Protein AF-0000000082023060 (afdb_homodimer)

Solvent-accessible surface area (backbone atoms only — not comparable to full-atom values): 23135 Å² total; per-residue (Å²): 136,81,75,75,83,73,74,67,59,54,61,55,44,45,52,42,32,62,41,22,30,55,39,50,44,41,43,73,56,50,48,69,81,57,63,69,67,57,49,56,61,24,24,31,41,37,50,69,40,90,60,44,50,66,40,51,44,53,34,36,75,68,52,52,37,46,32,36,34,25,31,24,41,67,68,80,32,57,22,27,57,44,80,47,62,79,67,74,52,52,48,33,38,30,50,53,34,37,48,49,59,44,39,68,75,61,45,41,56,34,35,43,30,48,55,70,34,24,20,33,49,31,12,28,30,21,56,36,26,48,37,39,51,32,52,46,25,56,75,70,69,26,39,21,31,34,45,39,57,68,83,35,49,35,77,86,29,66,34,47,90,67,56,86,67,55,67,50,65,54,56,52,68,32,33,56,95,86,40,73,53,37,63,88,84,63,43,55,59,42,55,53,38,33,60,31,57,31,86,48,37,68,59,14,39,33,20,55,88,42,74,33,50,32,85,44,38,54,77,69,49,66,83,103,134,83,76,76,84,71,74,66,58,54,60,56,45,46,51,41,32,63,39,24,29,55,39,50,45,42,42,72,59,52,49,71,81,58,64,68,67,65,52,52,60,24,25,30,42,38,50,69,42,90,62,43,50,65,39,50,44,53,34,35,76,68,50,56,37,48,31,37,34,23,31,24,41,65,66,80,32,57,21,27,56,44,79,46,63,79,66,74,53,53,49,32,38,29,51,52,34,36,48,49,58,45,40,68,74,63,48,41,55,36,36,42,33,49,55,71,33,23,20,31,49,31,13,29,31,19,55,38,26,48,36,39,51,33,53,47,26,56,75,70,71,27,39,21,31,34,44,38,58,67,83,36,49,35,79,86,29,67,34,46,90,66,56,85,66,55,69,51,64,54,57,53,69,31,33,56,95,85,40,73,54,36,62,87,85,63,44,55,57,42,55,52,37,32,61,31,58,31,85,46,37,69,60,15,40,33,18,56,89,39,76,34,50,31,85,45,39,56,78,68,49,66,82,105

Nearest PDB structures (foldseek):
  4ldr-assembly1_A  TM=9.590E-01  e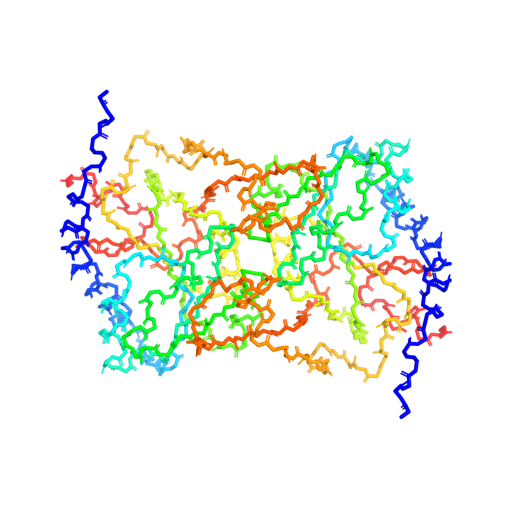=1.740E-24  Homo sapiens
  4ldq-assembly1_A  TM=9.121E-01  e=1.635E-24  Homo sapiens
  2yvk-assembly2_D  TM=8.754E-01  e=4.863E-21  Bacillus subtilis
  1t9k-assembly1_A  TM=8.743E-01  e=8.614E-20  Thermotoga maritima
  5yfs-assembly1_A  TM=8.517E-01  e=1.655E-16  Pyrococcus horikoshii OT3

Structure (mmCIF, N/CA/C/O backbone):
data_AF-0000000082023060-model_v1
#
loop_
_entity.id
_entity.type
_entity.pdbx_description
1 polymer 'S-methyl-5-thioribose-1-phosphate isomerase'
#
loop_
_atom_site.group_PDB
_atom_site.id
_atom_site.type_symbol
_atom_site.label_atom_id
_atom_site.label_alt_id
_atom_site.label_comp_id
_atom_site.label_asym_id
_atom_site.label_entity_id
_atom_site.label_seq_id
_atom_site.pdbx_PDB_ins_code
_atom_site.Cartn_x
_atom_site.Cartn_y
_atom_site.Cartn_z
_atom_site.occupancy
_atom_site.B_iso_or_equiv
_atom_site.auth_seq_id
_atom_site.auth_comp_id
_atom_site.auth_asym_id
_atom_site.auth_atom_id
_atom_site.pdbx_PDB_model_num
ATOM 1 N N . HIS A 1 1 ? 31.094 8.18 24.766 1 21.8 1 HIS A N 1
ATOM 2 C CA . HIS A 1 1 ? 30.438 9.461 24.969 1 21.8 1 HIS A CA 1
ATOM 3 C C . HIS A 1 1 ? 29.344 9.68 23.938 1 21.8 1 HIS A C 1
ATOM 5 O O . HIS A 1 1 ? 29.625 9.805 22.734 1 21.8 1 HIS A O 1
ATOM 11 N N . ILE A 1 2 ? 28.156 9.016 24.047 1 23.95 2 ILE A N 1
ATOM 12 C CA . ILE A 1 2 ? 26.984 8.734 23.219 1 23.95 2 ILE A CA 1
ATOM 13 C C . ILE A 1 2 ? 26.234 10.039 22.938 1 23.95 2 ILE A C 1
ATOM 15 O O . ILE A 1 2 ? 25.797 10.719 23.875 1 23.95 2 ILE A O 1
ATOM 19 N N . THR A 1 3 ? 26.656 10.828 21.969 1 25.66 3 THR A N 1
ATOM 20 C CA . THR A 1 3 ? 26.281 12.219 21.719 1 25.66 3 THR A CA 1
ATOM 21 C C . THR A 1 3 ? 24.766 12.375 21.75 1 25.66 3 THR A C 1
ATOM 23 O O . THR A 1 3 ? 24.047 11.57 21.156 1 25.66 3 THR A O 1
ATOM 26 N N . PRO A 1 4 ? 24.156 13.148 22.75 1 24.67 4 PRO A N 1
ATOM 27 C CA . PRO A 1 4 ? 22.75 13.445 23.031 1 24.67 4 PRO A CA 1
ATOM 28 C C . PRO A 1 4 ? 21.969 13.867 21.781 1 24.67 4 PRO A C 1
ATOM 30 O O . PRO A 1 4 ? 22.344 14.836 21.109 1 24.67 4 PRO A O 1
ATOM 33 N N . TYR A 1 5 ? 21.641 13.055 20.906 1 27.75 5 TYR A N 1
ATOM 34 C CA . TYR A 1 5 ? 20.719 13.367 19.828 1 27.75 5 TYR A CA 1
ATOM 35 C C . TYR A 1 5 ? 19.594 14.266 20.328 1 27.75 5 TYR A C 1
ATOM 37 O O . TYR A 1 5 ? 18.859 13.898 21.25 1 27.75 5 TYR A O 1
ATOM 45 N N . ILE A 1 6 ? 19.781 15.672 20.484 1 27.78 6 ILE A N 1
ATOM 46 C CA . ILE A 1 6 ? 19.203 16.922 21 1 27.78 6 ILE A CA 1
ATOM 47 C C . ILE A 1 6 ? 17.688 16.906 20.781 1 27.78 6 ILE A C 1
ATOM 49 O O . ILE A 1 6 ? 17.219 16.703 19.656 1 27.78 6 ILE A O 1
ATOM 53 N N . ALA A 1 7 ? 16.75 16.781 21.766 1 29.7 7 ALA A N 1
ATOM 54 C CA . ALA A 1 7 ? 15.43 17.125 22.297 1 29.7 7 ALA A CA 1
ATOM 55 C C . ALA A 1 7 ? 14.992 18.516 21.812 1 29.7 7 ALA A C 1
ATOM 57 O O . ALA A 1 7 ? 14.055 19.094 22.359 1 29.7 7 ALA A O 1
ATOM 58 N N . LEU A 1 8 ? 15.875 19.406 21.406 1 31.25 8 LEU A N 1
ATOM 59 C CA . LEU A 1 8 ? 15.469 20.719 20.906 1 31.25 8 LEU A CA 1
ATOM 60 C C . LEU A 1 8 ? 14.414 20.594 19.812 1 31.25 8 LEU A C 1
ATOM 62 O O . LEU A 1 8 ? 13.984 21.594 19.234 1 31.25 8 LEU A O 1
ATOM 66 N N . TYR A 1 9 ? 14.219 19.5 19.328 1 33.19 9 TYR A N 1
ATOM 67 C CA . TYR A 1 9 ? 13.32 19.141 18.234 1 33.19 9 TYR A CA 1
ATOM 68 C C . TYR A 1 9 ? 11.867 19.406 18.609 1 33.19 9 TYR A C 1
ATOM 70 O O . TYR A 1 9 ? 10.984 19.422 17.75 1 33.19 9 TYR A O 1
ATOM 78 N N . PRO A 1 10 ? 11.594 19.406 19.953 1 39.66 10 PRO A N 1
ATOM 79 C CA . PRO A 1 10 ? 10.188 19.547 20.328 1 39.66 10 PRO A CA 1
ATOM 80 C C . PRO A 1 10 ? 9.68 20.984 20.172 1 39.66 10 PRO A C 1
ATOM 82 O O . PRO A 1 10 ? 8.547 21.203 19.734 1 39.66 10 PRO A O 1
ATOM 85 N N . LEU A 1 11 ? 10.523 21.938 20.781 1 38.56 11 LEU A N 1
ATOM 86 C CA . LEU A 1 11 ? 10.047 23.312 20.766 1 38.56 11 LEU A CA 1
ATOM 87 C C . LEU A 1 11 ? 9.938 23.844 19.344 1 38.56 11 LEU A C 1
ATOM 89 O O . LEU A 1 11 ? 8.961 24.516 19 1 38.56 11 LEU A O 1
ATOM 93 N N . SER A 1 12 ? 11.023 23.672 18.562 1 42.5 12 SER A N 1
ATOM 94 C CA . SER A 1 12 ? 11.039 24.188 17.203 1 42.5 12 SER A CA 1
ATOM 95 C C . SER A 1 12 ? 10 23.484 16.328 1 42.5 12 SER A C 1
ATOM 97 O O . SER A 1 12 ? 9.344 24.109 15.5 1 42.5 12 SER A O 1
ATOM 99 N N . ILE A 1 13 ? 9.805 22.328 16.625 1 42.31 13 ILE A N 1
ATOM 100 C CA . ILE A 1 13 ? 8.805 21.562 15.891 1 42.31 13 ILE A CA 1
ATOM 101 C C . ILE A 1 13 ? 7.402 22 16.312 1 42.31 13 ILE A C 1
ATOM 103 O O . ILE A 1 13 ? 6.512 22.156 15.477 1 42.31 13 ILE A O 1
ATOM 107 N N . THR A 1 14 ? 7.332 22.328 17.641 1 44.03 14 THR A N 1
ATOM 108 C CA . THR A 1 14 ? 6.066 22.859 18.125 1 44.03 14 THR A CA 1
ATOM 109 C C . THR A 1 14 ? 5.773 24.219 17.484 1 44.03 14 THR A C 1
ATOM 111 O O . THR A 1 14 ? 4.633 24.5 17.109 1 44.03 14 THR A O 1
ATOM 114 N N . LEU A 1 15 ? 6.832 25.047 17.562 1 44.66 15 LEU A N 1
ATOM 115 C CA . LEU A 1 15 ? 6.637 26.344 16.938 1 44.66 15 LEU A CA 1
ATOM 116 C C . LEU A 1 15 ? 6.367 26.203 15.445 1 44.66 15 LEU A C 1
ATOM 118 O O . LEU A 1 15 ? 5.508 26.891 14.891 1 44.66 15 LEU A O 1
ATOM 122 N N . LEU A 1 16 ? 7.094 25.406 14.867 1 46.53 16 LEU A N 1
ATOM 123 C CA . LEU A 1 16 ? 6.902 25.172 13.438 1 46.53 16 LEU A CA 1
ATOM 124 C C . LEU A 1 16 ? 5.504 24.625 13.156 1 46.53 16 LEU A C 1
ATOM 126 O O . LEU A 1 16 ? 4.848 25.062 12.211 1 46.53 16 LEU A O 1
ATOM 130 N N . TYR A 1 17 ? 5.051 23.844 13.977 1 46.91 17 TYR A N 1
ATOM 131 C CA . TYR A 1 17 ? 3.721 23.25 13.852 1 46.91 17 TYR A CA 1
ATOM 132 C C . TYR A 1 17 ? 2.639 24.297 14.102 1 46.91 17 TYR A C 1
ATOM 134 O O . TYR A 1 17 ? 1.622 24.328 13.406 1 46.91 17 TYR A O 1
ATOM 142 N N . ARG A 1 18 ? 2.984 25.125 15.133 1 47.38 18 ARG A N 1
ATOM 143 C CA . ARG A 1 18 ? 2.041 26.203 15.391 1 47.38 18 ARG A CA 1
ATOM 144 C C . ARG A 1 18 ? 1.863 27.078 14.156 1 47.38 18 ARG A C 1
ATOM 146 O O . ARG A 1 18 ? 0.787 27.641 13.938 1 47.38 18 ARG A O 1
ATOM 153 N N . LEU A 1 19 ? 2.869 27.094 13.422 1 50.94 19 LEU A N 1
ATOM 154 C CA . LEU A 1 19 ? 2.783 27.969 12.25 1 50.94 19 LEU A CA 1
ATOM 155 C C . LEU A 1 19 ? 2.301 27.188 11.031 1 50.94 19 LEU A C 1
ATOM 157 O O . LEU A 1 19 ? 1.566 27.719 10.195 1 50.94 19 LEU A O 1
ATOM 161 N N . LEU A 1 20 ? 2.682 25.953 10.93 1 52.19 20 LEU A N 1
ATOM 162 C CA . LEU A 1 20 ? 2.34 25.203 9.727 1 52.19 20 LEU A CA 1
ATOM 163 C C . LEU A 1 20 ? 0.862 24.812 9.727 1 52.19 20 LEU A C 1
ATOM 165 O O . LEU A 1 20 ? 0.214 24.828 8.68 1 52.19 20 LEU A O 1
ATOM 169 N N . ILE A 1 21 ? 0.394 24.625 10.891 1 48.44 21 ILE A N 1
ATOM 170 C CA . ILE A 1 21 ? -0.986 24.188 11.078 1 48.44 21 ILE A CA 1
ATOM 171 C C . ILE A 1 21 ? -1.938 25.25 10.523 1 48.44 21 ILE A C 1
ATOM 173 O O . ILE A 1 21 ? -2.82 24.938 9.719 1 48.44 21 ILE A O 1
ATOM 177 N N . PRO A 1 22 ? -1.734 26.438 11.062 1 47.62 22 PRO A N 1
ATOM 178 C CA . PRO A 1 22 ? -2.672 27.438 10.539 1 47.62 22 PRO A CA 1
ATOM 179 C C . PRO A 1 22 ? -2.607 27.562 9.016 1 47.62 22 PRO A C 1
ATOM 181 O O . PRO A 1 22 ? -3.637 27.766 8.367 1 47.62 22 PRO A O 1
ATOM 184 N N . LEU A 1 23 ? -1.516 27.266 8.562 1 50.75 23 LEU A N 1
ATOM 185 C CA . LEU A 1 23 ? -1.39 27.438 7.117 1 50.75 23 LEU A CA 1
ATOM 186 C C . LEU A 1 23 ? -2.051 26.281 6.371 1 50.75 23 LEU A C 1
ATOM 188 O O . LEU A 1 23 ? -2.715 26.5 5.355 1 50.75 23 LEU A O 1
ATOM 192 N N . ILE A 1 24 ? -1.756 25.125 6.812 1 52.88 24 ILE A N 1
ATOM 193 C CA . ILE A 1 24 ? -2.42 24 6.164 1 52.88 24 ILE A CA 1
ATOM 194 C C . ILE A 1 24 ? -3.936 24.156 6.277 1 52.88 24 ILE A C 1
ATOM 196 O O . ILE A 1 24 ? -4.664 23.938 5.305 1 52.88 24 ILE A O 1
ATOM 200 N N . LEU A 1 25 ? -4.25 24.578 7.477 1 48.91 25 LEU A N 1
ATOM 201 C CA . LEU A 1 25 ? -5.668 24.828 7.719 1 48.91 25 LEU A CA 1
ATOM 202 C C . LEU A 1 25 ? -6.191 25.922 6.789 1 48.91 25 LEU A C 1
ATOM 204 O O . LEU A 1 25 ? -7.281 25.797 6.23 1 48.91 25 LEU A O 1
ATOM 208 N N . LEU A 1 26 ? -5.438 26.969 6.906 1 48.31 26 LEU A N 1
ATOM 209 C CA . LEU A 1 26 ? -5.84 28.047 6.023 1 48.31 26 LEU A CA 1
ATOM 210 C C . LEU A 1 26 ? -5.934 27.578 4.578 1 48.31 26 LEU A C 1
ATOM 212 O O . LEU A 1 26 ? -6.863 27.953 3.855 1 48.31 26 LEU A O 1
ATOM 216 N N . TYR A 1 27 ? -4.961 26.875 4.316 1 48.91 27 TYR A N 1
ATOM 217 C CA . TYR A 1 27 ? -4.969 26.359 2.955 1 48.91 27 TYR A CA 1
ATOM 218 C C . TYR A 1 27 ? -6.18 25.469 2.721 1 48.91 27 TYR A C 1
ATOM 220 O O . TYR A 1 27 ? -6.879 25.609 1.716 1 48.91 27 TYR A O 1
ATOM 228 N N . PHE A 1 28 ? -6.238 24.438 3.516 1 49.34 28 PHE A N 1
ATOM 229 C CA . PHE A 1 28 ? -7.402 23.562 3.352 1 49.34 28 PHE A CA 1
ATOM 230 C C . PHE A 1 28 ? -8.695 24.344 3.57 1 49.34 28 PHE A C 1
ATOM 232 O O . PHE A 1 28 ? -9.727 24.016 2.992 1 49.34 28 PHE A O 1
ATOM 239 N N . LEU A 1 29 ? -8.609 25.266 4.379 1 45.34 29 LEU A N 1
ATOM 240 C CA . LEU A 1 29 ? -9.766 26.125 4.609 1 45.34 29 LEU A CA 1
ATOM 241 C C . LEU A 1 29 ? -9.93 27.141 3.475 1 45.34 29 LEU A C 1
ATOM 243 O O . LEU A 1 29 ? -11.055 27.516 3.137 1 45.34 29 LEU A O 1
ATOM 247 N N . TYR A 1 30 ? -8.82 27.766 3.062 1 42.34 30 TYR A N 1
ATOM 248 C CA . TYR A 1 30 ? -8.938 28.844 2.086 1 42.34 30 TYR A CA 1
ATOM 249 C C . TYR A 1 30 ? -8.727 28.312 0.67 1 42.34 30 TYR A C 1
ATOM 251 O O . TYR A 1 30 ? -8.188 29.031 -0.185 1 42.34 30 TYR A O 1
ATOM 259 N N . ILE A 1 31 ? -8.523 27.109 0.302 1 40 31 ILE A N 1
ATOM 260 C CA . ILE A 1 31 ? -8.695 26.891 -1.13 1 40 31 ILE A CA 1
ATOM 261 C C . ILE A 1 31 ? -9.766 27.844 -1.671 1 40 31 ILE A C 1
ATOM 263 O O . ILE A 1 31 ? -10.938 27.75 -1.276 1 40 31 ILE A O 1
ATOM 267 N N . PRO A 1 32 ? -9.43 29.031 -2.086 1 36 32 PRO A N 1
ATOM 268 C CA . PRO A 1 32 ? -10.367 30.016 -2.652 1 36 32 PRO A CA 1
ATOM 269 C C . PRO A 1 32 ? -11.484 29.344 -3.461 1 36 32 PRO A C 1
ATOM 271 O O . PRO A 1 32 ? -12.641 29.766 -3.363 1 36 32 PRO A O 1
ATOM 274 N N . TYR A 1 33 ? -11.078 29.047 -4.836 1 34.62 33 TYR A N 1
ATOM 275 C CA . TYR A 1 33 ? -12.164 28.844 -5.789 1 34.62 33 TYR A CA 1
ATOM 276 C C . TYR A 1 33 ? -13.141 27.781 -5.297 1 34.62 33 TYR A C 1
ATOM 278 O O . TYR A 1 33 ? -14.219 27.609 -5.863 1 34.62 33 TYR A O 1
ATOM 286 N N . TYR A 1 34 ? -12.547 26.547 -5.102 1 32.22 34 TYR A N 1
ATOM 287 C CA . TYR A 1 34 ? -13.68 25.641 -4.871 1 32.22 34 TYR A CA 1
ATOM 288 C C . TYR A 1 34 ? -14.422 26.031 -3.594 1 32.22 34 TYR A C 1
ATOM 290 O O . TYR A 1 34 ? -13.805 26.484 -2.623 1 32.22 34 TYR A O 1
ATOM 298 N N . PRO A 1 35 ? -15.656 26.625 -3.719 1 30.12 35 PRO A N 1
ATOM 299 C CA . PRO A 1 35 ? -16.438 26.672 -2.479 1 30.12 35 PRO A CA 1
ATOM 300 C C . PRO A 1 35 ? -15.906 25.719 -1.407 1 30.12 35 PRO A C 1
ATOM 302 O O . PRO A 1 35 ? -15.312 24.688 -1.731 1 30.12 35 PRO A O 1
ATOM 305 N N . PRO A 1 36 ? -15.445 26.328 -0.217 1 31.8 36 PRO A N 1
ATOM 306 C CA . PRO A 1 36 ? -15.164 25.359 0.854 1 31.8 36 PRO A CA 1
ATOM 307 C C . PRO A 1 36 ? -15.93 24.047 0.689 1 31.8 36 PRO A C 1
ATOM 309 O O . PRO A 1 36 ? -17.156 24.031 0.827 1 31.8 36 PRO A O 1
ATOM 312 N N . ILE A 1 37 ? -16.016 23.594 -0.414 1 29.48 37 ILE A N 1
ATOM 313 C CA . ILE A 1 37 ? -16.719 22.312 -0.351 1 29.48 37 ILE A CA 1
ATOM 314 C C . ILE A 1 37 ? -16.219 21.5 0.836 1 29.48 37 ILE A C 1
ATOM 316 O O . ILE A 1 37 ? -15.156 20.875 0.756 1 29.48 37 ILE A O 1
ATOM 320 N N . PHE A 1 38 ? -15.852 22.203 1.921 1 31.28 38 PHE A N 1
ATOM 321 C CA . PHE A 1 38 ? -15.797 21.438 3.162 1 31.28 38 PHE A CA 1
ATOM 322 C C . PHE A 1 38 ? -16.766 20.266 3.119 1 31.28 38 PHE A C 1
ATOM 324 O O . PHE A 1 38 ? -17.984 20.469 3.068 1 31.28 38 PHE A O 1
ATOM 331 N N . LEU A 1 39 ? -16.625 19.547 2.199 1 33.16 39 LEU A N 1
ATOM 332 C CA . LEU A 1 39 ? -17.469 18.391 2.465 1 33.16 39 LEU A CA 1
ATOM 333 C C . LEU A 1 39 ? -17.344 17.938 3.918 1 33.16 39 LEU A C 1
ATOM 335 O O . LEU A 1 39 ? -16.25 17.906 4.465 1 33.16 39 LEU A O 1
ATOM 339 N N . PRO A 1 40 ? -18.234 18.359 4.734 1 36.88 40 PRO A N 1
ATOM 340 C CA . PRO A 1 40 ? -18.359 17.906 6.125 1 36.88 40 PRO A CA 1
ATOM 341 C C . PRO A 1 40 ? -17.516 16.672 6.414 1 36.88 40 PRO A C 1
ATOM 343 O O . PRO A 1 40 ? -17.016 16.5 7.531 1 36.88 40 PRO A O 1
ATOM 346 N N . TYR A 1 41 ? -17.469 15.75 5.633 1 37.94 41 TYR A N 1
ATOM 347 C CA . TYR A 1 41 ? -16.922 14.445 6.004 1 37.94 41 TYR A CA 1
ATOM 348 C C . TYR A 1 41 ? -15.617 14.18 5.273 1 37.94 41 TYR A C 1
ATOM 350 O O . TYR A 1 41 ? -15.617 13.742 4.121 1 37.94 41 TYR A O 1
ATOM 358 N N . THR A 1 42 ? -14.703 15.258 5.605 1 43.38 42 THR A N 1
ATOM 359 C CA . THR A 1 42 ? -13.43 14.984 4.945 1 43.38 42 THR A CA 1
ATOM 360 C C . THR A 1 42 ? -12.609 13.969 5.734 1 43.38 42 THR A C 1
ATOM 362 O O . THR A 1 42 ? -12.492 14.078 6.957 1 43.38 42 THR A O 1
ATOM 365 N N . SER A 1 43 ? -12.414 12.891 5.215 1 47.59 43 SER A N 1
ATOM 366 C CA . SER A 1 43 ? -11.484 11.914 5.777 1 47.59 43 SER A CA 1
ATOM 367 C C . SER A 1 43 ? -10.07 12.117 5.234 1 47.59 43 SER A C 1
ATOM 369 O O . SER A 1 43 ? -9.898 12.5 4.074 1 47.59 43 SER A O 1
ATOM 371 N N . LEU A 1 44 ? -9.102 12.367 6.117 1 52.44 44 LEU A N 1
ATOM 372 C CA . LEU A 1 44 ? -7.695 12.477 5.75 1 52.44 44 LEU A CA 1
ATOM 373 C C . LEU A 1 44 ? -6.934 11.211 6.121 1 52.44 44 LEU A C 1
ATOM 375 O O . LEU A 1 44 ? -7.215 10.586 7.148 1 52.44 44 LEU A O 1
ATOM 379 N N . ILE A 1 45 ? -6.156 10.758 5.234 1 50.44 45 ILE A N 1
ATOM 380 C CA . ILE A 1 45 ? -5.184 9.727 5.562 1 50.44 45 ILE A CA 1
ATOM 381 C C . ILE A 1 45 ? -3.855 10.367 5.953 1 50.44 45 ILE A C 1
ATOM 383 O O . ILE A 1 45 ? -3.277 11.133 5.176 1 50.44 45 ILE A O 1
ATOM 387 N N . LEU A 1 46 ? -3.514 10.359 7.23 1 53.84 46 LEU A N 1
ATOM 388 C CA . LEU A 1 46 ? -2.258 10.953 7.676 1 53.84 46 LEU A CA 1
ATOM 389 C C . LEU A 1 46 ? -1.299 9.883 8.18 1 53.84 46 LEU A C 1
ATOM 391 O O . LEU A 1 46 ? -1.657 9.086 9.055 1 53.84 46 LEU A O 1
ATOM 395 N N . PRO A 1 47 ? -0.156 9.68 7.371 1 48.22 47 PRO A N 1
ATOM 396 C CA . PRO A 1 47 ? 0.887 9 8.148 1 48.22 47 PRO A CA 1
ATOM 397 C C . PRO A 1 47 ? 1.359 9.82 9.344 1 48.22 47 PRO A C 1
ATOM 399 O O . PRO A 1 47 ? 1.102 11.023 9.414 1 48.22 47 PRO A O 1
ATOM 402 N N . TYR A 1 48 ? 1.971 9.172 10.422 1 45.09 48 TYR A N 1
ATOM 403 C CA . TYR A 1 48 ? 2.381 9.781 11.68 1 45.09 48 TYR A CA 1
ATOM 404 C C . TYR A 1 48 ? 3.211 11.039 11.438 1 45.09 48 TYR A C 1
ATOM 406 O O . TYR A 1 48 ? 4.285 10.969 10.836 1 45.09 48 TYR A O 1
ATOM 414 N N . ILE A 1 49 ? 2.506 12.141 11.406 1 48.53 49 ILE A N 1
ATOM 415 C CA . ILE A 1 49 ? 3.193 13.422 11.492 1 48.53 49 ILE A CA 1
ATOM 416 C C . ILE A 1 49 ? 3.166 13.922 12.938 1 48.53 49 ILE A C 1
ATOM 418 O O . ILE A 1 49 ? 2.092 14.086 13.523 1 48.53 49 ILE A O 1
ATOM 422 N N . PRO A 1 50 ? 4.246 13.758 13.656 1 45.56 50 PRO A N 1
ATOM 423 C CA . PRO A 1 50 ? 4.293 14.141 15.07 1 45.56 50 PRO A CA 1
ATOM 424 C C . PRO A 1 50 ? 3.396 15.328 15.398 1 45.56 50 PRO A C 1
ATOM 426 O O . PRO A 1 50 ? 2.826 15.398 16.484 1 45.56 50 PRO A O 1
ATOM 429 N N . TYR A 1 51 ? 3.357 16.312 14.719 1 44.66 51 TYR A N 1
ATOM 430 C CA . TYR A 1 51 ? 2.727 17.547 15.172 1 44.66 51 TYR A CA 1
ATOM 431 C C . TYR A 1 51 ? 1.344 17.719 14.555 1 44.66 51 TYR A C 1
ATOM 433 O O . TYR A 1 51 ? 0.742 18.797 14.648 1 44.66 51 TYR A O 1
ATOM 441 N N . THR A 1 52 ? 0.828 16.703 14.102 1 58.53 52 THR A N 1
ATOM 442 C CA . THR A 1 52 ? -0.439 16.594 13.383 1 58.53 52 THR A CA 1
ATOM 443 C C . THR A 1 52 ? -1.616 16.734 14.344 1 58.53 52 THR A C 1
ATOM 445 O O . THR A 1 52 ? -2.641 17.328 14.008 1 58.53 52 THR A O 1
ATOM 448 N N . PRO A 1 53 ? -1.339 16.562 15.594 1 59.41 53 PRO A N 1
ATOM 449 C CA . PRO A 1 53 ? -2.535 16.547 16.438 1 59.41 53 PRO A CA 1
ATOM 450 C C . PRO A 1 53 ? -3.16 17.922 16.609 1 59.41 53 PRO A C 1
ATOM 452 O O . PRO A 1 53 ? -4.387 18.047 16.609 1 59.41 53 PRO A O 1
ATOM 455 N N . LEU A 1 54 ? -2.279 18.938 16.75 1 58.62 54 LEU A N 1
ATOM 456 C CA . LEU A 1 54 ? -2.826 20.281 16.969 1 58.62 54 LEU A CA 1
ATOM 457 C C . LEU A 1 54 ? -3.615 20.75 15.75 1 58.62 54 LEU A C 1
ATOM 459 O O . LEU A 1 54 ? -4.688 21.344 15.898 1 58.62 54 LEU A O 1
ATOM 463 N N . LEU A 1 55 ? -3.096 20.391 14.648 1 59.97 55 LEU A N 1
ATOM 464 C CA . LEU A 1 55 ? -3.76 20.75 13.398 1 59.97 55 LEU A CA 1
ATOM 465 C C . LEU A 1 55 ? -5.094 20.016 13.266 1 59.97 55 LEU A C 1
ATOM 467 O O . LEU A 1 55 ? -6.102 20.625 12.891 1 59.97 55 LEU A O 1
ATOM 471 N N . LEU A 1 56 ? -5.074 18.953 13.633 1 66.88 56 LEU A N 1
ATOM 472 C CA . LEU A 1 56 ? -6.262 18.125 13.469 1 66.88 56 LEU A CA 1
ATOM 473 C C . LEU A 1 56 ? -7.355 18.547 14.445 1 66.88 56 LEU A C 1
ATOM 475 O O . LEU A 1 56 ? -8.539 18.531 14.094 1 66.88 56 LEU A O 1
ATOM 479 N N . ARG A 1 57 ? -6.891 19.078 15.578 1 69.31 57 ARG A N 1
ATOM 480 C CA . ARG A 1 57 ? -7.852 19.547 16.562 1 69.31 57 ARG A CA 1
ATOM 481 C C . ARG A 1 57 ? -8.562 20.812 16.094 1 69.31 57 ARG A C 1
ATOM 483 O O . ARG A 1 57 ? -9.773 20.953 16.25 1 69.31 57 ARG A O 1
ATOM 490 N N . ASP A 1 58 ? -7.785 21.594 15.586 1 66.31 58 ASP A N 1
ATOM 491 C CA . ASP A 1 58 ? -8.344 22.844 15.094 1 66.31 58 ASP A CA 1
ATOM 492 C C . ASP A 1 58 ? -9.32 22.594 13.945 1 66.31 58 ASP A C 1
ATOM 494 O O . ASP A 1 58 ? -10.422 23.141 13.938 1 66.31 58 ASP A O 1
ATOM 498 N N . LEU A 1 59 ? -9 21.75 13.023 1 68.38 59 LEU A N 1
ATOM 499 C CA . LEU A 1 59 ? -9.859 21.422 11.891 1 68.38 59 LEU A CA 1
ATOM 500 C C . LEU A 1 59 ? -11.141 20.75 12.359 1 68.38 59 LEU A C 1
ATOM 502 O O . LEU A 1 59 ? -12.227 21.016 11.836 1 68.38 59 LEU A O 1
ATOM 506 N N . PHE A 1 60 ? -10.914 20 13.297 1 74.56 60 PHE A N 1
ATOM 507 C CA . PHE A 1 60 ? -12.07 19.266 13.82 1 74.56 60 PHE A CA 1
ATOM 508 C C . PHE A 1 60 ? -13.016 20.219 14.547 1 74.56 60 PHE A C 1
ATOM 510 O O . PHE A 1 60 ? -14.234 20.156 14.359 1 74.56 60 PHE A O 1
ATOM 517 N N . SER A 1 61 ? -12.414 21.047 15.328 1 72.69 61 SER A N 1
ATOM 518 C CA . SER A 1 61 ? -13.227 21.984 16.109 1 72.69 61 SER A CA 1
ATOM 519 C C . SER A 1 61 ? -13.977 22.953 15.188 1 72.69 61 SER A C 1
ATOM 521 O O . SER A 1 61 ? -15.07 23.422 15.531 1 72.69 61 SER A O 1
ATOM 523 N N . ARG A 1 62 ? -13.469 23.094 14.07 1 69.62 62 ARG A N 1
ATOM 524 C CA . ARG A 1 62 ? -14.086 24.016 13.117 1 69.62 62 ARG A CA 1
ATOM 525 C C . ARG A 1 62 ? -15.055 23.266 12.195 1 69.62 62 ARG A C 1
ATOM 527 O O . ARG A 1 62 ? -15.648 23.875 11.305 1 69.62 62 ARG A O 1
ATOM 534 N N . GLY A 1 63 ? -15.102 21.984 12.391 1 71.56 63 GLY A N 1
ATOM 535 C CA . GLY A 1 63 ? -16.031 21.203 11.594 1 71.56 63 GLY A CA 1
ATOM 536 C C . GLY A 1 63 ? -15.508 20.906 10.195 1 71.56 63 GLY A C 1
ATOM 537 O O . GLY A 1 63 ? -16.281 20.562 9.297 1 71.56 63 GLY A O 1
ATOM 538 N N . ARG A 1 64 ? -14.258 21.016 10.07 1 68.12 64 ARG A N 1
ATOM 539 C CA . ARG A 1 64 ? -13.664 20.859 8.742 1 68.12 64 ARG A CA 1
ATOM 540 C C . ARG A 1 64 ? -13.008 19.484 8.602 1 68.12 64 ARG A C 1
ATOM 542 O O . ARG A 1 64 ? -12.484 19.156 7.535 1 68.12 64 ARG A O 1
ATOM 549 N N . LEU A 1 65 ? -13.016 18.812 9.633 1 74.19 65 LEU A N 1
ATOM 550 C CA . LEU A 1 65 ? -12.469 17.469 9.648 1 74.19 65 LEU A CA 1
ATOM 551 C C . LEU A 1 65 ? -13.453 16.484 10.281 1 74.19 65 LEU A C 1
ATOM 553 O O . LEU A 1 65 ? -13.891 16.688 11.422 1 74.19 65 LEU A O 1
ATOM 557 N N . SER A 1 66 ? -13.789 15.594 9.508 1 77.81 66 SER A N 1
ATOM 558 C CA . SER A 1 66 ? -14.758 14.633 10.023 1 77.81 66 SER A CA 1
ATOM 559 C C . SER A 1 66 ? -14.062 13.406 10.617 1 77.81 66 SER A C 1
ATOM 561 O O . SER A 1 66 ? -14.492 12.875 11.641 1 77.81 66 SER A O 1
ATOM 563 N N . ARG A 1 67 ? -12.977 13.055 9.938 1 83.31 67 ARG A N 1
ATOM 564 C CA . ARG A 1 67 ? -12.305 11.836 10.375 1 83.31 67 ARG A CA 1
ATOM 565 C C . ARG A 1 67 ? -10.875 11.789 9.859 1 83.31 67 ARG A C 1
ATOM 567 O O . ARG A 1 67 ? -10.57 12.336 8.797 1 83.31 67 ARG A O 1
ATOM 574 N N . VAL A 1 68 ? -10.086 11.18 10.656 1 83.88 68 VAL A N 1
ATOM 575 C CA . VAL A 1 68 ? -8.711 10.914 10.234 1 83.88 68 VAL A CA 1
ATOM 576 C C . VAL A 1 68 ? -8.492 9.414 10.078 1 83.88 68 VAL A C 1
ATOM 578 O O . VAL A 1 68 ? -8.781 8.641 11 1 83.88 68 VAL A O 1
ATOM 581 N N . LEU A 1 69 ? -8.07 9.047 8.922 1 89.12 69 LEU A N 1
ATOM 582 C CA . LEU A 1 69 ? -7.684 7.668 8.664 1 89.12 69 LEU A CA 1
ATOM 583 C C . LEU A 1 69 ? -6.176 7.496 8.797 1 89.12 69 LEU A C 1
ATOM 585 O O . LEU A 1 69 ? -5.406 8.219 8.156 1 89.12 69 LEU A O 1
ATOM 589 N N . VAL A 1 70 ? -5.789 6.562 9.633 1 87.44 70 VAL A N 1
ATOM 590 C CA . VAL A 1 70 ? -4.375 6.449 9.977 1 87.44 70 VAL A CA 1
ATOM 591 C C . VAL A 1 70 ? -3.863 5.055 9.609 1 87.44 70 VAL A C 1
ATOM 593 O O . VAL A 1 70 ? -4.238 4.066 10.242 1 87.44 70 VAL A O 1
ATOM 596 N N . PRO A 1 71 ? -3.023 4.996 8.602 1 92.06 71 PRO A N 1
ATOM 597 C CA . PRO A 1 71 ? -2.355 3.709 8.383 1 92.06 71 PRO A CA 1
ATOM 598 C C . PRO A 1 71 ? -1.435 3.324 9.539 1 92.06 71 PRO A C 1
ATOM 600 O O . PRO A 1 71 ? -0.831 4.199 10.172 1 92.06 71 PRO A O 1
ATOM 603 N N . GLU A 1 72 ? -1.328 2.105 9.805 1 91.44 72 GLU A N 1
ATOM 604 C CA . GLU A 1 72 ? -0.554 1.628 10.945 1 91.44 72 GLU A CA 1
ATOM 605 C C . GLU A 1 72 ? 0.934 1.914 10.766 1 91.44 72 GLU A C 1
ATOM 607 O O . GLU A 1 72 ? 1.663 2.09 11.742 1 91.44 72 GLU A O 1
ATOM 612 N N . THR A 1 73 ? 1.431 1.937 9.523 1 90.75 73 THR A N 1
ATOM 613 C CA . THR A 1 73 ? 2.797 2.295 9.148 1 90.75 73 THR A CA 1
ATOM 614 C C . THR A 1 73 ? 3.779 1.223 9.609 1 90.75 73 THR A C 1
ATOM 616 O O . THR A 1 73 ? 4.703 1.506 10.375 1 90.75 73 THR A O 1
ATOM 619 N N . ARG A 1 74 ? 3.547 0.067 9.039 1 92.06 74 ARG A N 1
ATOM 620 C CA . ARG A 1 74 ? 4.551 -0.979 9.219 1 92.06 74 ARG A CA 1
ATOM 621 C C . ARG A 1 74 ? 5.875 -0.579 8.578 1 92.06 74 ARG A C 1
ATOM 623 O O . ARG A 1 74 ? 5.898 0.176 7.602 1 92.06 74 ARG A O 1
ATOM 630 N N . PRO A 1 75 ? 7.09 -1.009 9.234 1 91.25 75 PRO A N 1
ATOM 631 C CA . PRO A 1 75 ? 7.141 -1.971 10.336 1 91.25 75 PRO A CA 1
ATOM 632 C C . PRO A 1 75 ? 7.188 -1.295 11.703 1 91.25 75 PRO A C 1
ATOM 634 O O . PRO A 1 75 ? 6.996 -1.955 12.727 1 91.25 75 PRO A O 1
ATOM 637 N N . PHE A 1 76 ? 7.375 0.05 11.781 1 85.75 76 PHE A N 1
ATOM 638 C CA . PHE A 1 76 ? 7.641 0.728 13.047 1 85.75 76 PHE A CA 1
ATOM 639 C C . PHE A 1 76 ? 6.34 1.007 13.789 1 85.75 76 PHE A C 1
ATOM 641 O O . PHE A 1 76 ? 6.359 1.294 14.992 1 85.75 76 PHE A O 1
ATOM 648 N N . LEU A 1 77 ? 5.258 0.994 13.078 1 89.56 77 LEU A N 1
ATOM 649 C CA . LEU A 1 77 ? 3.93 1.11 13.672 1 89.56 77 LEU A CA 1
ATOM 650 C C . LEU A 1 77 ? 3.723 2.496 14.273 1 89.56 77 LEU A C 1
ATOM 652 O O . LEU A 1 77 ? 3.121 2.629 15.344 1 89.56 77 LEU A O 1
ATOM 656 N N . GLN A 1 78 ? 4.234 3.461 13.625 1 81.19 78 GLN A N 1
ATOM 657 C CA . GLN A 1 78 ? 4.078 4.828 14.117 1 81.19 78 GLN A CA 1
ATOM 658 C C . GLN A 1 78 ? 2.605 5.234 14.148 1 81.19 78 GLN A C 1
ATOM 660 O O . GLN A 1 78 ? 2.162 5.906 15.086 1 81.19 78 GLN A O 1
ATOM 665 N N . GLY A 1 79 ? 1.881 4.824 13.109 1 83.19 79 GLY A N 1
ATOM 666 C CA . GLY A 1 79 ? 0.465 5.152 13.07 1 83.19 79 GLY A CA 1
ATOM 667 C C . GLY A 1 79 ? -0.337 4.473 14.164 1 83.19 79 GLY A C 1
ATOM 668 O O . GLY A 1 79 ? -1.289 5.051 14.688 1 83.19 79 GLY A O 1
ATOM 669 N N . SER A 1 80 ? 0.02 3.322 14.469 1 84.94 80 SER A N 1
ATOM 670 C CA . SER A 1 80 ? -0.702 2.553 15.477 1 84.94 80 SER A CA 1
ATOM 671 C C . SER A 1 80 ? -0.521 3.154 16.859 1 84.94 80 SER A C 1
ATOM 673 O O . SER A 1 80 ? -1.348 2.936 17.75 1 84.94 80 SER A O 1
ATOM 675 N N . ARG A 1 81 ? 0.477 3.842 16.969 1 73.5 81 ARG A N 1
ATOM 676 C CA . ARG A 1 81 ? 0.726 4.434 18.281 1 73.5 81 ARG A CA 1
ATOM 677 C C . ARG A 1 81 ? -0.243 5.578 18.562 1 73.5 81 ARG A C 1
ATOM 679 O O . ARG A 1 81 ? -0.447 5.957 19.719 1 73.5 81 ARG A O 1
ATOM 686 N N . LEU A 1 82 ? -1.129 5.91 17.484 1 61.78 82 LEU A N 1
ATOM 687 C CA . LEU A 1 82 ? -2.273 6.812 17.438 1 61.78 82 LEU A CA 1
ATOM 688 C C . LEU A 1 82 ? -2.186 7.855 18.547 1 61.78 82 LEU A C 1
ATOM 690 O O . LEU A 1 82 ? -3.072 7.938 19.406 1 61.78 82 LEU A O 1
ATOM 694 N N . THR A 1 83 ? -1.179 8.656 18.547 1 55.97 83 THR A N 1
ATOM 695 C CA . THR A 1 83 ? -1.065 9.641 19.625 1 55.97 83 THR A CA 1
ATOM 696 C C . THR A 1 83 ? -2.205 10.656 19.547 1 55.97 83 THR A C 1
ATOM 698 O O . THR A 1 83 ? -2.426 11.414 20.5 1 55.97 83 THR A O 1
ATOM 701 N N . LEU A 1 84 ? -3.037 10.484 18.406 1 56.41 84 LEU A N 1
ATOM 702 C CA . LEU A 1 84 ? -4.07 11.492 18.188 1 56.41 84 LEU A CA 1
ATOM 703 C C . LEU A 1 84 ? -5.32 11.172 19 1 56.41 84 LEU A C 1
ATOM 705 O O . LEU A 1 84 ? -6.211 12.016 19.141 1 56.41 84 LEU A O 1
ATOM 709 N N . LEU A 1 85 ? -5.477 9.898 19.469 1 56.75 85 LEU A N 1
ATOM 710 C CA . LEU A 1 85 ? -6.68 9.484 20.188 1 56.75 85 LEU A CA 1
ATOM 711 C C . LEU A 1 85 ? -7.008 10.461 21.312 1 56.75 85 LEU A C 1
ATOM 713 O O . LEU A 1 85 ? -8.18 10.703 21.609 1 56.75 85 LEU A O 1
ATOM 717 N N . HIS A 1 86 ? -6.059 11.18 21.719 1 56.56 86 HIS A N 1
ATOM 718 C CA . HIS A 1 86 ? -6.297 11.914 22.953 1 56.56 86 HIS A CA 1
ATOM 719 C C . HIS A 1 86 ? -7.031 13.227 22.688 1 56.56 86 HIS A C 1
ATOM 721 O O . HIS A 1 86 ? -7.562 13.844 23.609 1 56.56 86 HIS A O 1
ATOM 727 N N . ASP A 1 87 ? -7.23 13.508 21.469 1 61.31 87 ASP A N 1
ATOM 728 C CA . ASP A 1 87 ? -7.758 14.852 21.219 1 61.31 87 ASP A CA 1
ATOM 729 C C . ASP A 1 87 ? -9.227 14.797 20.812 1 61.31 87 ASP A C 1
ATOM 731 O O . ASP A 1 87 ? -9.805 15.812 20.438 1 61.31 87 ASP A O 1
ATOM 735 N N . GLY A 1 88 ? -9.836 13.633 20.891 1 70.06 88 GLY A N 1
ATOM 736 C CA . GLY A 1 88 ? -11.25 13.531 20.594 1 70.06 88 GLY A CA 1
ATOM 737 C C . GLY A 1 88 ? -11.539 13.539 19.094 1 70.06 88 GLY A C 1
ATOM 738 O O . GLY A 1 88 ? -12.695 13.641 18.688 1 70.06 88 GLY A O 1
ATOM 739 N N . ILE A 1 89 ? -10.57 13.633 18.297 1 73.5 89 ILE A N 1
ATOM 740 C CA . ILE A 1 89 ? -10.75 13.586 16.859 1 73.5 89 ILE A CA 1
ATOM 741 C C . ILE A 1 89 ? -11.008 12.141 16.422 1 73.5 89 ILE A C 1
ATOM 743 O O . ILE A 1 89 ? -10.266 11.234 16.797 1 73.5 89 ILE A O 1
ATOM 747 N N . PRO A 1 90 ? -12.164 11.984 15.75 1 81.06 90 PRO A N 1
ATOM 748 C CA . PRO A 1 90 ? -12.414 10.625 15.258 1 81.06 90 PRO A CA 1
ATOM 749 C C . PRO A 1 90 ? -11.289 10.102 14.375 1 81.06 90 PRO A C 1
ATOM 751 O O . PRO A 1 90 ? -10.914 10.742 13.391 1 81.06 90 PRO A O 1
ATOM 754 N N . CYS A 1 91 ? -10.703 9.031 14.836 1 84.06 91 CYS A N 1
ATOM 755 C CA . CYS A 1 91 ? -9.609 8.398 14.109 1 84.06 91 CYS A CA 1
ATOM 756 C C . CYS A 1 91 ? -9.922 6.934 13.836 1 84.06 91 CYS A C 1
ATOM 758 O O . CYS A 1 91 ? -10.484 6.242 14.688 1 84.06 91 CYS A O 1
ATOM 760 N N . THR A 1 92 ? -9.633 6.562 12.633 1 90 92 THR A N 1
ATOM 761 C CA . THR A 1 92 ? -9.773 5.16 12.258 1 90 92 THR A CA 1
ATOM 762 C C . THR A 1 92 ? -8.43 4.586 11.812 1 90 92 THR A C 1
ATOM 764 O O . THR A 1 92 ? -7.762 5.156 10.938 1 90 92 THR A O 1
ATOM 767 N N . LEU A 1 93 ? -8.047 3.527 12.492 1 91.81 93 LEU A N 1
ATOM 768 C CA . LEU A 1 93 ? -6.816 2.822 12.148 1 91.81 93 LEU A CA 1
ATOM 769 C C . LEU A 1 93 ? -7.062 1.82 11.023 1 91.81 93 LEU A C 1
ATOM 771 O O . LEU A 1 93 ? -8.062 1.102 11.039 1 91.81 93 LEU A O 1
ATOM 775 N N . ILE A 1 94 ? -6.133 1.782 10.062 1 93.88 94 ILE A N 1
ATOM 776 C CA . ILE A 1 94 ? -6.203 0.843 8.945 1 93.88 94 ILE A CA 1
ATOM 777 C C . ILE A 1 94 ? -4.836 0.21 8.711 1 93.88 94 ILE A C 1
ATOM 779 O O . ILE A 1 94 ? -3.818 0.725 9.188 1 93.88 94 ILE A O 1
ATOM 783 N N . THR A 1 95 ? -4.824 -0.936 8.07 1 94.38 95 THR A N 1
ATOM 784 C CA . THR A 1 95 ? -3.553 -1.45 7.582 1 94.38 95 THR A CA 1
ATOM 785 C C . THR A 1 95 ? -3.023 -0.585 6.441 1 94.38 95 THR A C 1
ATOM 787 O O . THR A 1 95 ? -3.797 0.082 5.75 1 94.38 95 THR A O 1
ATOM 790 N N . ASP A 1 96 ? -1.735 -0.587 6.262 1 93.62 96 ASP A N 1
ATOM 791 C CA . ASP A 1 96 ? -1.148 0.161 5.156 1 93.62 96 ASP A CA 1
ATOM 792 C C . ASP A 1 96 ? -1.726 -0.297 3.818 1 93.62 96 ASP A C 1
ATOM 794 O O . ASP A 1 96 ? -1.969 0.521 2.928 1 93.62 96 ASP A O 1
ATOM 798 N N . SER A 1 97 ? -2.037 -1.553 3.711 1 93.75 97 SER A N 1
ATOM 799 C CA . SER A 1 97 ? -2.484 -2.154 2.459 1 93.75 97 SER A CA 1
ATOM 800 C C . SER A 1 97 ? -3.93 -1.779 2.15 1 93.75 97 SER A C 1
ATOM 802 O O . SER A 1 97 ? -4.387 -1.928 1.015 1 93.75 97 SER A O 1
ATOM 804 N N . ALA A 1 98 ? -4.633 -1.253 3.092 1 95.25 98 ALA A N 1
ATOM 805 C CA . ALA A 1 98 ? -6.047 -0.943 2.902 1 95.25 98 ALA A CA 1
ATOM 806 C C . ALA A 1 98 ? -6.23 0.472 2.359 1 95.25 98 ALA A C 1
ATOM 808 O O . ALA A 1 98 ? -7.359 0.938 2.193 1 95.25 98 ALA A O 1
ATOM 809 N N . ALA A 1 99 ? -5.164 1.124 2.029 1 94.88 99 ALA A N 1
ATOM 810 C CA . ALA A 1 99 ? -5.215 2.545 1.694 1 94.88 99 ALA A CA 1
ATOM 811 C C . ALA A 1 99 ? -6.133 2.797 0.503 1 94.88 99 ALA A C 1
ATOM 813 O O . ALA A 1 99 ? -6.996 3.676 0.551 1 94.88 99 ALA A O 1
ATOM 814 N N . ALA A 1 100 ? -5.992 2.025 -0.542 1 95.69 100 ALA A N 1
ATOM 815 C CA . ALA A 1 100 ? -6.82 2.242 -1.725 1 95.69 100 ALA A CA 1
ATOM 816 C C . ALA A 1 100 ? -8.297 2.006 -1.409 1 95.69 100 ALA A C 1
ATOM 818 O O . ALA A 1 100 ? -9.148 2.828 -1.75 1 95.69 100 ALA A O 1
ATOM 819 N N . ALA A 1 101 ? -8.562 0.918 -0.766 1 95.44 101 ALA A N 1
ATOM 820 C CA . ALA A 1 101 ? -9.938 0.613 -0.386 1 95.44 101 ALA A CA 1
ATOM 821 C C . ALA A 1 101 ? -10.508 1.695 0.526 1 95.44 101 ALA A C 1
ATOM 823 O O . ALA A 1 101 ? -11.68 2.061 0.409 1 95.44 101 ALA A O 1
ATOM 824 N N . THR A 1 102 ? -9.672 2.17 1.375 1 94.12 102 THR A N 1
ATOM 825 C CA . THR A 1 102 ? -10.07 3.205 2.322 1 94.12 102 THR A CA 1
ATOM 826 C C . THR A 1 102 ? -10.461 4.484 1.592 1 94.12 102 THR A C 1
A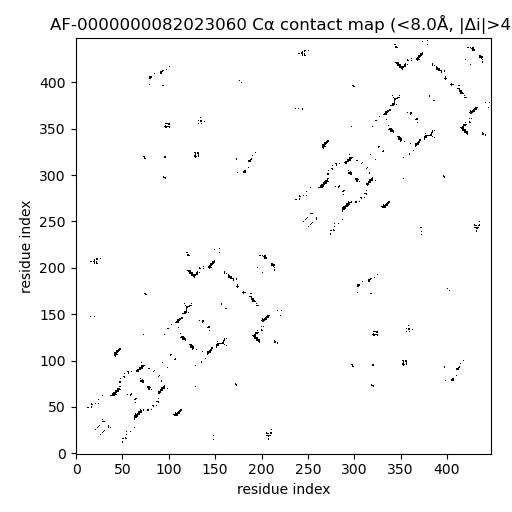TOM 828 O O . THR A 1 102 ? -11.461 5.125 1.938 1 94.12 102 THR A O 1
ATOM 831 N N . MET A 1 103 ? -9.703 4.871 0.625 1 91.69 103 MET A N 1
ATOM 832 C CA . MET A 1 103 ? -9.992 6.086 -0.13 1 91.69 103 MET A CA 1
ATOM 833 C C . MET A 1 103 ? -11.367 6.012 -0.789 1 91.69 103 MET A C 1
ATOM 835 O O . MET A 1 103 ? -12.117 6.988 -0.791 1 91.69 103 MET A O 1
ATOM 839 N N . GLY A 1 104 ? -11.68 4.879 -1.302 1 89.88 104 GLY A N 1
ATOM 840 C CA . GLY A 1 104 ? -12.984 4.691 -1.912 1 89.88 104 GLY A CA 1
ATOM 841 C C . GLY A 1 104 ? -14.109 4.613 -0.898 1 89.88 104 GLY A C 1
ATOM 842 O O . GLY A 1 104 ? -15.156 5.246 -1.07 1 89.88 104 GLY A O 1
ATOM 843 N N . HIS A 1 105 ? -13.883 3.883 0.155 1 91.25 105 HIS A N 1
ATOM 844 C CA . HIS A 1 105 ? -14.906 3.582 1.147 1 91.25 105 HIS A CA 1
ATOM 845 C C . HIS A 1 105 ? -15.305 4.836 1.92 1 91.25 105 HIS A C 1
ATOM 847 O O . HIS A 1 105 ? -16.5 5.078 2.139 1 91.25 105 HIS A O 1
ATOM 853 N N . TYR A 1 106 ? -14.297 5.652 2.305 1 88.81 106 TYR A N 1
ATOM 854 C CA . TYR A 1 106 ? -14.555 6.797 3.168 1 88.81 106 TYR A CA 1
ATOM 855 C C . TYR A 1 106 ? -14.656 8.086 2.355 1 88.81 106 TYR A C 1
ATOM 857 O O . TYR A 1 106 ? -15.078 9.117 2.871 1 88.81 106 TYR A O 1
ATOM 865 N N . GLY A 1 107 ? -14.312 8.008 1.123 1 87.56 107 GLY A N 1
ATOM 866 C CA . GLY A 1 107 ? -14.281 9.242 0.352 1 87.56 107 GLY A CA 1
ATOM 867 C C . GLY A 1 107 ? -13.234 10.227 0.841 1 87.56 107 GLY A C 1
ATOM 868 O O . GLY A 1 107 ? -13.562 11.367 1.179 1 87.56 107 GLY A O 1
ATOM 869 N N . VAL A 1 108 ? -12 9.844 0.805 1 86.75 108 VAL A N 1
ATOM 870 C CA . VAL A 1 108 ? -10.883 10.633 1.316 1 86.75 108 VAL A CA 1
ATOM 871 C C . VAL A 1 108 ? -10.703 11.891 0.464 1 86.75 108 VAL A C 1
ATOM 873 O O . VAL A 1 108 ? -10.695 11.812 -0.767 1 86.75 108 VAL A O 1
ATOM 876 N N . HIS A 1 109 ? -10.484 12.984 1.115 1 84.06 109 HIS A N 1
ATOM 877 C CA . HIS A 1 109 ? -10.414 14.258 0.406 1 84.06 109 HIS A CA 1
ATOM 878 C C . HIS A 1 109 ? -8.969 14.711 0.232 1 84.06 109 HIS A C 1
ATOM 880 O O . HIS A 1 109 ? -8.68 15.539 -0.633 1 84.06 109 HIS A O 1
ATOM 886 N N . ALA A 1 110 ? -8.18 14.219 1.103 1 85.62 110 ALA A N 1
ATOM 887 C CA . ALA A 1 110 ? -6.773 14.602 1.022 1 85.62 110 ALA A CA 1
ATOM 888 C C . ALA A 1 110 ? -5.887 13.57 1.714 1 85.62 110 ALA A C 1
ATOM 890 O O . ALA A 1 110 ? -6.32 12.898 2.65 1 85.62 110 ALA A O 1
ATOM 891 N N . VAL A 1 111 ? -4.73 13.484 1.187 1 89.06 111 VAL A N 1
ATOM 892 C CA . VAL A 1 111 ? -3.668 12.742 1.85 1 89.06 111 VAL A CA 1
ATOM 893 C C . VAL A 1 111 ? -2.562 13.695 2.289 1 89.06 111 VAL A C 1
ATOM 895 O O . VAL A 1 111 ? -2.088 14.516 1.498 1 89.06 111 VAL A O 1
ATOM 898 N N . VAL A 1 112 ? -2.203 13.602 3.564 1 85 112 VAL A N 1
ATOM 899 C CA . VAL A 1 112 ? -1.139 14.445 4.098 1 85 112 VAL A CA 1
ATOM 900 C C . VAL A 1 112 ? -0.055 13.578 4.73 1 85 112 VAL A C 1
ATOM 902 O O . VAL A 1 112 ? -0.349 12.719 5.562 1 85 112 VAL A O 1
ATOM 905 N N . VAL A 1 113 ? 1.161 13.805 4.285 1 87.69 113 VAL A N 1
ATOM 906 C CA . VAL A 1 113 ? 2.285 13.047 4.824 1 87.69 113 VAL A CA 1
ATOM 907 C C . VAL A 1 113 ? 3.396 14 5.254 1 87.69 113 VAL A C 1
ATOM 909 O O . VAL A 1 113 ? 3.355 15.195 4.938 1 87.69 113 VAL A O 1
ATOM 912 N N . GLY A 1 114 ? 4.359 13.43 6.008 1 84.75 114 GLY A N 1
ATOM 913 C CA . GLY A 1 114 ? 5.551 14.18 6.363 1 84.75 114 GLY A CA 1
ATOM 914 C C . GLY A 1 114 ? 6.668 14.039 5.344 1 84.75 114 GLY A C 1
ATOM 915 O O . GLY A 1 114 ? 6.438 13.586 4.223 1 84.75 114 GLY A O 1
ATOM 916 N N . ALA A 1 115 ? 7.82 14.594 5.836 1 90.19 115 ALA A N 1
ATOM 917 C CA . ALA A 1 115 ? 9.023 14.477 5.016 1 90.19 115 ALA A CA 1
ATOM 918 C C . ALA A 1 115 ? 10.266 14.305 5.887 1 90.19 115 ALA A C 1
ATOM 920 O O . ALA A 1 115 ? 10.391 14.938 6.938 1 90.19 115 ALA A O 1
ATOM 921 N N . ASP A 1 116 ? 11.047 13.414 5.492 1 90.38 116 ASP A N 1
ATOM 922 C CA . ASP A 1 116 ? 12.383 13.336 6.07 1 90.38 116 ASP A CA 1
ATOM 923 C C . ASP A 1 116 ? 13.344 14.281 5.363 1 90.38 116 ASP A C 1
ATOM 925 O O . ASP A 1 116 ? 14.172 14.93 6.008 1 90.38 116 ASP A O 1
ATOM 929 N N . ARG A 1 117 ? 13.195 14.328 4.043 1 95.5 117 ARG A N 1
ATOM 930 C CA . ARG A 1 117 ? 13.992 15.219 3.213 1 95.5 117 ARG A CA 1
ATOM 931 C C . ARG A 1 117 ? 13.258 15.586 1.93 1 95.5 117 ARG A C 1
ATOM 933 O O . ARG A 1 117 ? 12.609 14.727 1.318 1 95.5 117 ARG A O 1
ATOM 940 N N . ILE A 1 118 ? 13.367 16.844 1.552 1 96.88 118 ILE A N 1
ATOM 941 C CA . ILE A 1 118 ? 12.797 17.328 0.303 1 96.88 118 ILE A CA 1
ATOM 942 C C . ILE A 1 118 ? 13.906 17.859 -0.602 1 96.88 118 ILE A C 1
ATOM 944 O O . ILE A 1 118 ? 14.648 18.766 -0.22 1 96.88 118 ILE A O 1
ATOM 948 N N . ALA A 1 119 ? 14.016 17.281 -1.794 1 98.44 119 ALA A N 1
ATOM 949 C CA . ALA A 1 119 ? 15.055 17.688 -2.74 1 98.44 119 ALA A CA 1
ATOM 950 C C . ALA A 1 119 ? 14.727 19.047 -3.352 1 98.44 119 ALA A C 1
ATOM 952 O O . ALA A 1 119 ? 13.617 19.562 -3.184 1 98.44 119 ALA A O 1
ATOM 953 N N . ALA A 1 120 ? 15.656 19.547 -4.125 1 97.56 120 ALA A N 1
ATOM 954 C CA . ALA A 1 120 ? 15.516 20.875 -4.73 1 97.56 120 ALA A CA 1
ATOM 955 C C . ALA A 1 120 ? 14.305 20.922 -5.652 1 97.56 120 ALA A C 1
ATOM 957 O O . ALA A 1 120 ? 13.586 21.922 -5.688 1 97.56 120 ALA A O 1
ATOM 958 N N . ASN A 1 121 ? 14.07 19.906 -6.324 1 97.62 121 ASN A N 1
ATOM 959 C CA . ASN A 1 121 ? 12.977 19.906 -7.293 1 97.62 121 ASN A CA 1
ATOM 960 C C . ASN A 1 121 ? 11.648 19.516 -6.641 1 97.62 121 ASN A C 1
ATOM 962 O O . ASN A 1 121 ? 10.625 19.422 -7.32 1 97.62 121 ASN A O 1
ATOM 966 N N . GLY A 1 122 ? 11.695 19.141 -5.367 1 98.12 122 GLY A N 1
ATOM 967 C CA . GLY A 1 122 ? 10.461 18.844 -4.668 1 98.12 122 GLY A CA 1
ATOM 968 C C . GLY A 1 122 ? 10.266 17.359 -4.406 1 98.12 122 GLY A C 1
ATOM 969 O O . GLY A 1 122 ? 9.367 16.969 -3.664 1 98.12 122 GLY A O 1
ATOM 970 N N . ASP A 1 123 ? 11.133 16.516 -5.074 1 98.62 123 ASP A N 1
ATOM 971 C CA . ASP A 1 123 ? 11.094 15.109 -4.691 1 98.62 123 ASP A CA 1
ATOM 972 C C . ASP A 1 123 ? 11.234 14.953 -3.178 1 98.62 123 ASP A C 1
ATOM 974 O O . ASP A 1 123 ? 12.062 15.609 -2.553 1 98.62 123 ASP A O 1
ATOM 978 N N . THR A 1 124 ? 10.398 14.055 -2.604 1 97.19 124 THR A N 1
ATOM 979 C CA . THR A 1 124 ? 10.336 14.016 -1.146 1 97.19 124 THR A CA 1
ATOM 980 C C . THR A 1 124 ? 10.594 12.602 -0.633 1 97.19 124 THR A C 1
ATOM 982 O O . THR A 1 124 ? 9.938 11.648 -1.058 1 97.19 124 THR A O 1
ATOM 985 N N . ALA A 1 125 ? 11.586 12.477 0.231 1 97 125 ALA A N 1
ATOM 986 C CA . ALA A 1 125 ? 11.789 11.242 0.975 1 97 125 ALA A CA 1
ATOM 987 C C . ALA A 1 125 ? 10.992 11.242 2.277 1 97 125 ALA A C 1
ATOM 989 O O . ALA A 1 125 ? 11.047 12.211 3.041 1 97 125 ALA A O 1
ATOM 990 N N . ASN A 1 126 ? 10.25 10.25 2.479 1 94.38 126 ASN A N 1
ATOM 991 C CA . ASN A 1 126 ? 9.492 10.016 3.703 1 94.38 126 ASN A CA 1
ATOM 992 C C . ASN A 1 126 ? 9.367 8.523 4 1 94.38 126 ASN A C 1
ATOM 994 O O . ASN A 1 126 ? 9.883 7.691 3.256 1 94.38 126 ASN A O 1
ATOM 998 N N . LYS A 1 127 ? 8.781 8.258 5.109 1 92.06 127 LYS A N 1
ATOM 999 C CA . LYS A 1 127 ? 8.633 6.871 5.539 1 92.06 127 LYS A CA 1
ATOM 1000 C C . LYS A 1 127 ? 8.203 5.977 4.379 1 92.06 127 LYS A C 1
ATOM 1002 O O . LYS A 1 127 ? 7.363 6.367 3.566 1 92.06 127 LYS A O 1
ATOM 1007 N N . VAL A 1 128 ? 8.828 4.754 4.324 1 94.62 128 VAL A N 1
ATOM 1008 C CA . VAL A 1 128 ? 8.484 3.791 3.285 1 94.62 128 VAL A CA 1
ATOM 1009 C C . VAL A 1 128 ? 6.965 3.605 3.24 1 94.62 128 VAL A C 1
ATOM 1011 O O . VAL A 1 128 ? 6.312 3.518 4.281 1 94.62 128 VAL A O 1
ATOM 1014 N N . GLY A 1 129 ? 6.414 3.625 2.039 1 95.06 129 GLY A N 1
ATOM 1015 C CA . GLY A 1 129 ? 4.977 3.545 1.845 1 95.06 129 GLY A CA 1
ATOM 1016 C C . GLY A 1 129 ? 4.367 4.844 1.348 1 95.06 129 GLY A C 1
ATOM 1017 O O . GLY A 1 129 ? 3.24 4.855 0.848 1 95.06 129 GLY A O 1
ATOM 1018 N N . THR A 1 130 ? 5.117 5.898 1.496 1 95.38 130 THR A N 1
ATOM 1019 C CA . THR A 1 130 ? 4.633 7.191 1.027 1 95.38 130 THR A CA 1
ATOM 1020 C C . THR A 1 130 ? 4.473 7.191 -0.49 1 95.38 130 THR A C 1
ATOM 1022 O O . THR A 1 130 ? 3.484 7.711 -1.017 1 95.38 130 THR A O 1
ATOM 1025 N N . LEU A 1 131 ? 5.414 6.594 -1.198 1 96.94 131 LEU A N 1
ATOM 1026 C CA . LEU A 1 131 ? 5.312 6.492 -2.65 1 96.94 131 LEU A CA 1
ATOM 1027 C C . LEU A 1 131 ? 4.043 5.754 -3.057 1 96.94 131 LEU A C 1
ATOM 1029 O O . LEU A 1 131 ? 3.322 6.195 -3.953 1 96.94 131 LEU A O 1
ATOM 1033 N N . SER A 1 132 ? 3.771 4.664 -2.379 1 96.25 132 SER A N 1
ATOM 1034 C CA . SER A 1 132 ? 2.551 3.914 -2.658 1 96.25 132 SER A CA 1
ATOM 1035 C C . SER A 1 132 ? 1.31 4.773 -2.434 1 96.25 132 SER A C 1
ATOM 1037 O O . SER A 1 132 ? 0.404 4.793 -3.268 1 96.25 132 SER A O 1
ATOM 1039 N N . LEU A 1 133 ? 1.299 5.508 -1.327 1 95.69 133 LEU A N 1
ATOM 1040 C CA . LEU A 1 133 ? 0.159 6.363 -1.017 1 95.69 133 LEU A CA 1
ATOM 1041 C C . LEU A 1 133 ? -0.017 7.441 -2.08 1 95.69 133 LEU A C 1
ATOM 1043 O O . LEU A 1 133 ? -1.142 7.742 -2.484 1 95.69 133 LEU A O 1
ATOM 1047 N N . ALA A 1 134 ? 1.064 7.969 -2.52 1 96.62 134 ALA A N 1
ATOM 1048 C CA . ALA A 1 134 ? 1.017 9.023 -3.529 1 96.62 134 ALA A CA 1
ATOM 1049 C C . ALA A 1 134 ? 0.459 8.492 -4.848 1 96.62 134 ALA A C 1
ATOM 1051 O O . ALA A 1 134 ? -0.353 9.156 -5.496 1 96.62 134 ALA A O 1
ATOM 1052 N N . LEU A 1 135 ? 0.883 7.355 -5.223 1 97.38 135 LEU A N 1
ATOM 1053 C CA . LEU A 1 135 ? 0.41 6.754 -6.465 1 97.38 135 LEU A CA 1
ATOM 1054 C C . LEU A 1 135 ? -1.079 6.438 -6.383 1 97.38 135 LEU A C 1
ATOM 1056 O O . LEU A 1 135 ? -1.82 6.664 -7.344 1 97.38 135 LEU A O 1
ATOM 1060 N N . LEU A 1 136 ? -1.485 5.953 -5.258 1 96.62 136 LEU A N 1
ATOM 1061 C CA . LEU A 1 136 ? -2.902 5.672 -5.062 1 96.62 136 LEU A CA 1
ATOM 1062 C C . LEU A 1 136 ? -3.727 6.953 -5.121 1 96.62 136 LEU A C 1
ATOM 1064 O O . LEU A 1 136 ? -4.758 7 -5.793 1 96.62 136 LEU A O 1
ATOM 1068 N N . ALA A 1 137 ? -3.244 7.918 -4.441 1 94.69 137 ALA A N 1
ATOM 1069 C CA . ALA A 1 137 ? -3.932 9.203 -4.43 1 94.69 137 ALA A CA 1
ATOM 1070 C C . ALA A 1 137 ? -4.047 9.773 -5.84 1 94.69 137 ALA A C 1
ATOM 1072 O O . ALA A 1 137 ? -5.098 10.297 -6.223 1 94.69 137 ALA A O 1
ATOM 1073 N N . LEU A 1 138 ? -2.984 9.68 -6.562 1 96.31 138 LEU A N 1
ATOM 1074 C CA . LEU A 1 138 ? -2.965 10.172 -7.934 1 96.31 138 LEU A CA 1
ATOM 1075 C C . LEU A 1 138 ? -4.027 9.477 -8.781 1 96.31 138 LEU A C 1
ATOM 1077 O O . LEU A 1 138 ? -4.797 10.133 -9.484 1 96.31 138 LEU A O 1
ATOM 1081 N N . HIS A 1 139 ? -4.082 8.211 -8.664 1 95.31 139 HIS A N 1
ATOM 1082 C CA . HIS A 1 139 ? -5.039 7.438 -9.445 1 95.31 139 HIS A CA 1
ATOM 1083 C C . HIS A 1 139 ? -6.473 7.77 -9.047 1 95.31 139 HIS A C 1
ATOM 1085 O O . HIS A 1 139 ? -7.363 7.816 -9.898 1 95.31 139 HIS A O 1
ATOM 1091 N N . MET A 1 140 ? -6.664 8.062 -7.781 1 93.5 140 MET A N 1
ATOM 1092 C CA . MET A 1 140 ? -8.016 8.25 -7.258 1 93.5 140 MET A CA 1
ATOM 1093 C C . MET A 1 140 ? -8.422 9.719 -7.312 1 93.5 140 MET A C 1
ATOM 1095 O O . MET A 1 140 ? -9.539 10.07 -6.934 1 93.5 140 MET A O 1
ATOM 1099 N N . GLY A 1 141 ? -7.512 10.523 -7.699 1 93.19 141 GLY A N 1
ATOM 1100 C CA . GLY A 1 141 ? -7.805 11.945 -7.805 1 93.19 141 GLY A CA 1
ATOM 1101 C C . GLY A 1 141 ? -7.848 12.648 -6.465 1 93.19 141 GLY A C 1
ATOM 1102 O O . GLY A 1 141 ? -8.602 13.609 -6.285 1 93.19 141 GLY A O 1
ATOM 1103 N N . VAL A 1 142 ? -7.176 12.133 -5.527 1 90.44 142 VAL A N 1
ATOM 1104 C CA . VAL A 1 142 ? -7.105 12.719 -4.195 1 90.44 142 VAL A CA 1
ATOM 1105 C C . VAL A 1 142 ? -5.871 13.609 -4.086 1 90.44 142 VAL A C 1
ATOM 1107 O O . VAL A 1 142 ? -4.754 13.172 -4.367 1 90.44 142 VAL A O 1
ATOM 1110 N N . PRO A 1 143 ? -6.016 14.859 -3.717 1 90.31 143 PRO A N 1
ATOM 1111 C CA . PRO A 1 143 ? -4.84 15.711 -3.541 1 90.31 143 PRO A CA 1
ATOM 1112 C C . PRO A 1 143 ? -3.863 15.164 -2.502 1 90.31 143 PRO A C 1
ATOM 1114 O O . PRO A 1 143 ? -4.285 14.672 -1.452 1 90.31 143 PRO A O 1
ATOM 1117 N N . PHE A 1 144 ? -2.605 15.258 -2.85 1 91.62 144 PHE A N 1
ATOM 1118 C CA . PHE A 1 144 ? -1.537 14.719 -2.018 1 91.62 144 PHE A CA 1
ATOM 1119 C C . PHE A 1 144 ? -0.616 15.828 -1.525 1 91.62 144 PHE A C 1
ATOM 1121 O O . PHE A 1 144 ? 0.041 16.5 -2.326 1 91.62 144 PHE A O 1
ATOM 1128 N N . TYR A 1 145 ? -0.536 15.922 -0.162 1 87.56 145 TYR A N 1
ATOM 1129 C CA . TYR A 1 145 ? 0.233 17 0.444 1 87.56 145 TYR A CA 1
ATOM 1130 C C . TYR A 1 145 ? 1.417 16.453 1.231 1 87.56 145 TYR A C 1
ATOM 1132 O O . TYR A 1 145 ? 1.309 15.414 1.884 1 87.56 145 TYR A O 1
ATOM 1140 N N . VAL A 1 146 ? 2.479 17.234 1.146 1 89.12 146 VAL A N 1
ATOM 1141 C CA . VAL A 1 146 ? 3.605 17.031 2.049 1 89.12 146 VAL A CA 1
ATOM 1142 C C . VAL A 1 146 ? 3.68 18.188 3.045 1 89.12 146 VAL A C 1
ATOM 1144 O O . VAL A 1 146 ? 3.66 19.359 2.652 1 89.12 146 VAL A O 1
ATOM 1147 N N . ALA A 1 147 ? 3.643 17.812 4.258 1 83.5 147 ALA A N 1
ATOM 1148 C CA . ALA A 1 147 ? 3.768 18.812 5.316 1 83.5 147 ALA A CA 1
ATOM 1149 C C . ALA A 1 147 ? 5.078 18.641 6.078 1 83.5 147 ALA A C 1
ATOM 1151 O O . ALA A 1 147 ? 5.312 17.594 6.699 1 83.5 147 ALA A O 1
ATOM 1152 N N . ALA A 1 148 ? 5.906 19.656 5.992 1 84.5 148 ALA A N 1
ATOM 1153 C CA . ALA A 1 148 ? 7.223 19.594 6.617 1 84.5 148 ALA A CA 1
ATOM 1154 C C . ALA A 1 148 ? 7.805 20.984 6.816 1 84.5 148 ALA A C 1
ATOM 1156 O O . ALA A 1 148 ? 7.434 21.938 6.109 1 84.5 148 ALA A O 1
ATOM 1157 N N . PRO A 1 149 ? 8.695 21.109 7.809 1 83.12 149 PRO A N 1
ATOM 1158 C CA . PRO A 1 149 ? 9.383 22.391 7.934 1 83.12 149 PRO A CA 1
ATOM 1159 C C . PRO A 1 149 ? 10.188 22.75 6.688 1 83.12 149 PRO A C 1
ATOM 1161 O O . PRO A 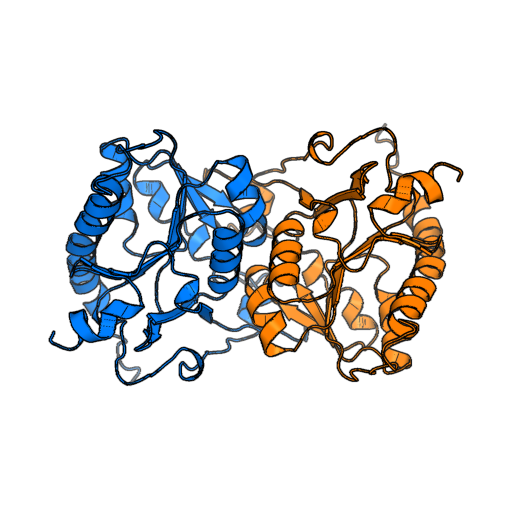1 149 ? 10.656 21.875 5.973 1 83.12 149 PRO A O 1
ATOM 1164 N N . SER A 1 150 ? 10.328 24.031 6.465 1 85.25 150 SER A N 1
ATOM 1165 C CA . SER A 1 150 ? 11.094 24.5 5.316 1 85.25 150 SER A CA 1
ATOM 1166 C C . SER A 1 150 ? 12.531 24 5.375 1 85.25 150 SER A C 1
ATOM 1168 O O . SER A 1 150 ? 13.18 23.844 4.34 1 85.25 150 SER A O 1
ATOM 1170 N N . SER A 1 151 ? 13.016 23.641 6.594 1 88.5 151 SER A N 1
ATOM 1171 C CA . SER A 1 151 ? 14.375 23.156 6.773 1 88.5 151 SER A CA 1
ATOM 1172 C C . SER A 1 151 ? 14.547 21.75 6.195 1 88.5 151 SER A C 1
ATOM 1174 O O . SER A 1 151 ? 15.672 21.281 6.02 1 88.5 151 SER A O 1
ATOM 1176 N N . SER A 1 152 ? 13.414 21.062 5.895 1 90.94 152 SER A N 1
ATOM 1177 C CA . SER A 1 152 ? 13.477 19.734 5.277 1 90.94 152 SER A CA 1
ATOM 1178 C C . SER A 1 152 ? 13.828 19.828 3.797 1 90.94 152 SER A C 1
ATOM 1180 O O . SER A 1 152 ? 14.164 18.828 3.168 1 90.94 152 SER A O 1
ATOM 1182 N N . TRP A 1 153 ? 13.758 20.984 3.244 1 95.31 153 TRP A N 1
ATOM 1183 C CA . TRP A 1 153 ? 14.109 21.234 1.851 1 95.31 153 TRP A CA 1
ATOM 1184 C C . TRP A 1 153 ? 15.617 21.406 1.698 1 95.31 153 TRP A C 1
ATOM 1186 O O . TRP A 1 153 ? 16.234 22.219 2.4 1 95.31 153 TRP A O 1
ATOM 1196 N N . ASP A 1 154 ? 16.188 20.625 0.917 1 96.31 154 ASP A N 1
ATOM 1197 C CA . ASP A 1 154 ? 17.625 20.641 0.707 1 96.31 154 ASP A CA 1
ATOM 1198 C C . ASP A 1 154 ? 17.969 21.094 -0.712 1 96.31 154 ASP A C 1
ATOM 1200 O O . ASP A 1 154 ? 17.906 20.297 -1.651 1 96.31 154 ASP A O 1
ATOM 1204 N N . PRO A 1 155 ? 18.422 22.344 -0.917 1 95.88 155 PRO A N 1
ATOM 1205 C CA . PRO A 1 155 ? 18.719 22.859 -2.254 1 95.88 155 PRO A CA 1
ATOM 1206 C C . PRO A 1 155 ? 19.938 22.188 -2.887 1 95.88 155 PRO A C 1
ATOM 1208 O O . PRO A 1 155 ? 20.172 22.344 -4.09 1 95.88 155 PRO A O 1
ATOM 1211 N N . ASN A 1 156 ? 20.703 21.375 -2.111 1 96.25 156 ASN A N 1
ATOM 1212 C CA . ASN A 1 156 ? 21.922 20.766 -2.615 1 96.25 156 ASN A CA 1
ATOM 1213 C C . ASN A 1 156 ? 21.656 19.375 -3.205 1 96.25 156 ASN A C 1
ATOM 1215 O O . ASN A 1 156 ? 22.547 18.766 -3.779 1 96.25 156 ASN A O 1
ATOM 1219 N N . VAL A 1 157 ? 20.531 18.906 -3.043 1 97.5 157 VAL A N 1
ATOM 1220 C CA . VAL A 1 157 ? 20.125 17.641 -3.631 1 97.5 157 VAL A CA 1
ATOM 1221 C C . VAL A 1 157 ? 19.141 17.891 -4.773 1 97.5 157 VAL A C 1
ATOM 1223 O O . VAL A 1 157 ? 17.969 18.203 -4.543 1 97.5 157 VAL A O 1
ATOM 1226 N N . PRO A 1 158 ? 19.594 17.734 -5.992 1 97.06 158 PRO A N 1
ATOM 1227 C CA . PRO A 1 158 ? 18.797 18.203 -7.129 1 97.06 158 PRO A CA 1
ATOM 1228 C C . PRO A 1 158 ? 17.469 17.453 -7.254 1 97.06 158 PRO A C 1
ATOM 1230 O O . PRO A 1 158 ? 16.469 18.047 -7.668 1 97.06 158 PRO A O 1
ATOM 1233 N N . ASN A 1 159 ? 17.531 16.203 -6.922 1 98.06 159 ASN A N 1
ATOM 1234 C CA . ASN A 1 159 ? 16.328 15.391 -7.043 1 98.06 159 ASN A CA 1
ATOM 1235 C C . ASN A 1 159 ? 16.359 14.18 -6.113 1 98.06 159 ASN A C 1
ATOM 1237 O O . ASN A 1 159 ? 17.328 13.992 -5.371 1 98.06 159 ASN A O 1
ATOM 1241 N N . GLY A 1 160 ? 15.336 13.375 -6.18 1 97.94 160 GLY A N 1
ATOM 1242 C CA . GLY A 1 160 ? 15.164 12.266 -5.254 1 97.94 160 GLY A CA 1
ATOM 1243 C C . GLY A 1 160 ? 16.219 11.195 -5.395 1 97.94 160 GLY A C 1
ATOM 1244 O O . GLY A 1 160 ? 16.484 10.445 -4.449 1 97.94 160 GLY A O 1
ATOM 1245 N N . ALA A 1 161 ? 16.797 11.086 -6.582 1 96.94 161 ALA A N 1
ATOM 1246 C CA . ALA A 1 161 ? 17.828 10.062 -6.82 1 96.94 161 ALA A CA 1
ATOM 1247 C C . ALA A 1 161 ? 19.047 10.297 -5.938 1 96.94 161 ALA A C 1
ATOM 1249 O O . ALA A 1 161 ? 19.812 9.367 -5.668 1 96.94 161 ALA A O 1
ATOM 1250 N N . GLY A 1 162 ? 19.141 11.516 -5.48 1 97.19 162 GLY A N 1
ATOM 1251 C CA . GLY A 1 162 ? 20.297 11.867 -4.664 1 97.19 162 GLY A CA 1
ATOM 1252 C C . GLY A 1 162 ? 20.047 11.688 -3.178 1 97.19 162 GLY A C 1
ATOM 1253 O O . GLY A 1 162 ? 20.938 11.922 -2.361 1 97.19 162 GLY A O 1
ATOM 1254 N N . ILE A 1 163 ? 18.891 11.305 -2.771 1 97.06 163 ILE A N 1
ATOM 1255 C CA . ILE A 1 163 ? 18.562 11.117 -1.36 1 97.06 163 ILE A CA 1
ATOM 1256 C C . ILE A 1 163 ? 18.922 9.703 -0.928 1 97.06 163 ILE A C 1
ATOM 1258 O O . ILE A 1 163 ? 18.359 8.727 -1.433 1 97.0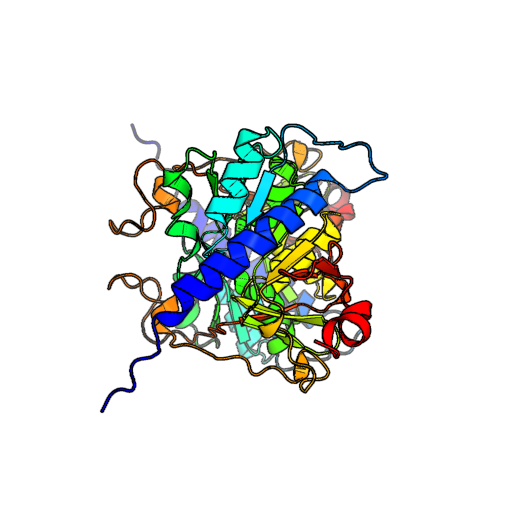6 163 ILE A O 1
ATOM 1262 N N . PRO A 1 164 ? 19.844 9.586 -0.035 1 95.31 164 PRO A N 1
ATOM 1263 C CA . PRO A 1 164 ? 20.172 8.242 0.446 1 95.31 164 PRO A CA 1
ATOM 1264 C C . PRO A 1 164 ? 19.031 7.605 1.237 1 95.31 164 PRO A C 1
ATOM 1266 O O . PRO A 1 164 ? 18.375 8.273 2.045 1 95.31 164 PRO A O 1
ATOM 1269 N N . ILE A 1 165 ? 18.797 6.344 0.931 1 96.06 165 ILE A N 1
ATOM 1270 C CA . ILE A 1 165 ? 17.75 5.609 1.628 1 96.06 165 ILE A CA 1
ATOM 1271 C C . ILE A 1 165 ? 18.375 4.605 2.592 1 96.06 165 ILE A C 1
ATOM 1273 O O . ILE A 1 165 ? 19.125 3.717 2.174 1 96.06 165 ILE A O 1
ATOM 1277 N N . GLU A 1 166 ? 18.062 4.75 3.85 1 95.75 166 GLU A N 1
ATOM 1278 C CA . GLU A 1 166 ? 18.547 3.84 4.887 1 95.75 166 GLU A CA 1
ATOM 1279 C C . GLU A 1 166 ? 17.797 2.514 4.852 1 95.75 166 GLU A C 1
ATOM 1281 O O . GLU A 1 166 ? 16.578 2.494 4.672 1 95.75 166 GLU A O 1
ATOM 1286 N N . GLU A 1 167 ? 18.516 1.432 4.887 1 96.75 167 GLU A N 1
ATOM 1287 C CA . GLU A 1 167 ? 17.922 0.114 5.078 1 96.75 167 GLU A CA 1
ATOM 1288 C C . GLU A 1 167 ? 18.094 -0.363 6.52 1 96.75 167 GLU A C 1
ATOM 1290 O O . GLU A 1 167 ? 19.203 -0.306 7.07 1 96.75 167 GLU A O 1
ATOM 1295 N N . ARG A 1 168 ? 17.031 -0.793 7.086 1 96.81 168 ARG A N 1
ATOM 1296 C CA . ARG A 1 168 ? 17.047 -1.15 8.5 1 96.81 168 ARG A CA 1
ATOM 1297 C C . ARG A 1 168 ? 17.125 -2.662 8.68 1 96.81 168 ARG A C 1
ATOM 1299 O O . ARG A 1 168 ? 17.047 -3.416 7.707 1 96.81 168 ARG A O 1
ATOM 1306 N N . ALA A 1 169 ? 17.281 -3.031 9.914 1 96.38 169 ALA A N 1
ATOM 1307 C CA . ALA A 1 169 ? 17.5 -4.438 10.25 1 96.38 169 ALA A CA 1
ATOM 1308 C C . ALA A 1 169 ? 16.25 -5.266 9.93 1 96.38 169 ALA A C 1
ATOM 1310 O O . ALA A 1 169 ? 15.125 -4.809 10.125 1 96.38 169 ALA A O 1
ATOM 1311 N N . ALA A 1 170 ? 16.469 -6.531 9.516 1 95.25 170 ALA A N 1
ATOM 1312 C CA . ALA A 1 170 ? 15.406 -7.477 9.188 1 95.25 170 ALA A CA 1
ATOM 1313 C C . ALA A 1 170 ? 14.469 -7.68 10.383 1 95.25 170 ALA A C 1
ATOM 1315 O O . ALA A 1 170 ? 13.266 -7.867 10.211 1 95.25 170 ALA A O 1
ATOM 1316 N N . THR A 1 171 ? 15.016 -7.582 11.586 1 95.31 171 THR A N 1
ATOM 1317 C CA . THR A 1 171 ? 14.281 -7.895 12.805 1 95.31 171 THR A CA 1
ATOM 1318 C C . THR A 1 171 ? 13.148 -6.891 13.023 1 95.31 171 THR A C 1
ATOM 1320 O O . THR A 1 171 ? 12.141 -7.215 13.656 1 95.31 171 THR A O 1
ATOM 1323 N N . GLU A 1 172 ? 13.258 -5.73 12.477 1 95.38 172 GLU A N 1
ATOM 1324 C CA . GLU A 1 172 ? 12.203 -4.727 12.586 1 95.38 172 GLU A CA 1
ATOM 1325 C C . GLU A 1 172 ? 10.922 -5.199 11.906 1 95.38 172 GLU A C 1
ATOM 1327 O O . GLU A 1 172 ? 9.82 -4.867 12.352 1 95.38 172 GLU A O 1
ATOM 1332 N N . LEU A 1 173 ? 11.125 -5.996 10.867 1 94.81 173 LEU A N 1
ATOM 1333 C CA . LEU A 1 173 ? 9.977 -6.52 10.133 1 94.81 173 LEU A CA 1
ATOM 1334 C C . LEU A 1 173 ? 9.586 -7.898 10.648 1 94.81 173 LEU A C 1
ATOM 1336 O O . LEU A 1 173 ? 8.398 -8.219 10.727 1 94.81 173 LEU A O 1
ATOM 1340 N N . THR A 1 174 ? 10.5 -8.664 11.117 1 94.5 174 THR A N 1
ATOM 1341 C CA . THR A 1 174 ? 10.242 -10.078 11.391 1 94.5 174 THR A CA 1
ATOM 1342 C C . THR A 1 174 ? 9.898 -10.289 12.867 1 94.5 174 THR A C 1
ATOM 1344 O O . THR A 1 174 ? 9.57 -11.398 13.273 1 94.5 174 THR A O 1
ATOM 1347 N N . GLN A 1 175 ? 10.07 -9.227 13.641 1 93.12 175 GLN A N 1
ATOM 1348 C CA . GLN A 1 175 ? 9.773 -9.359 15.062 1 93.12 175 GLN A CA 1
ATOM 1349 C C . GLN A 1 175 ? 9.055 -8.117 15.594 1 93.12 175 GLN A C 1
ATOM 1351 O O . GLN A 1 175 ? 9.32 -7 15.148 1 93.12 175 GLN A O 1
ATOM 1356 N N . ILE A 1 176 ? 8.102 -8.359 16.469 1 89.19 176 ILE A N 1
ATOM 1357 C CA . ILE A 1 176 ? 7.457 -7.285 17.219 1 89.19 176 ILE A CA 1
ATOM 1358 C C . ILE A 1 176 ? 7.449 -7.621 18.703 1 89.19 176 ILE A C 1
ATOM 1360 O O . ILE A 1 176 ? 6.836 -8.609 19.125 1 89.19 176 ILE A O 1
ATOM 1364 N N . ASN A 1 177 ? 8.094 -6.797 19.422 1 87 177 ASN A N 1
ATOM 1365 C CA . ASN A 1 177 ? 8.156 -6.977 20.875 1 87 177 ASN A CA 1
ATOM 1366 C C . ASN A 1 177 ? 8.516 -8.414 21.25 1 87 177 ASN A C 1
ATOM 1368 O O . ASN A 1 177 ? 7.848 -9.031 22.078 1 87 177 ASN A O 1
ATOM 1372 N N . GLY A 1 178 ? 9.438 -8.922 20.578 1 85.31 178 GLY A N 1
ATOM 1373 C CA . GLY A 1 178 ? 9.961 -10.242 20.906 1 85.31 178 GLY A CA 1
ATOM 1374 C C . GLY A 1 178 ? 9.203 -11.375 20.234 1 85.31 178 GLY A C 1
ATOM 1375 O O . GLY A 1 178 ? 9.617 -12.531 20.312 1 85.31 178 GLY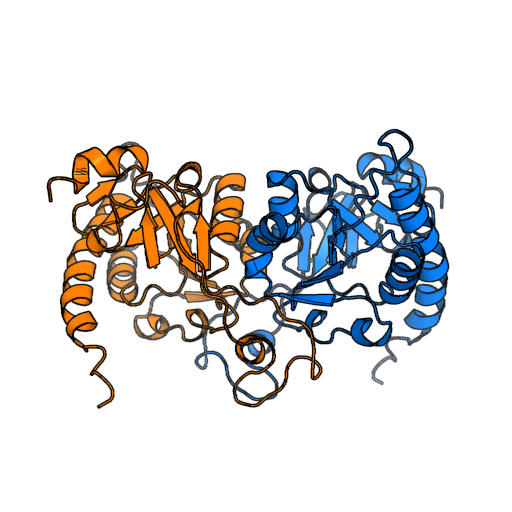 A O 1
ATOM 1376 N N . VAL A 1 179 ? 8.117 -11.047 19.672 1 89.69 179 VAL A N 1
ATOM 1377 C CA . VAL A 1 179 ? 7.332 -12.055 18.969 1 89.69 179 VAL A CA 1
ATOM 1378 C C . VAL A 1 179 ? 7.801 -12.156 17.516 1 89.69 179 VAL A C 1
ATOM 1380 O O . VAL A 1 179 ? 7.855 -11.148 16.812 1 89.69 179 VAL A O 1
ATOM 1383 N N . ARG A 1 180 ? 8.109 -13.336 17.156 1 91.38 180 ARG A N 1
ATOM 1384 C CA . ARG A 1 180 ? 8.586 -13.57 15.805 1 91.38 180 ARG A CA 1
ATOM 1385 C C . ARG A 1 180 ? 7.414 -13.688 14.828 1 91.38 180 ARG A C 1
ATOM 1387 O O . ARG A 1 180 ? 6.453 -14.414 15.094 1 91.38 180 ARG A O 1
ATOM 1394 N N . LEU A 1 181 ? 7.543 -13.031 13.688 1 91.44 181 LEU A N 1
ATOM 1395 C CA . LEU A 1 181 ? 6.449 -12.969 12.719 1 91.44 181 LEU A CA 1
ATOM 1396 C C . LEU A 1 181 ? 6.805 -13.742 11.453 1 91.44 181 LEU A C 1
ATOM 1398 O O . LEU A 1 181 ? 5.926 -14.039 10.641 1 91.44 181 LEU A O 1
ATOM 1402 N N . ALA A 1 182 ? 8.023 -14.031 11.266 1 90.31 182 ALA A N 1
ATOM 1403 C CA . ALA A 1 182 ? 8.531 -14.727 10.078 1 90.31 182 ALA A CA 1
ATOM 1404 C C . ALA A 1 182 ? 9.625 -15.711 10.445 1 90.31 182 ALA A C 1
ATOM 1406 O O . ALA A 1 182 ? 10.266 -15.586 11.5 1 90.31 182 ALA A O 1
ATOM 1407 N N . PRO A 1 183 ? 9.828 -16.703 9.633 1 87.5 183 PRO A N 1
ATOM 1408 C CA . PRO A 1 183 ? 10.859 -17.703 9.945 1 87.5 183 PRO A CA 1
ATOM 1409 C C . PRO A 1 183 ? 12.25 -17.078 10.078 1 87.5 183 PRO A C 1
ATOM 1411 O O . PRO A 1 183 ? 12.539 -16.047 9.461 1 87.5 183 PRO A O 1
ATOM 1414 N N . HIS A 1 184 ? 13.055 -17.812 10.891 1 87.81 184 HIS A N 1
ATOM 1415 C CA . HIS A 1 184 ? 14.438 -17.391 11.047 1 87.81 184 HIS A CA 1
ATOM 1416 C C . HIS A 1 184 ? 15.172 -17.391 9.711 1 87.81 184 HIS A C 1
ATOM 1418 O O . HIS A 1 184 ? 15 -18.312 8.898 1 87.81 184 HIS A O 1
ATOM 1424 N N . GLY A 1 185 ? 15.898 -16.359 9.5 1 85.31 185 GLY A N 1
ATOM 1425 C CA . GLY A 1 185 ? 16.797 -16.344 8.352 1 85.31 185 GLY A CA 1
ATOM 1426 C C . GLY A 1 185 ? 16.125 -15.859 7.078 1 85.31 185 GLY A C 1
ATOM 1427 O O . GLY A 1 185 ? 16.766 -15.797 6.023 1 85.31 185 GLY A O 1
ATOM 1428 N N . VAL A 1 186 ? 14.898 -15.5 7.184 1 88.5 186 VAL A N 1
ATOM 1429 C CA . VAL A 1 186 ? 14.227 -14.984 5.992 1 88.5 186 VAL A CA 1
ATOM 1430 C C . VAL A 1 186 ? 14.945 -13.734 5.496 1 88.5 186 VAL A C 1
ATOM 1432 O O . VAL A 1 186 ? 15.383 -12.898 6.297 1 88.5 186 VAL A O 1
ATOM 1435 N N . ASP A 1 187 ? 15.109 -13.703 4.156 1 91.12 187 ASP A N 1
ATOM 1436 C CA . ASP A 1 187 ? 15.648 -12.492 3.541 1 91.12 187 ASP A CA 1
ATOM 1437 C C . ASP A 1 187 ? 14.625 -11.359 3.564 1 91.12 187 ASP A C 1
ATOM 1439 O O . ASP A 1 187 ? 13.445 -11.57 3.262 1 91.12 187 ASP A O 1
ATOM 1443 N N . VAL A 1 188 ? 15.117 -10.188 4.055 1 94 188 VAL A N 1
ATOM 1444 C CA . VAL A 1 188 ? 14.219 -9.047 4.211 1 94 188 VAL A CA 1
ATOM 1445 C C . VAL A 1 188 ? 14.812 -7.816 3.531 1 94 188 VAL A C 1
ATOM 1447 O O . VAL A 1 188 ? 16.016 -7.562 3.639 1 94 188 VAL A O 1
ATOM 1450 N N . TRP A 1 189 ? 14.031 -7.16 2.738 1 95.12 189 TRP A N 1
ATOM 1451 C CA . TRP A 1 189 ? 14.352 -5.801 2.316 1 95.12 189 TRP A CA 1
ATOM 1452 C C . TRP A 1 189 ? 13.508 -4.781 3.076 1 95.12 189 TRP A C 1
ATOM 1454 O O . TRP A 1 189 ? 12.281 -4.746 2.928 1 95.12 189 TRP A O 1
ATOM 1464 N N . ASN A 1 190 ? 14.211 -3.99 3.881 1 97.38 190 ASN A N 1
ATOM 1465 C CA . ASN A 1 190 ? 13.523 -3.098 4.809 1 97.38 190 ASN A CA 1
ATOM 1466 C C . ASN A 1 190 ? 14.031 -1.663 4.684 1 97.38 190 ASN A C 1
ATOM 1468 O O . ASN A 1 190 ? 14.664 -1.141 5.605 1 97.38 190 ASN A O 1
ATOM 1472 N N . PRO A 1 191 ? 13.641 -0.99 3.541 1 97.44 191 PRO A N 1
ATOM 1473 C CA . PRO A 1 191 ? 14 0.427 3.434 1 97.44 191 PRO A CA 1
ATOM 1474 C C . PRO A 1 191 ? 13.211 1.309 4.398 1 97.44 191 PRO A C 1
ATOM 1476 O O . PRO A 1 191 ? 11.992 1.141 4.543 1 97.44 191 PRO A O 1
ATOM 1479 N N . ALA A 1 192 ? 13.883 2.227 5.027 1 94.44 192 ALA A N 1
ATOM 1480 C CA . ALA A 1 192 ? 13.227 3.105 5.988 1 94.44 192 ALA A CA 1
ATOM 1481 C C . ALA A 1 192 ? 12.367 4.152 5.281 1 94.44 192 ALA A C 1
ATOM 1483 O O . ALA A 1 192 ? 11.352 4.598 5.812 1 94.44 192 ALA A O 1
ATOM 1484 N N . PHE A 1 193 ? 12.828 4.531 4.105 1 94.56 193 PHE A N 1
ATOM 1485 C CA . PHE A 1 193 ? 12.18 5.605 3.363 1 94.56 193 PHE A CA 1
ATOM 1486 C C . PHE A 1 193 ? 12.016 5.23 1.896 1 94.56 193 PHE A C 1
ATOM 1488 O O . PHE A 1 193 ? 12.594 4.242 1.434 1 94.56 193 PHE A O 1
ATOM 1495 N N . ASP A 1 194 ? 11.164 5.93 1.273 1 96.81 194 ASP A N 1
ATOM 1496 C CA . ASP A 1 194 ? 11.102 5.953 -0.185 1 96.81 194 ASP A CA 1
ATOM 1497 C C . ASP A 1 194 ? 10.906 7.379 -0.701 1 96.81 194 ASP A C 1
ATOM 1499 O O . ASP A 1 194 ? 10.773 8.312 0.086 1 96.81 194 ASP A O 1
ATOM 1503 N N . VAL A 1 195 ? 11.094 7.5 -2.023 1 98.12 195 VAL A N 1
ATOM 1504 C CA . VAL A 1 195 ? 11.055 8.836 -2.615 1 98.12 195 VAL A CA 1
ATOM 1505 C C . VAL A 1 195 ? 9.789 8.992 -3.455 1 98.12 195 VAL A C 1
ATOM 1507 O O . VAL A 1 195 ? 9.508 8.164 -4.324 1 98.12 195 VAL A O 1
ATOM 1510 N N . THR A 1 196 ? 9.047 9.992 -3.137 1 98 196 THR A N 1
ATOM 1511 C CA . THR A 1 196 ? 7.887 10.391 -3.93 1 98 196 THR A CA 1
ATOM 1512 C C . THR A 1 196 ? 8.266 11.469 -4.938 1 98 196 THR A C 1
ATOM 1514 O O . THR A 1 196 ? 8.672 12.57 -4.555 1 98 196 THR A O 1
ATOM 1517 N N . PRO A 1 197 ? 8.133 11.195 -6.203 1 98.44 197 PRO A N 1
ATOM 1518 C CA . PRO A 1 197 ? 8.367 12.242 -7.199 1 98.44 197 PRO A CA 1
ATOM 1519 C C . PRO A 1 197 ? 7.461 13.453 -7.008 1 98.44 197 PRO A C 1
ATOM 1521 O O . PRO A 1 197 ? 6.293 13.305 -6.648 1 98.44 197 PRO A O 1
ATOM 1524 N N . HIS A 1 198 ? 8 14.617 -7.297 1 98.38 198 HIS A N 1
ATOM 1525 C CA . HIS A 1 198 ? 7.293 15.867 -7.016 1 98.38 198 HIS A CA 1
ATOM 1526 C C . HIS A 1 198 ? 6.004 15.961 -7.82 1 98.38 198 HIS A C 1
ATOM 1528 O O . HIS A 1 198 ? 5.047 16.625 -7.395 1 98.38 198 HIS A O 1
ATOM 1534 N N . GLU A 1 199 ? 5.902 15.297 -8.961 1 97.62 199 GLU A N 1
ATOM 1535 C CA . GLU A 1 199 ? 4.715 15.352 -9.805 1 97.62 199 GLU A CA 1
ATOM 1536 C C . GLU A 1 199 ? 3.506 14.742 -9.102 1 97.62 199 GLU A C 1
ATOM 1538 O O . GLU A 1 199 ? 2.361 15.055 -9.438 1 97.62 199 GLU A O 1
ATOM 1543 N N . MET A 1 200 ? 3.779 13.906 -8.141 1 97.38 200 MET A N 1
ATOM 1544 C CA . MET A 1 200 ? 2.697 13.211 -7.445 1 97.38 200 MET A CA 1
ATOM 1545 C C . MET A 1 200 ? 2.219 14.016 -6.242 1 97.38 200 MET A C 1
ATOM 1547 O O . MET A 1 200 ? 1.229 13.656 -5.602 1 97.38 200 MET A O 1
ATOM 1551 N N . ILE A 1 201 ? 2.943 15.039 -5.965 1 95.56 201 ILE A N 1
ATOM 1552 C CA . ILE A 1 201 ? 2.58 15.93 -4.867 1 95.56 201 ILE A CA 1
ATOM 1553 C C . ILE A 1 201 ? 1.666 17.031 -5.383 1 95.56 201 ILE A C 1
ATOM 1555 O O . ILE A 1 201 ? 2.078 18.203 -5.477 1 95.56 201 ILE A O 1
ATOM 1559 N N . THR A 1 202 ? 0.399 16.703 -5.551 1 94.75 202 THR A N 1
ATOM 1560 C CA . THR A 1 202 ? -0.545 17.516 -6.316 1 94.75 202 THR A CA 1
ATOM 1561 C C . THR A 1 202 ? -1.149 18.609 -5.445 1 94.75 202 THR A C 1
ATOM 1563 O O . THR A 1 202 ? -1.614 19.625 -5.957 1 94.75 202 THR A O 1
ATOM 1566 N N . GLY A 1 203 ? -1.22 18.344 -4.184 1 88.69 203 GLY A N 1
ATOM 1567 C CA . GLY A 1 203 ? -1.743 19.359 -3.279 1 88.69 203 GLY A CA 1
ATOM 1568 C C . GLY A 1 203 ? -0.725 20.422 -2.924 1 88.69 203 GLY A C 1
ATOM 1569 O O . GLY A 1 203 ? -1.093 21.547 -2.557 1 88.69 203 GLY A O 1
ATOM 1570 N N . GLY A 1 204 ? 0.561 19.969 -2.941 1 89.62 204 GLY A N 1
ATOM 1571 C CA . GLY A 1 204 ? 1.632 20.922 -2.654 1 89.62 204 GLY A CA 1
ATOM 1572 C C . GLY A 1 204 ? 2.414 20.562 -1.403 1 89.62 204 GLY A C 1
ATOM 1573 O O . GLY A 1 204 ? 2.09 19.594 -0.712 1 89.62 204 GLY A O 1
ATOM 1574 N N . ILE A 1 205 ? 3.457 21.344 -1.23 1 90 205 ILE A N 1
ATOM 1575 C CA . ILE A 1 205 ? 4.312 21.234 -0.055 1 90 205 ILE A CA 1
ATOM 1576 C C . ILE A 1 205 ? 3.973 22.328 0.942 1 90 205 ILE A C 1
ATOM 1578 O O . ILE A 1 205 ? 4.094 23.516 0.627 1 90 205 ILE A O 1
ATOM 1582 N N . VAL A 1 206 ? 3.566 21.844 2.111 1 82.56 206 VAL A N 1
ATOM 1583 C CA . VAL A 1 206 ? 3.125 22.75 3.16 1 82.56 206 VAL A CA 1
ATOM 1584 C C . VAL A 1 206 ? 4.258 22.969 4.16 1 82.56 206 VAL A C 1
ATOM 1586 O O . VAL A 1 206 ? 4.801 22.016 4.719 1 82.56 206 VAL A O 1
ATOM 1589 N N . THR A 1 207 ? 4.648 24.266 4.348 1 80.62 207 THR A N 1
ATOM 1590 C CA . THR A 1 207 ? 5.641 24.656 5.34 1 80.62 207 THR A CA 1
ATOM 1591 C C . THR A 1 207 ? 5.125 25.797 6.203 1 80.62 207 THR A C 1
ATOM 1593 O O . THR A 1 207 ? 3.992 26.266 6.031 1 80.62 207 THR A O 1
ATOM 1596 N N . GLU A 1 208 ? 5.969 26.156 7.148 1 74.56 208 GLU A N 1
ATOM 1597 C CA . GLU A 1 208 ? 5.609 27.297 7.992 1 74.56 208 GLU A CA 1
ATOM 1598 C C . GLU A 1 208 ? 5.613 28.594 7.191 1 74.56 208 GLU A C 1
ATOM 1600 O O . GLU A 1 208 ? 5.078 29.609 7.648 1 74.56 208 GLU A O 1
ATOM 1605 N N . LEU A 1 209 ? 6.125 28.531 6.008 1 75.69 209 LEU A N 1
ATOM 1606 C CA . LEU A 1 209 ? 6.223 29.719 5.176 1 75.69 209 LEU A CA 1
ATOM 1607 C C . LEU A 1 209 ? 5.07 29.781 4.176 1 75.69 209 LEU A C 1
ATOM 1609 O O . LEU A 1 209 ? 4.895 30.781 3.486 1 75.69 209 LEU A O 1
ATOM 1613 N N . GLY A 1 210 ? 4.289 28.719 4.07 1 77 210 GLY A N 1
ATOM 1614 C CA . GLY A 1 210 ? 3.182 28.656 3.131 1 77 210 GLY A CA 1
ATOM 1615 C C . GLY A 1 210 ? 3.072 27.312 2.422 1 77 210 GLY A C 1
ATOM 1616 O O . GLY A 1 210 ? 3.689 26.328 2.838 1 77 210 GLY A O 1
ATOM 1617 N N . VAL A 1 211 ? 2.172 27.25 1.455 1 83.38 211 VAL A N 1
ATOM 1618 C CA . VAL A 1 211 ? 1.973 26.078 0.608 1 83.38 211 VAL A CA 1
ATOM 1619 C C . VAL A 1 211 ? 2.529 26.359 -0.788 1 83.38 211 VAL A C 1
ATOM 1621 O O . VAL A 1 211 ? 2.199 27.359 -1.409 1 83.38 211 VAL A O 1
ATOM 1624 N N . PHE A 1 212 ? 3.367 25.406 -1.211 1 87.81 212 PHE A N 1
ATOM 1625 C CA . PHE A 1 212 ? 4.07 25.641 -2.467 1 87.81 212 PHE A CA 1
ATOM 1626 C C . PHE A 1 212 ? 3.898 24.453 -3.406 1 87.81 212 PHE A C 1
ATOM 1628 O O . PHE A 1 212 ? 3.893 23.297 -2.965 1 87.81 212 PHE A O 1
ATOM 1635 N N . ARG A 1 213 ? 3.828 24.844 -4.68 1 91.5 213 ARG A N 1
ATOM 1636 C CA . ARG A 1 213 ? 4.043 23.781 -5.66 1 91.5 213 ARG A CA 1
ATOM 1637 C C . ARG A 1 213 ? 5.508 23.359 -5.707 1 91.5 213 ARG A C 1
ATOM 1639 O O . ARG A 1 213 ? 6.398 24.188 -5.5 1 91.5 213 ARG A O 1
ATOM 1646 N N . PRO A 1 214 ? 5.676 22.047 -5.902 1 95.25 214 PRO A N 1
ATOM 1647 C CA . PRO A 1 214 ? 7.066 21.594 -5.918 1 95.25 214 PRO A CA 1
ATOM 1648 C C . PRO A 1 214 ? 7.953 22.438 -6.832 1 95.25 214 PRO A C 1
ATOM 1650 O O . PRO A 1 214 ? 9.086 22.766 -6.473 1 95.25 214 PRO A O 1
ATOM 1653 N N . GLU A 1 215 ? 7.465 22.922 -7.895 1 92.5 215 GLU A N 1
ATOM 1654 C CA . GLU A 1 215 ? 8.242 23.656 -8.891 1 92.5 215 GLU A CA 1
ATOM 1655 C C . GLU A 1 215 ? 8.609 25.047 -8.391 1 92.5 215 GLU A C 1
ATOM 1657 O O . GLU A 1 215 ? 9.508 25.688 -8.93 1 92.5 215 GLU A O 1
ATOM 1662 N N . GLU A 1 216 ? 7.977 25.5 -7.363 1 92.12 216 GLU A N 1
ATOM 1663 C CA . GLU A 1 216 ? 8.164 26.859 -6.887 1 92.12 216 GLU A CA 1
ATOM 1664 C C . GLU A 1 216 ? 9.141 26.906 -5.715 1 92.12 216 GLU A C 1
ATOM 1666 O O . GLU A 1 216 ? 9.516 28 -5.25 1 92.12 216 GLU A O 1
ATOM 1671 N N . LEU A 1 217 ? 9.562 25.812 -5.285 1 92.44 217 LEU A N 1
ATOM 1672 C CA . LEU A 1 217 ? 10.32 25.75 -4.039 1 92.44 217 LEU A CA 1
ATOM 1673 C C . LEU A 1 217 ? 11.617 26.547 -4.148 1 92.44 217 LEU A C 1
ATOM 1675 O O . LEU A 1 217 ? 11.93 27.344 -3.264 1 92.44 217 LEU A O 1
ATOM 1679 N N . SER A 1 218 ? 12.336 26.312 -5.176 1 91.19 218 SER A N 1
ATOM 1680 C CA . SER A 1 218 ? 13.633 26.969 -5.344 1 91.19 218 SER A CA 1
ATOM 1681 C C . SER A 1 218 ? 13.484 28.484 -5.352 1 91.19 218 SER A C 1
ATOM 1683 O O . SER A 1 218 ? 14.305 29.203 -4.766 1 91.19 218 SER A O 1
ATOM 1685 N N . GLN A 1 219 ? 12.492 28.953 -5.965 1 90.12 219 GLN A N 1
ATOM 1686 C CA . GLN A 1 219 ? 12.266 30.391 -6.066 1 90.12 219 GLN A CA 1
ATOM 1687 C C . GLN A 1 219 ? 11.797 30.969 -4.734 1 90.12 219 GLN A C 1
ATOM 1689 O O . GLN A 1 219 ? 12.195 32.062 -4.355 1 90.12 219 GLN A O 1
ATOM 1694 N N . ARG A 1 220 ? 11.055 30.172 -3.996 1 87.31 220 ARG A N 1
ATOM 1695 C CA . ARG A 1 220 ? 10.367 30.719 -2.828 1 87.31 220 ARG A CA 1
ATOM 1696 C C . ARG A 1 220 ? 11.172 30.469 -1.558 1 87.31 220 ARG A C 1
ATOM 1698 O O . ARG A 1 220 ? 11.094 31.25 -0.606 1 87.31 220 ARG A O 1
ATOM 1705 N N . LEU A 1 221 ? 11.984 29.391 -1.595 1 86.19 221 LEU A N 1
ATOM 1706 C CA . LEU A 1 221 ? 12.656 29.031 -0.353 1 86.19 221 LEU A CA 1
ATOM 1707 C C . LEU A 1 221 ? 14.148 29.359 -0.427 1 86.19 221 LEU A C 1
ATOM 1709 O O . LEU A 1 221 ? 14.82 29.422 0.602 1 86.19 221 LEU A O 1
ATOM 1713 N N . ALA A 1 222 ? 14.766 29.453 -1.575 1 79.69 222 ALA A N 1
ATOM 1714 C CA . ALA A 1 222 ? 16.188 29.734 -1.702 1 79.69 222 ALA A CA 1
ATOM 1715 C C . ALA A 1 222 ? 16.562 31 -0.944 1 79.69 222 ALA A C 1
ATOM 1717 O O . ALA A 1 222 ? 17.672 31.109 -0.418 1 79.69 222 ALA A O 1
ATOM 1718 N N . GLY A 1 223 ? 15.68 31.922 -0.882 1 66.12 223 GLY A N 1
ATOM 1719 C CA . GLY A 1 223 ? 16.047 33.188 -0.266 1 66.12 223 GLY A CA 1
ATOM 1720 C C . GLY A 1 223 ? 15.758 33.219 1.225 1 66.12 223 GLY A C 1
ATOM 1721 O O . GLY A 1 223 ? 15.969 34.25 1.874 1 66.12 223 GLY A O 1
ATOM 1722 N N . CYS A 1 224 ? 15.453 32.125 1.748 1 58.78 224 CYS A N 1
ATOM 1723 C CA . CYS A 1 224 ? 15.117 32.156 3.166 1 58.78 224 CYS A CA 1
ATOM 1724 C C . CYS A 1 224 ? 16.266 31.609 4.016 1 58.78 224 CYS A C 1
ATOM 1726 O O . CYS A 1 224 ? 16.984 30.703 3.58 1 58.78 224 CYS A O 1
ATOM 1728 N N . HIS B 1 1 ? -22.891 -29.328 16.859 1 22.16 1 HIS B N 1
ATOM 1729 C CA . HIS B 1 1 ? -22.359 -30.172 15.805 1 22.16 1 HIS B CA 1
ATOM 1730 C C . HIS B 1 1 ? -21.641 -29.359 14.742 1 22.16 1 HIS B C 1
ATOM 1732 O O . HIS B 1 1 ? -22.266 -28.547 14.047 1 22.16 1 HIS B O 1
ATOM 1738 N N . ILE B 1 2 ? -20.375 -28.891 14.969 1 24.59 2 ILE B N 1
ATOM 1739 C CA . ILE B 1 2 ? -19.438 -27.953 14.367 1 24.59 2 ILE B CA 1
ATOM 1740 C C . ILE B 1 2 ? -19.031 -28.453 12.977 1 24.59 2 ILE B C 1
ATOM 1742 O O . ILE B 1 2 ? -18.5 -29.547 12.844 1 24.59 2 ILE B O 1
ATOM 1746 N N . THR B 1 3 ? -19.859 -28.219 11.969 1 26.2 3 THR B N 1
ATOM 1747 C CA . THR B 1 3 ? -19.781 -28.812 10.641 1 26.2 3 THR B CA 1
ATOM 1748 C C . THR B 1 3 ? -18.344 -28.734 10.094 1 26.2 3 THR B C 1
ATOM 1750 O O . THR B 1 3 ? -17.719 -27.672 10.172 1 26.2 3 THR B O 1
ATOM 1753 N N . PRO B 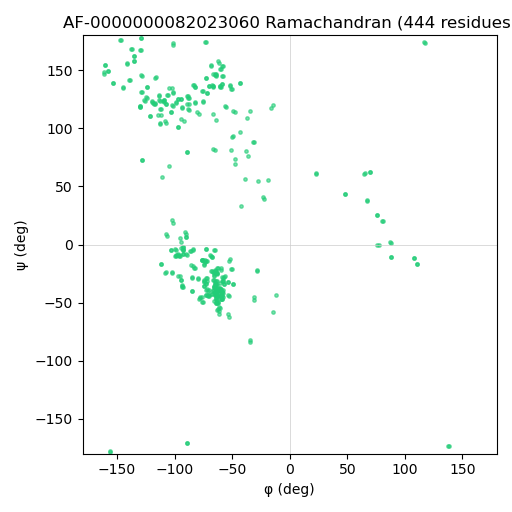1 4 ? -17.609 -29.891 9.891 1 25.28 4 PRO B N 1
ATOM 1754 C CA . PRO B 1 4 ? -16.234 -30.109 9.422 1 25.28 4 PRO B CA 1
ATOM 1755 C C . PRO B 1 4 ? -15.906 -29.297 8.164 1 25.28 4 PRO B C 1
ATOM 1757 O O . PRO B 1 4 ? -16.578 -29.453 7.137 1 25.28 4 PRO B O 1
ATOM 1760 N N . TYR B 1 5 ? -15.805 -28.062 8.211 1 27.92 5 TYR B N 1
ATOM 1761 C CA . TYR B 1 5 ? -15.273 -27.281 7.098 1 27.92 5 TYR B CA 1
ATOM 1762 C C . TYR B 1 5 ? -14.141 -28.016 6.398 1 27.92 5 TYR B C 1
ATOM 1764 O O . TYR B 1 5 ? -13.117 -28.312 7.016 1 27.92 5 TYR B O 1
ATOM 1772 N N . ILE B 1 6 ? -14.414 -29.109 5.5 1 27.86 6 ILE B N 1
ATOM 1773 C CA . ILE B 1 6 ? -13.844 -30.188 4.715 1 27.86 6 ILE B CA 1
ATOM 1774 C C . ILE B 1 6 ? -12.484 -29.781 4.156 1 27.86 6 ILE B C 1
ATOM 1776 O O . ILE B 1 6 ? -12.359 -28.719 3.541 1 27.86 6 ILE B O 1
ATOM 1780 N N . ALA B 1 7 ? -11.289 -30.359 4.496 1 30.03 7 ALA B N 1
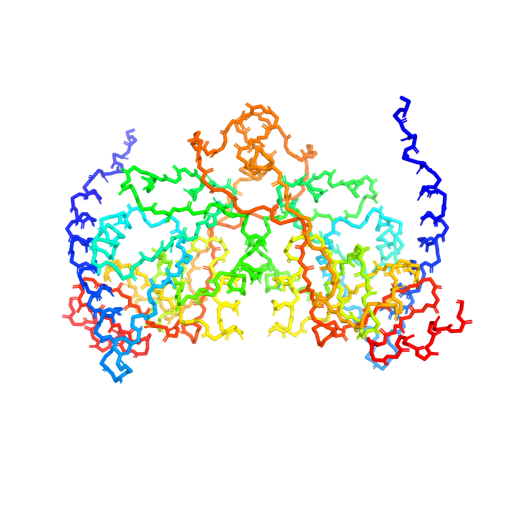ATOM 1781 C CA . ALA B 1 7 ? -9.938 -30.781 4.133 1 30.03 7 ALA B CA 1
ATOM 1782 C C . ALA B 1 7 ? -9.852 -31.125 2.648 1 30.03 7 ALA B C 1
ATOM 1784 O O . ALA B 1 7 ? -8.867 -31.703 2.199 1 30.03 7 ALA B O 1
ATOM 1785 N N . LEU B 1 8 ? -10.93 -31.469 1.938 1 31.55 8 LEU B N 1
ATOM 1786 C CA . LEU B 1 8 ? -10.883 -31.797 0.516 1 31.55 8 LEU B CA 1
ATOM 1787 C C . LEU B 1 8 ? -10.195 -30.688 -0.271 1 31.55 8 LEU B C 1
ATOM 1789 O O . LEU B 1 8 ? -10.078 -30.766 -1.496 1 31.55 8 LEU B O 1
ATOM 1793 N N . TYR B 1 9 ? -10.016 -29.609 0.276 1 33.72 9 TYR B N 1
ATOM 1794 C CA . TYR B 1 9 ? -9.445 -28.391 -0.305 1 33.72 9 TYR B CA 1
ATOM 1795 C C . TYR B 1 9 ? -7.996 -28.609 -0.714 1 33.72 9 TYR B C 1
ATOM 1797 O O . TYR B 1 9 ? -7.449 -27.859 -1.516 1 33.72 9 TYR B O 1
ATOM 1805 N N . PRO B 1 10 ? -7.328 -29.609 -0.041 1 39.69 10 PRO B N 1
ATOM 1806 C CA . PRO B 1 10 ? -5.906 -29.766 -0.365 1 39.69 10 PRO B CA 1
ATOM 1807 C C . PRO B 1 10 ? -5.68 -30.453 -1.71 1 39.69 10 PRO B C 1
ATOM 1809 O O . PRO B 1 10 ? -4.777 -30.078 -2.457 1 39.69 10 PRO B O 1
ATOM 1812 N N . LEU B 1 11 ? -6.43 -31.656 -1.855 1 39.16 11 LEU B N 1
ATOM 1813 C CA . LEU B 1 11 ? -6.184 -32.406 -3.07 1 39.16 11 LEU B CA 1
ATOM 1814 C C . LEU B 1 11 ? -6.57 -31.625 -4.309 1 39.16 11 LEU B C 1
ATOM 1816 O O . LEU B 1 11 ? -5.848 -31.625 -5.309 1 39.16 11 LEU B O 1
ATOM 1820 N N . SER B 1 12 ? -7.809 -31.078 -4.309 1 42.59 12 SER B N 1
ATOM 1821 C CA . SER B 1 12 ? -8.297 -30.328 -5.465 1 42.59 12 SER B CA 1
ATOM 1822 C C . SER B 1 12 ? -7.473 -29.078 -5.703 1 42.59 12 SER B C 1
ATOM 1824 O O . SER B 1 12 ? -7.188 -28.719 -6.852 1 42.59 12 SER B O 1
ATOM 1826 N N . ILE B 1 13 ? -7.043 -28.547 -4.715 1 42.41 13 ILE B N 1
ATOM 1827 C CA . ILE B 1 13 ? -6.215 -27.344 -4.832 1 42.41 13 ILE B CA 1
ATOM 1828 C C . ILE B 1 13 ? -4.824 -27.734 -5.336 1 42.41 13 ILE B C 1
ATOM 1830 O O . ILE B 1 13 ? -4.25 -27.047 -6.184 1 42.41 13 ILE B O 1
ATOM 1834 N N . THR B 1 14 ? -4.391 -28.938 -4.852 1 43.88 14 THR B N 1
ATOM 1835 C CA . THR B 1 14 ? -3.125 -29.453 -5.363 1 43.88 14 THR B CA 1
ATOM 1836 C C . THR B 1 14 ? -3.229 -29.75 -6.855 1 43.88 14 THR B C 1
ATOM 1838 O O . THR B 1 14 ? -2.311 -29.453 -7.621 1 43.88 14 THR B O 1
ATOM 1841 N N . LEU B 1 15 ? -4.316 -30.5 -7.125 1 44.94 15 LEU B N 1
ATOM 1842 C CA . LEU B 1 15 ? -4.504 -30.797 -8.539 1 44.94 15 LEU B CA 1
ATOM 1843 C C . LEU B 1 15 ? -4.676 -29.516 -9.352 1 44.94 15 LEU B C 1
ATOM 1845 O O . LEU B 1 15 ? -4.133 -29.391 -10.445 1 44.94 15 LEU B O 1
ATOM 1849 N N . LEU B 1 16 ? -5.426 -28.688 -8.836 1 46.47 16 LEU B N 1
ATOM 1850 C CA . LEU B 1 16 ? -5.648 -27.406 -9.516 1 46.47 16 LEU B CA 1
ATOM 1851 C C . LEU B 1 16 ? -4.336 -26.656 -9.688 1 46.47 16 LEU B C 1
ATOM 1853 O O . LEU B 1 16 ? -4.066 -26.109 -10.758 1 46.47 16 LEU B O 1
ATOM 1857 N N . TYR B 1 17 ? -3.559 -26.703 -8.75 1 47.03 17 TYR B N 1
ATOM 1858 C CA . TYR B 1 17 ? -2.266 -26.031 -8.781 1 47.03 17 TYR B CA 1
ATOM 1859 C C . TYR B 1 17 ? -1.315 -26.719 -9.75 1 47.03 17 TYR B C 1
ATOM 1861 O O . TYR B 1 17 ? -0.568 -26.062 -10.477 1 47.03 17 TYR B O 1
ATOM 1869 N N . ARG B 1 18 ? -1.45 -28.078 -9.695 1 47.72 18 ARG B N 1
ATOM 1870 C CA . ARG B 1 18 ? -0.646 -28.828 -10.664 1 47.72 18 ARG B CA 1
ATOM 1871 C C . ARG B 1 18 ? -0.976 -28.391 -12.094 1 47.72 18 ARG B C 1
ATOM 1873 O O . ARG B 1 18 ? -0.109 -28.422 -12.969 1 47.72 18 ARG B O 1
ATOM 1880 N N . LEU B 1 19 ? -2.152 -27.984 -12.227 1 51.16 19 LEU B N 1
ATOM 1881 C CA . LEU B 1 19 ? -2.555 -27.609 -13.578 1 51.16 19 LEU B CA 1
ATOM 1882 C C . LEU B 1 19 ? -2.354 -26.109 -13.805 1 51.16 19 LEU B C 1
ATOM 1884 O O . LEU B 1 19 ? -1.994 -25.688 -14.914 1 51.16 19 LEU B O 1
ATOM 1888 N N . LEU B 1 20 ? -2.574 -25.344 -12.812 1 52.56 20 LEU B N 1
ATOM 1889 C CA . LEU B 1 20 ? -2.49 -23.891 -13 1 52.56 20 LEU B CA 1
ATOM 1890 C C . LEU B 1 20 ? -1.042 -23.453 -13.172 1 52.56 20 LEU B C 1
ATOM 1892 O O . LEU B 1 20 ? -0.751 -22.547 -13.969 1 52.56 20 LEU B O 1
ATOM 1896 N N . ILE B 1 21 ? -0.231 -24.172 -12.531 1 48.5 21 ILE B N 1
ATOM 1897 C CA . ILE B 1 21 ? 1.193 -23.844 -12.508 1 48.5 21 ILE B CA 1
ATOM 1898 C C . ILE B 1 21 ? 1.761 -23.938 -13.93 1 48.5 21 ILE B C 1
ATOM 1900 O O . ILE B 1 21 ? 2.396 -23 -14.406 1 48.5 21 ILE B O 1
ATOM 1904 N N . PRO B 1 22 ? 1.562 -25.109 -14.477 1 48.06 22 PRO B N 1
ATOM 1905 C CA . PRO B 1 22 ? 2.127 -25.203 -15.828 1 48.06 22 PRO B CA 1
ATOM 1906 C C . PRO B 1 22 ? 1.584 -24.109 -16.766 1 48.06 22 PRO B C 1
ATOM 1908 O O . PRO B 1 22 ? 2.32 -23.594 -17.594 1 48.06 22 PRO B O 1
ATOM 1911 N N . LEU B 1 23 ? 0.465 -23.734 -16.438 1 51.56 23 LEU B N 1
ATOM 1912 C CA . LEU B 1 23 ? -0.117 -22.75 -17.344 1 51.56 23 LEU B CA 1
ATOM 1913 C C . LEU B 1 23 ? 0.471 -21.359 -17.094 1 51.56 23 LEU B C 1
ATOM 1915 O O . LEU B 1 23 ? 0.758 -20.625 -18.031 1 51.56 23 LEU B O 1
ATOM 1919 N N . ILE B 1 24 ? 0.522 -21.047 -15.844 1 53.53 24 ILE B N 1
ATOM 1920 C CA . ILE B 1 24 ? 1.135 -19.75 -15.562 1 53.53 24 ILE B CA 1
ATOM 1921 C C . ILE B 1 24 ? 2.57 -19.734 -16.078 1 53.53 24 ILE B C 1
ATOM 1923 O O . ILE B 1 24 ? 3.006 -18.75 -16.688 1 53.53 24 ILE B O 1
ATOM 1927 N N . LEU B 1 25 ? 3.154 -20.859 -15.82 1 49.16 25 LEU B N 1
ATOM 1928 C CA . LEU B 1 25 ? 4.52 -21.016 -16.312 1 49.16 25 LEU B CA 1
ATOM 1929 C C . LEU B 1 25 ? 4.57 -20.906 -17.828 1 49.16 25 LEU B C 1
ATOM 1931 O O . LEU B 1 25 ? 5.453 -20.25 -18.375 1 49.16 25 LEU B O 1
ATOM 1935 N N . LEU B 1 26 ? 3.752 -21.75 -18.344 1 48.44 26 LEU B N 1
ATOM 1936 C CA . LEU B 1 26 ? 3.697 -21.688 -19.797 1 48.44 26 LEU B CA 1
ATOM 1937 C C . LEU B 1 26 ? 3.428 -20.266 -20.281 1 48.44 26 LEU B C 1
ATOM 1939 O O . LEU B 1 26 ? 4.023 -19.812 -21.266 1 48.44 26 LEU B O 1
ATOM 1943 N N . TYR B 1 27 ? 2.533 -19.766 -19.609 1 49.31 27 TYR B N 1
ATOM 1944 C CA . TYR B 1 27 ? 2.217 -18.406 -19.984 1 49.31 27 TYR B CA 1
ATOM 1945 C C . TYR B 1 27 ? 3.424 -17.484 -19.797 1 49.31 27 TYR B C 1
ATOM 1947 O O . TYR B 1 27 ? 3.758 -16.703 -20.688 1 49.31 27 TYR B O 1
ATOM 1955 N N . PHE B 1 28 ? 3.889 -17.469 -18.594 1 49.34 28 PHE B N 1
ATOM 1956 C CA . PHE B 1 28 ? 5.07 -16.641 -18.375 1 49.34 28 PHE B CA 1
ATOM 1957 C C . PHE B 1 28 ? 6.23 -17.109 -19.234 1 49.34 28 PHE B C 1
ATOM 1959 O O . PHE B 1 28 ? 7.082 -16.312 -19.625 1 49.34 28 PHE B O 1
ATOM 1966 N N . LEU B 1 29 ? 6.273 -18.312 -19.438 1 45.22 29 LEU B N 1
ATOM 1967 C CA . LEU B 1 29 ? 7.301 -18.875 -20.312 1 45.22 29 LEU B CA 1
ATOM 1968 C C . LEU B 1 29 ? 6.961 -18.609 -21.781 1 45.22 29 LEU B C 1
ATOM 1970 O O . LEU B 1 29 ? 7.859 -18.422 -22.609 1 45.22 29 LEU B O 1
ATOM 1974 N N . TYR B 1 30 ? 5.711 -18.828 -22.156 1 42.16 30 TYR B N 1
ATOM 1975 C CA . TYR B 1 30 ? 5.355 -18.719 -23.578 1 42.16 30 TYR B CA 1
ATOM 1976 C C . TYR B 1 30 ? 4.797 -17.328 -23.891 1 42.16 30 TYR B C 1
ATOM 1978 O O . TYR B 1 30 ? 3.611 -17.188 -24.203 1 42.16 30 TYR B O 1
ATOM 1986 N N . ILE B 1 31 ? 4.73 -16.328 -23.125 1 39.94 31 ILE B N 1
ATOM 1987 C CA . ILE B 1 31 ? 4.48 -15.062 -23.828 1 39.94 31 ILE B CA 1
ATOM 1988 C C . ILE B 1 31 ? 5.102 -15.109 -25.219 1 39.94 31 ILE B C 1
ATOM 1990 O O . ILE B 1 31 ? 6.32 -15.219 -25.359 1 39.94 31 ILE B O 1
ATOM 1994 N N . PRO B 1 32 ? 4.406 -15.594 -26.234 1 36.09 32 PRO B N 1
ATOM 1995 C CA . PRO B 1 32 ? 4.895 -15.719 -27.609 1 36.09 32 PRO B CA 1
ATOM 1996 C C . PRO B 1 32 ? 5.84 -14.586 -28.016 1 36.09 32 PRO B C 1
ATOM 1998 O O . PRO B 1 32 ? 6.84 -14.812 -28.688 1 36.09 32 PRO B O 1
ATOM 2001 N N . TYR B 1 33 ? 5.129 -13.391 -28.438 1 34.53 33 TYR B N 1
ATOM 2002 C CA . TYR B 1 33 ? 5.895 -12.469 -29.281 1 34.53 33 TYR B CA 1
ATOM 2003 C C . TYR B 1 33 ? 7.219 -12.109 -28.625 1 34.53 33 TYR B C 1
ATOM 2005 O O . TYR B 1 33 ? 8.125 -11.586 -29.281 1 34.53 33 TYR B O 1
ATOM 2013 N N . TYR B 1 34 ? 7.105 -11.445 -27.406 1 31.69 34 TYR B N 1
ATOM 2014 C CA . TYR B 1 34 ? 8.453 -10.977 -27.125 1 31.69 34 TYR B CA 1
ATOM 2015 C C . TYR B 1 34 ? 9.398 -12.148 -26.859 1 31.69 34 TYR B C 1
ATOM 2017 O O . TYR B 1 34 ? 8.977 -13.188 -26.344 1 31.69 34 TYR B O 1
ATOM 2025 N N . PRO B 1 35 ? 10.414 -12.422 -27.781 1 30.17 35 PRO B N 1
ATOM 2026 C CA . PRO B 1 35 ? 11.477 -13.32 -27.328 1 30.17 35 PRO B CA 1
ATOM 2027 C C . PRO B 1 35 ? 11.484 -13.523 -25.828 1 30.17 35 PRO B C 1
ATOM 2029 O O . PRO B 1 35 ? 11.062 -12.641 -25.078 1 30.17 35 PRO B O 1
ATOM 2032 N N . PRO B 1 36 ? 11.312 -14.859 -25.344 1 31.05 36 PRO B N 1
ATOM 2033 C CA . PRO B 1 36 ? 11.547 -15.039 -23.922 1 31.05 36 PRO B CA 1
ATOM 2034 C C . PRO B 1 36 ? 12.438 -13.945 -23.328 1 31.05 36 PRO B C 1
ATOM 2036 O O . PRO B 1 36 ? 13.617 -13.844 -23.688 1 31.05 36 PRO B O 1
ATOM 2039 N N . ILE B 1 37 ? 12.273 -12.781 -23.719 1 28.27 37 ILE B N 1
ATOM 2040 C CA . ILE B 1 37 ? 13.211 -11.961 -22.953 1 28.27 37 ILE B CA 1
ATOM 2041 C C . ILE B 1 37 ? 13.281 -12.461 -21.516 1 28.27 37 ILE B C 1
ATOM 2043 O O . ILE B 1 37 ? 12.312 -12.336 -20.766 1 28.27 37 ILE B O 1
ATOM 2047 N N . PHE B 1 38 ? 13.609 -13.766 -21.375 1 30.14 38 PHE B N 1
ATOM 2048 C CA . PHE B 1 38 ? 14.133 -14.227 -20.094 1 30.14 38 PHE B CA 1
ATOM 2049 C C . PHE B 1 38 ? 14.656 -13.047 -19.281 1 30.14 38 PHE B C 1
ATOM 2051 O O . PHE B 1 38 ? 15.617 -12.383 -19.672 1 30.14 38 PHE B O 1
ATOM 2058 N N . LEU B 1 39 ? 13.852 -12.18 -19.109 1 32.69 39 LEU B N 1
ATOM 2059 C CA . LEU B 1 39 ? 14.508 -11.352 -18.109 1 32.69 39 LEU B CA 1
ATOM 2060 C C . LEU B 1 39 ? 14.984 -12.188 -16.922 1 32.69 39 LEU B C 1
ATOM 2062 O O . LEU B 1 39 ? 14.195 -12.914 -16.312 1 32.69 39 LEU B O 1
ATOM 2066 N N . PRO B 1 40 ? 16.141 -12.836 -17.078 1 35.69 40 PRO B N 1
ATOM 2067 C CA . PRO B 1 40 ? 16.734 -13.656 -16.016 1 35.69 40 PRO B CA 1
ATOM 2068 C C . PRO B 1 40 ? 16.094 -13.391 -14.656 1 35.69 40 PRO B C 1
ATOM 2070 O O . PRO B 1 40 ? 15.945 -14.312 -13.852 1 35.69 40 PRO B O 1
ATOM 2073 N N . TYR B 1 41 ? 16.125 -12.234 -14.227 1 36.5 41 TYR B N 1
ATOM 2074 C CA . TYR B 1 41 ? 15.867 -11.922 -12.828 1 36.5 41 TYR B CA 1
ATOM 2075 C C . TYR B 1 41 ? 14.477 -11.312 -12.648 1 36.5 41 TYR B C 1
ATOM 2077 O O . TYR B 1 41 ? 14.219 -10.195 -13.102 1 36.5 41 TYR B O 1
ATOM 2085 N N . THR B 1 42 ? 13.484 -12.367 -12.953 1 42.56 42 THR B N 1
ATOM 2086 C CA . THR B 1 42 ? 12.141 -11.852 -12.727 1 42.56 42 THR B CA 1
ATOM 2087 C C . THR B 1 42 ? 11.805 -11.852 -11.234 1 42.56 42 THR B C 1
ATOM 2089 O O . THR B 1 42 ? 12.055 -12.836 -10.539 1 42.56 42 THR B O 1
ATOM 2092 N N . SER B 1 43 ? 11.672 -10.766 -10.68 1 45.22 43 SER B N 1
ATOM 2093 C CA . SER B 1 43 ? 11.133 -10.641 -9.328 1 45.22 43 SER B CA 1
ATOM 2094 C C . SER B 1 43 ? 9.617 -10.539 -9.352 1 45.22 43 SER B C 1
ATOM 2096 O O . SER B 1 43 ? 9.039 -9.93 -10.258 1 45.22 43 SER B O 1
ATOM 2098 N N . LEU B 1 44 ? 8.945 -11.469 -8.695 1 49.81 44 LEU B N 1
ATOM 2099 C CA . LEU B 1 44 ? 7.496 -11.508 -8.562 1 49.81 44 LEU B CA 1
ATOM 2100 C C . LEU B 1 44 ? 7.062 -11.07 -7.168 1 49.81 44 LEU B C 1
ATOM 2102 O O . LEU B 1 44 ? 7.742 -11.359 -6.184 1 49.81 44 LEU B O 1
ATOM 2106 N N . ILE B 1 45 ? 6.113 -10.273 -7.137 1 51.06 45 ILE B N 1
ATOM 2107 C CA . ILE B 1 45 ? 5.438 -10.016 -5.867 1 51.06 45 ILE B CA 1
ATOM 2108 C C . ILE B 1 45 ? 4.219 -10.93 -5.742 1 51.06 45 ILE B C 1
ATOM 2110 O O . ILE B 1 45 ? 3.33 -10.914 -6.598 1 51.06 45 ILE B O 1
ATOM 2114 N N . LEU B 1 46 ? 4.285 -11.922 -4.883 1 53.25 46 LEU B N 1
ATOM 2115 C CA . LEU B 1 46 ? 3.162 -12.836 -4.691 1 53.25 46 LEU B CA 1
ATOM 2116 C C . LEU B 1 46 ? 2.58 -12.695 -3.291 1 53.25 46 LEU B C 1
ATOM 2118 O O . LEU B 1 46 ? 3.305 -12.805 -2.299 1 53.25 46 LEU B O 1
ATOM 2122 N N . PRO B 1 47 ? 1.278 -12.125 -3.236 1 47.09 47 PRO B N 1
ATOM 2123 C CA . PRO B 1 47 ? 0.646 -12.438 -1.954 1 47.09 47 PRO B CA 1
ATOM 2124 C C . PRO B 1 47 ? 0.467 -13.938 -1.739 1 47.09 47 PRO B C 1
ATOM 2126 O O . PRO B 1 47 ? 0.54 -14.719 -2.695 1 47.09 47 PRO B O 1
ATOM 2129 N N . TYR B 1 48 ? 0.369 -14.445 -0.45 1 43.91 48 TYR B N 1
ATOM 2130 C CA . TYR B 1 48 ? 0.294 -15.852 -0.072 1 43.91 48 TYR B CA 1
ATOM 2131 C C . TYR B 1 48 ? -0.76 -16.578 -0.895 1 43.91 48 TYR B C 1
ATOM 2133 O O . TYR B 1 48 ? -1.942 -16.234 -0.85 1 43.91 48 TYR B O 1
ATOM 2141 N N . ILE B 1 49 ? -0.288 -17.156 -1.965 1 47.97 49 ILE B N 1
ATOM 2142 C CA . ILE B 1 49 ? -1.102 -18.141 -2.67 1 47.97 49 ILE B CA 1
ATOM 2143 C C . ILE B 1 49 ? -0.701 -19.547 -2.234 1 47.97 49 ILE B C 1
ATOM 2145 O O . ILE B 1 49 ? 0.464 -19.938 -2.359 1 47.97 49 ILE B O 1
ATOM 2149 N N . PRO B 1 50 ? -1.465 -20.156 -1.355 1 45.09 50 PRO B N 1
ATOM 2150 C CA . PRO B 1 50 ? -1.123 -21.469 -0.811 1 45.09 50 PRO B CA 1
ATOM 2151 C C . PRO B 1 50 ? -0.346 -22.344 -1.801 1 45.09 50 PRO B C 1
ATOM 2153 O O . PRO B 1 50 ? 0.528 -23.109 -1.398 1 45.09 50 PRO B O 1
ATOM 2156 N N . TYR B 1 51 ? -0.663 -22.5 -2.934 1 44.47 51 TYR B N 1
ATOM 2157 C CA . TYR B 1 51 ? -0.098 -23.547 -3.775 1 44.47 51 TYR B CA 1
ATOM 2158 C C . TYR B 1 51 ? 0.951 -22.969 -4.723 1 44.47 51 TYR B C 1
ATOM 2160 O O . TYR B 1 51 ? 1.362 -23.641 -5.676 1 44.47 51 TYR B O 1
ATOM 2168 N N . THR B 1 52 ? 1.45 -21.875 -4.395 1 58.31 52 THR B N 1
ATOM 2169 C CA . THR B 1 52 ? 2.42 -21.094 -5.152 1 58.31 52 THR B CA 1
ATOM 2170 C C . THR B 1 52 ? 3.809 -21.719 -5.066 1 58.31 52 THR B C 1
ATOM 2172 O O . THR B 1 52 ? 4.57 -21.688 -6.031 1 58.31 52 THR B O 1
ATOM 2175 N N . PRO B 1 53 ? 3.98 -22.562 -4.137 1 59.09 53 PRO B N 1
ATOM 2176 C CA . PRO B 1 53 ? 5.371 -23 -4.004 1 59.09 53 PRO B CA 1
ATOM 2177 C C . PRO B 1 53 ? 5.816 -23.922 -5.145 1 59.09 53 PRO B C 1
ATOM 2179 O O . PRO B 1 53 ? 6.953 -23.812 -5.617 1 59.09 53 PRO B O 1
ATOM 2182 N N . LEU B 1 54 ? 4.891 -24.797 -5.566 1 58.53 54 LEU B N 1
ATOM 2183 C CA . LEU B 1 54 ? 5.293 -25.734 -6.613 1 58.53 54 LEU B CA 1
ATOM 2184 C C . LEU B 1 54 ? 5.59 -25 -7.914 1 58.53 54 LEU B C 1
ATOM 2186 O O . LEU B 1 54 ? 6.559 -25.328 -8.609 1 58.53 54 LEU B O 1
ATOM 2190 N N . LEU B 1 55 ? 4.805 -24.016 -8.117 1 59.62 55 LEU B N 1
ATOM 2191 C CA . LEU B 1 55 ? 4.992 -23.188 -9.312 1 59.62 55 LEU B CA 1
ATOM 2192 C C . LEU B 1 55 ? 6.312 -22.422 -9.242 1 59.62 55 LEU B C 1
ATOM 2194 O O . LEU B 1 55 ? 7.059 -22.375 -10.219 1 59.62 55 LEU B O 1
ATOM 2198 N N . LEU B 1 56 ? 6.543 -22.016 -8.227 1 66.62 56 LEU B N 1
ATOM 2199 C CA . LEU B 1 56 ? 7.727 -21.188 -8.047 1 66.62 56 LEU B CA 1
ATOM 2200 C C . LEU B 1 56 ? 9 -22.016 -8.133 1 66.62 56 LEU B C 1
ATOM 2202 O O . LEU B 1 56 ? 10.008 -21.578 -8.688 1 66.62 56 LEU B O 1
ATOM 2206 N N . ARG B 1 57 ? 8.836 -23.281 -7.746 1 69.06 57 ARG B N 1
ATOM 2207 C CA . ARG B 1 57 ? 9.984 -24.188 -7.816 1 69.06 57 ARG B CA 1
ATOM 2208 C C . ARG B 1 57 ? 10.32 -24.516 -9.266 1 69.06 57 ARG B C 1
ATOM 2210 O O . ARG B 1 57 ? 11.492 -24.547 -9.641 1 69.06 57 ARG B O 1
ATOM 2217 N N . ASP B 1 58 ? 9.32 -24.766 -9.914 1 66.12 58 ASP B N 1
ATOM 2218 C CA . ASP B 1 58 ? 9.523 -25.109 -11.312 1 66.12 58 ASP B CA 1
ATOM 2219 C C . ASP B 1 58 ? 10.125 -23.938 -12.086 1 66.12 58 ASP B C 1
ATOM 2221 O O . ASP B 1 58 ? 11.086 -24.109 -12.836 1 66.12 58 ASP B O 1
ATOM 2225 N N . LEU B 1 59 ? 9.664 -22.734 -11.891 1 67.94 59 LEU B N 1
ATOM 2226 C CA . LEU B 1 59 ? 10.172 -21.547 -12.555 1 67.94 59 LEU B CA 1
ATOM 2227 C C . LEU B 1 59 ? 11.617 -21.281 -12.148 1 67.94 59 LEU B C 1
ATOM 2229 O O . LEU B 1 59 ? 12.445 -20.906 -12.992 1 67.94 59 LEU B O 1
ATOM 2233 N N . PHE B 1 60 ? 11.805 -21.547 -10.984 1 74.12 60 PHE B N 1
ATOM 2234 C CA . PHE B 1 60 ? 13.148 -21.312 -10.484 1 74.12 60 PHE B CA 1
ATOM 2235 C C . PHE B 1 60 ? 14.133 -22.344 -11.062 1 74.12 60 PHE B C 1
ATOM 2237 O O . PHE B 1 60 ? 15.227 -21.969 -11.492 1 74.12 60 PHE B O 1
ATOM 2244 N N . SER B 1 61 ? 13.68 -23.531 -11.055 1 72.62 61 SER B N 1
ATOM 2245 C CA . SER B 1 61 ? 14.539 -24.609 -11.562 1 72.62 61 SER B CA 1
ATOM 2246 C C . SER B 1 61 ? 14.836 -24.406 -13.047 1 72.62 61 SER B C 1
ATOM 2248 O O . SER B 1 61 ? 15.898 -24.812 -13.531 1 72.62 61 SER B O 1
ATOM 2250 N N . ARG B 1 62 ? 13.992 -23.734 -13.648 1 69.5 62 ARG B N 1
ATOM 2251 C CA . ARG B 1 62 ? 14.156 -23.5 -15.086 1 69.5 62 ARG B CA 1
ATOM 2252 C C . ARG B 1 62 ? 14.898 -22.203 -15.352 1 69.5 62 ARG B C 1
ATOM 2254 O O . ARG B 1 62 ? 15.109 -21.828 -16.5 1 69.5 62 ARG B O 1
ATOM 2261 N N . GLY B 1 63 ? 15.172 -21.516 -14.281 1 71.44 63 GLY B N 1
ATOM 2262 C CA . GLY B 1 63 ? 15.922 -20.281 -14.43 1 71.44 63 GLY B CA 1
ATOM 2263 C C . GLY B 1 63 ? 15.062 -19.109 -14.859 1 71.44 63 GLY B C 1
ATOM 2264 O O . GLY B 1 63 ? 15.57 -18.109 -15.359 1 71.44 63 GLY B O 1
ATOM 2265 N N . ARG B 1 64 ? 13.828 -19.25 -14.648 1 67.69 64 ARG B N 1
ATOM 2266 C CA . ARG B 1 64 ? 12.898 -18.219 -15.117 1 67.69 64 ARG B CA 1
ATOM 2267 C C . ARG B 1 64 ? 12.43 -17.328 -13.969 1 67.69 64 ARG B C 1
ATOM 2269 O O . ARG B 1 64 ? 11.656 -16.391 -14.18 1 67.69 64 ARG B O 1
ATOM 2276 N N . LEU B 1 65 ? 12.844 -17.688 -12.852 1 74.25 65 LEU B N 1
ATOM 2277 C CA . LEU B 1 65 ? 12.523 -16.922 -11.656 1 74.25 65 LEU B CA 1
ATOM 2278 C C . LEU B 1 65 ? 13.781 -16.625 -10.844 1 74.25 65 LEU B C 1
ATOM 2280 O O . LEU B 1 65 ? 14.508 -17.547 -10.461 1 74.25 65 LEU B O 1
ATOM 2284 N N . SER B 1 66 ? 13.984 -15.406 -10.734 1 77.75 66 SER B N 1
ATOM 2285 C CA . SER B 1 66 ? 15.188 -15.039 -10 1 77.75 66 SER B CA 1
ATOM 2286 C C . SER B 1 66 ? 14.891 -14.812 -8.516 1 77.75 66 SER B C 1
ATOM 2288 O O . SER B 1 66 ? 15.688 -15.172 -7.652 1 77.75 66 SER B O 1
ATOM 2290 N N . ARG B 1 67 ? 13.711 -14.242 -8.297 1 83.31 67 ARG B N 1
ATOM 2291 C CA . ARG B 1 67 ? 13.391 -13.898 -6.914 1 83.31 67 ARG B CA 1
ATOM 2292 C C . ARG B 1 67 ? 11.891 -13.688 -6.738 1 83.31 67 ARG B C 1
ATOM 2294 O O . ARG B 1 67 ? 11.195 -13.273 -7.672 1 83.31 67 ARG B O 1
ATOM 2301 N N . VAL B 1 68 ? 11.477 -14.039 -5.594 1 83.88 68 VAL B N 1
ATOM 2302 C CA . VAL B 1 68 ? 10.094 -13.758 -5.219 1 83.88 68 VAL B CA 1
ATOM 2303 C C . VAL B 1 68 ? 10.062 -12.727 -4.098 1 83.88 68 VAL B C 1
ATOM 2305 O O . VAL B 1 68 ? 10.711 -12.898 -3.066 1 83.88 68 VAL B O 1
ATOM 2308 N N . LEU B 1 69 ? 9.375 -11.672 -4.371 1 89.31 69 LEU B N 1
ATOM 2309 C CA . LEU B 1 69 ? 9.141 -10.656 -3.355 1 89.31 69 LEU B CA 1
ATOM 2310 C C . LEU B 1 69 ? 7.777 -10.844 -2.697 1 89.31 69 LEU B C 1
ATOM 2312 O O . LEU B 1 69 ? 6.758 -10.914 -3.385 1 89.31 69 LEU B O 1
ATOM 2316 N N . VAL B 1 70 ? 7.789 -10.953 -1.385 1 87.62 70 VAL B N 1
ATOM 2317 C CA . VAL B 1 70 ? 6.574 -11.352 -0.678 1 87.62 70 VAL B CA 1
ATOM 2318 C C . VAL B 1 70 ? 6.184 -10.266 0.325 1 87.62 70 VAL B C 1
ATOM 2320 O O . VAL B 1 70 ? 6.879 -10.062 1.324 1 87.62 70 VAL B O 1
ATOM 2323 N N . PRO B 1 71 ? 5.082 -9.578 0.043 1 92.12 71 PRO B N 1
ATOM 2324 C CA . PRO B 1 71 ? 4.574 -8.695 1.098 1 92.12 71 PRO B CA 1
ATOM 2325 C C . PRO B 1 71 ? 4.121 -9.461 2.338 1 92.12 71 PRO B C 1
ATOM 2327 O O . PRO B 1 71 ? 3.619 -10.586 2.225 1 92.12 71 PRO B O 1
ATOM 2330 N N . GLU B 1 72 ? 4.281 -8.891 3.449 1 91.38 72 GLU B N 1
ATOM 2331 C CA . GLU B 1 72 ? 3.969 -9.562 4.707 1 91.38 72 GLU B CA 1
ATOM 2332 C C . GLU B 1 72 ? 2.471 -9.828 4.836 1 91.38 72 GLU B C 1
ATOM 2334 O O . GLU B 1 72 ? 2.055 -10.781 5.492 1 91.38 72 GLU B O 1
ATOM 2339 N N . THR B 1 73 ? 1.618 -8.977 4.246 1 90.62 73 THR B N 1
ATOM 2340 C CA . THR B 1 73 ? 0.169 -9.125 4.172 1 90.62 73 THR B CA 1
ATOM 2341 C C . THR B 1 73 ? -0.463 -8.93 5.547 1 90.62 73 THR B C 1
ATOM 2343 O O . THR B 1 73 ? -1.144 -9.828 6.055 1 90.62 73 THR B O 1
ATOM 2346 N N . ARG B 1 74 ? -0.25 -7.727 6.027 1 92.06 74 ARG B N 1
ATOM 2347 C CA . ARG B 1 74 ? -0.992 -7.344 7.223 1 92.06 74 ARG B CA 1
ATOM 2348 C C . ARG B 1 74 ? -2.492 -7.305 6.945 1 92.06 74 ARG B C 1
ATOM 2350 O O . ARG B 1 74 ? -2.914 -7.051 5.816 1 92.06 74 ARG B O 1
ATOM 2357 N N . PRO B 1 75 ? -3.381 -7.695 8.016 1 91.06 75 PRO B N 1
ATOM 2358 C CA . PRO B 1 75 ? -2.953 -7.922 9.398 1 91.06 75 PRO B CA 1
ATOM 2359 C C . PRO B 1 75 ? -2.676 -9.391 9.695 1 91.06 75 PRO B C 1
ATOM 2361 O O . PRO B 1 75 ? -2.084 -9.719 10.727 1 91.06 75 PRO B O 1
ATOM 2364 N N . PHE B 1 76 ? -3.029 -10.344 8.789 1 85.69 76 PHE B N 1
ATOM 2365 C CA . PHE B 1 76 ? -2.996 -11.766 9.086 1 85.69 76 PHE B CA 1
ATOM 2366 C C . PHE B 1 76 ? -1.588 -12.328 8.914 1 85.69 76 PHE B C 1
ATOM 2368 O O . PHE B 1 76 ? -1.281 -13.414 9.398 1 85.69 76 PHE B O 1
ATOM 2375 N N . LEU B 1 77 ? -0.785 -11.625 8.18 1 89.5 77 LEU B N 1
ATOM 2376 C CA . LEU B 1 77 ? 0.628 -11.953 8.023 1 89.5 77 LEU B CA 1
ATOM 2377 C C . LEU B 1 77 ? 0.805 -13.266 7.266 1 89.5 77 LEU B C 1
ATOM 2379 O O . LEU B 1 77 ? 1.678 -14.07 7.598 1 89.5 77 LEU B O 1
ATOM 2383 N N . GLN B 1 78 ? -0.009 -13.469 6.316 1 81.12 78 GLN B N 1
ATOM 2384 C CA . GLN B 1 78 ? 0.09 -14.688 5.523 1 81.12 78 GLN B CA 1
ATOM 2385 C C . GLN B 1 78 ? 1.423 -14.75 4.781 1 81.12 78 GLN B C 1
ATOM 2387 O O . GLN B 1 78 ? 2.029 -15.82 4.68 1 81.12 78 GLN B O 1
ATOM 2392 N N . GLY B 1 79 ? 1.847 -13.602 4.266 1 83.12 79 GLY B N 1
ATOM 2393 C CA . GLY B 1 79 ? 3.119 -13.57 3.561 1 83.12 79 GLY B CA 1
ATOM 2394 C C . GLY B 1 79 ? 4.309 -13.852 4.461 1 83.12 79 GLY B C 1
ATOM 2395 O O . GLY B 1 79 ? 5.277 -14.484 4.039 1 83.12 79 GLY B O 1
ATOM 2396 N N . SER B 1 80 ? 4.23 -13.391 5.617 1 84.69 80 SER B N 1
ATOM 2397 C CA . SER B 1 80 ? 5.332 -13.562 6.562 1 84.69 80 SER B CA 1
ATOM 2398 C C . SER B 1 80 ? 5.5 -15.023 6.965 1 84.69 80 SER B C 1
ATOM 2400 O O . SER B 1 80 ? 6.582 -15.438 7.387 1 84.69 80 SER B O 1
ATOM 2402 N N . ARG B 1 81 ? 4.488 -15.688 6.812 1 73.44 81 ARG B N 1
ATOM 2403 C CA . ARG B 1 81 ? 4.57 -17.094 7.199 1 73.44 81 ARG B CA 1
ATOM 2404 C C . ARG B 1 81 ? 5.402 -17.891 6.199 1 73.44 81 ARG B C 1
ATOM 2406 O O . ARG B 1 81 ? 5.891 -18.969 6.516 1 73.44 81 ARG B O 1
ATOM 2413 N N . LEU B 1 82 ? 5.852 -17.141 5.055 1 61.88 82 LEU B N 1
ATOM 2414 C CA . LEU B 1 82 ? 6.789 -17.531 4 1 61.88 82 LEU B CA 1
ATOM 2415 C C . LEU B 1 82 ? 6.883 -19.047 3.879 1 61.88 82 LEU B C 1
ATOM 2417 O O . LEU B 1 82 ? 7.965 -19.609 4.035 1 61.88 82 LEU B O 1
ATOM 2421 N N . THR B 1 83 ? 5.82 -19.688 3.594 1 56 83 THR B N 1
ATOM 2422 C CA . THR B 1 83 ? 5.887 -21.141 3.502 1 56 83 THR B CA 1
ATOM 2423 C C . THR B 1 83 ? 6.785 -21.578 2.348 1 56 83 THR B C 1
ATOM 2425 O O . THR B 1 83 ? 7.156 -22.75 2.244 1 56 83 THR B O 1
ATOM 2428 N N . LEU B 1 84 ? 7.262 -20.484 1.573 1 56.31 84 LEU B N 1
ATOM 2429 C CA . LEU B 1 84 ? 8.023 -20.812 0.373 1 56.31 84 LEU B CA 1
ATOM 2430 C C . LEU B 1 84 ? 9.492 -21.031 0.708 1 56.31 84 LEU B C 1
ATOM 2432 O O . LEU B 1 84 ? 10.25 -21.547 -0.122 1 56.31 84 LEU B O 1
ATOM 2436 N N . LEU B 1 85 ? 9.961 -20.562 1.888 1 56.47 85 LEU B N 1
ATOM 2437 C CA . LEU B 1 85 ? 11.375 -20.656 2.252 1 56.47 85 LEU B CA 1
ATOM 2438 C C . LEU B 1 85 ? 11.883 -22.078 2.062 1 56.47 85 LEU B C 1
ATOM 2440 O O . LEU B 1 85 ? 13.039 -22.281 1.688 1 56.47 85 LEU B O 1
ATOM 2444 N N . HIS B 1 86 ? 11.016 -23 2.045 1 56.41 86 HIS B N 1
ATOM 2445 C CA . HIS B 1 86 ? 11.516 -24.359 2.135 1 56.41 86 HIS B CA 1
ATOM 2446 C C . HIS B 1 86 ? 11.93 -24.891 0.765 1 56.41 86 HIS B C 1
ATOM 2448 O O . HIS B 1 86 ? 12.609 -25.906 0.669 1 56.41 86 HIS B O 1
ATOM 2454 N N . ASP B 1 87 ? 11.703 -24.125 -0.203 1 61.22 87 ASP B N 1
ATOM 2455 C CA . ASP B 1 87 ? 11.922 -24.719 -1.517 1 61.22 87 ASP B CA 1
ATOM 2456 C C . ASP B 1 87 ? 13.188 -24.156 -2.166 1 61.22 87 ASP B C 1
ATOM 2458 O O . ASP B 1 87 ? 13.469 -24.438 -3.334 1 61.22 87 ASP B O 1
ATOM 2462 N N . GLY B 1 88 ? 13.977 -23.406 -1.427 1 69.94 88 GLY B N 1
ATOM 2463 C CA . GLY B 1 88 ? 15.234 -22.891 -1.962 1 69.94 88 GLY B CA 1
ATOM 2464 C C . GLY B 1 88 ? 15.047 -21.734 -2.914 1 69.94 88 GLY B C 1
ATOM 2465 O O . GLY B 1 88 ? 15.992 -21.312 -3.588 1 69.94 88 GLY B O 1
ATOM 2466 N N . ILE B 1 89 ? 13.875 -21.328 -3.156 1 73.25 89 ILE B N 1
ATOM 2467 C CA . ILE B 1 89 ? 13.617 -20.172 -4.008 1 73.25 89 ILE B CA 1
ATOM 2468 C C . ILE B 1 89 ? 13.938 -18.891 -3.254 1 73.25 89 ILE B C 1
ATOM 2470 O O . ILE B 1 89 ? 13.492 -18.703 -2.121 1 73.25 89 ILE B O 1
ATOM 2474 N N . PRO B 1 90 ? 14.859 -18.109 -3.871 1 81.06 90 PRO B N 1
ATOM 2475 C CA . PRO B 1 90 ? 15.141 -16.844 -3.205 1 81.06 90 PRO B CA 1
ATOM 2476 C C . PRO B 1 90 ? 13.891 -16 -2.975 1 81.06 90 PRO B C 1
ATOM 2478 O O . PRO B 1 90 ? 13.148 -15.719 -3.92 1 81.06 90 PRO B O 1
ATOM 2481 N N . CYS B 1 91 ? 13.625 -15.758 -1.728 1 84.06 91 CYS B N 1
ATOM 2482 C CA . CYS B 1 91 ? 12.469 -14.961 -1.336 1 84.06 91 CYS B CA 1
ATOM 2483 C C . CYS B 1 91 ? 12.891 -13.781 -0.471 1 84.06 91 CYS B C 1
ATOM 2485 O O . CYS B 1 91 ? 13.766 -13.906 0.38 1 84.06 91 CYS B O 1
ATOM 2487 N N . THR B 1 92 ? 12.312 -12.672 -0.804 1 89.88 92 THR B N 1
ATOM 2488 C CA . THR B 1 92 ? 12.531 -11.477 0.004 1 89.88 92 THR B CA 1
ATOM 2489 C C . THR B 1 92 ? 11.219 -10.969 0.583 1 89.88 92 THR B C 1
ATOM 2491 O O . THR B 1 92 ? 10.25 -10.766 -0.152 1 89.88 92 THR B O 1
ATOM 2494 N N . LEU B 1 93 ? 11.203 -10.875 1.897 1 91.75 93 LEU B N 1
ATOM 2495 C CA . LEU B 1 93 ? 10.047 -10.344 2.602 1 91.75 93 LEU B CA 1
ATOM 2496 C C . LEU B 1 93 ? 10.086 -8.82 2.635 1 91.75 93 LEU B C 1
ATOM 2498 O O . LEU B 1 93 ? 11.141 -8.227 2.883 1 91.75 93 LEU B O 1
ATOM 2502 N N . ILE B 1 94 ? 8.922 -8.195 2.389 1 93.81 94 ILE B N 1
ATOM 2503 C CA . ILE B 1 94 ? 8.797 -6.738 2.432 1 93.81 94 ILE B CA 1
ATOM 2504 C C . ILE B 1 94 ? 7.527 -6.355 3.189 1 93.81 94 ILE B C 1
ATOM 2506 O O . ILE B 1 94 ? 6.633 -7.188 3.377 1 93.81 94 ILE B O 1
ATOM 2510 N N . THR B 1 95 ? 7.492 -5.148 3.695 1 94.38 95 THR B N 1
ATOM 2511 C CA . THR B 1 95 ? 6.223 -4.629 4.188 1 94.38 95 THR B CA 1
ATOM 2512 C C . THR B 1 95 ? 5.254 -4.395 3.031 1 94.38 95 THR B C 1
ATOM 2514 O O . THR B 1 95 ? 5.676 -4.18 1.893 1 94.38 95 THR B O 1
ATOM 2517 N N . ASP B 1 96 ? 3.99 -4.449 3.316 1 93.56 96 ASP B N 1
ATOM 2518 C CA . ASP B 1 96 ? 2.994 -4.168 2.285 1 93.56 96 ASP B CA 1
ATOM 2519 C C . ASP B 1 96 ? 3.201 -2.781 1.683 1 93.56 96 ASP B C 1
ATOM 2521 O O . ASP B 1 96 ? 3.041 -2.594 0.474 1 93.56 96 ASP B O 1
ATOM 2525 N N . SER B 1 97 ? 3.645 -1.854 2.477 1 93.81 97 SER B N 1
ATOM 2526 C CA . SER B 1 97 ? 3.773 -0.457 2.074 1 93.81 97 SER B CA 1
ATOM 2527 C C . SER B 1 97 ? 4.988 -0.251 1.176 1 93.81 97 SER B C 1
ATOM 2529 O O . SER B 1 97 ? 5.098 0.771 0.497 1 93.81 97 SER B O 1
ATOM 2531 N N . ALA B 1 98 ? 5.859 -1.2 1.102 1 95.25 98 ALA B N 1
ATOM 2532 C CA . ALA B 1 98 ? 7.09 -1.044 0.333 1 95.25 98 ALA B CA 1
ATOM 2533 C C . ALA B 1 98 ? 6.898 -1.51 -1.108 1 95.25 98 ALA B C 1
ATOM 2535 O O . ALA B 1 98 ? 7.848 -1.518 -1.896 1 95.25 98 ALA B O 1
ATOM 2536 N N . ALA B 1 99 ? 5.699 -1.831 -1.468 1 94.88 99 ALA B N 1
ATOM 2537 C CA . ALA B 1 99 ? 5.445 -2.477 -2.754 1 94.88 99 ALA B CA 1
ATOM 2538 C C . ALA B 1 99 ? 5.914 -1.599 -3.91 1 94.88 99 ALA B C 1
ATOM 2540 O O . ALA B 1 99 ? 6.621 -2.068 -4.805 1 94.88 99 ALA B O 1
ATOM 2541 N N . ALA B 1 100 ? 5.574 -0.338 -3.893 1 95.75 100 ALA B N 1
ATOM 2542 C CA . ALA B 1 100 ? 5.969 0.542 -4.988 1 95.75 100 ALA B CA 1
ATOM 2543 C C . ALA B 1 100 ? 7.488 0.666 -5.07 1 95.75 100 ALA B C 1
ATOM 2545 O O . ALA B 1 100 ? 8.07 0.526 -6.148 1 95.75 100 ALA B O 1
ATOM 2546 N N . ALA B 1 101 ? 8.086 0.906 -3.955 1 95.5 101 ALA B N 1
ATOM 2547 C CA . ALA B 1 101 ? 9.539 1.011 -3.918 1 95.5 101 ALA B CA 1
ATOM 2548 C C . ALA B 1 101 ? 10.195 -0.287 -4.383 1 95.5 101 ALA B C 1
ATOM 2550 O O . ALA B 1 101 ? 11.219 -0.261 -5.078 1 95.5 101 ALA B O 1
ATOM 2551 N N . THR B 1 102 ? 9.602 -1.349 -4 1 94.19 102 THR B N 1
ATOM 2552 C CA . THR B 1 102 ? 10.109 -2.668 -4.355 1 94.19 102 THR B CA 1
ATOM 2553 C C . THR B 1 102 ? 10.078 -2.871 -5.867 1 94.19 102 THR B C 1
ATOM 2555 O O . THR B 1 102 ? 11.023 -3.396 -6.453 1 94.19 102 THR B O 1
ATOM 2558 N N . MET B 1 103 ? 9.023 -2.496 -6.5 1 91.69 103 MET B N 1
ATOM 2559 C CA . MET B 1 103 ? 8.891 -2.656 -7.945 1 91.69 103 MET B CA 1
ATOM 2560 C C . MET B 1 103 ? 10 -1.911 -8.68 1 91.69 103 MET B C 1
ATOM 2562 O O . MET B 1 103 ? 10.562 -2.426 -9.648 1 91.69 103 MET B O 1
ATOM 2566 N N . GLY B 1 104 ? 10.297 -0.754 -8.211 1 89.81 104 GLY B N 1
ATOM 2567 C CA . GLY B 1 104 ? 11.375 0.014 -8.82 1 89.81 104 GLY B CA 1
ATOM 2568 C C . GLY B 1 104 ? 12.75 -0.54 -8.508 1 89.81 104 GLY B C 1
ATOM 2569 O O . GLY B 1 104 ? 13.594 -0.659 -9.398 1 89.81 104 GLY B O 1
ATOM 2570 N N . HIS B 1 105 ? 12.961 -0.908 -7.273 1 91.31 105 HIS B N 1
ATOM 2571 C CA . HIS B 1 105 ? 14.266 -1.319 -6.777 1 91.31 105 HIS B CA 1
ATOM 2572 C C . HIS B 1 105 ? 14.703 -2.643 -7.398 1 91.31 105 HIS B C 1
ATOM 2574 O O . HIS B 1 105 ? 15.852 -2.791 -7.812 1 91.31 105 HIS B O 1
ATOM 2580 N N . TYR B 1 106 ? 13.734 -3.592 -7.496 1 88.94 106 TYR B N 1
ATOM 2581 C CA . TYR B 1 106 ? 14.078 -4.938 -7.941 1 88.94 106 TYR B CA 1
ATOM 2582 C C . TYR B 1 106 ? 13.742 -5.129 -9.414 1 88.94 106 TYR B C 1
ATOM 2584 O O . TYR B 1 106 ? 14.133 -6.125 -10.023 1 88.94 106 TYR B O 1
ATOM 2592 N N . GLY B 1 107 ? 13.055 -4.207 -9.969 1 87.5 107 GLY B N 1
ATOM 2593 C CA . GLY B 1 107 ? 12.617 -4.41 -11.336 1 87.5 107 GLY B CA 1
ATOM 2594 C C . GLY B 1 107 ? 11.641 -5.559 -11.484 1 87.5 107 GLY B C 1
ATOM 2595 O O . GLY B 1 107 ? 11.875 -6.488 -12.258 1 87.5 107 GLY B O 1
ATOM 2596 N N . VAL B 1 108 ? 10.508 -5.477 -10.852 1 86.56 108 VAL B N 1
ATOM 2597 C CA . VAL B 1 108 ? 9.508 -6.531 -10.82 1 86.56 108 VAL B CA 1
ATOM 2598 C C . VAL B 1 108 ? 8.898 -6.707 -12.211 1 86.56 108 VAL B C 1
ATOM 2600 O O . VAL B 1 108 ? 8.523 -5.727 -12.859 1 86.56 108 VAL B O 1
ATOM 2603 N N . HIS B 1 109 ? 8.734 -7.93 -12.602 1 84 109 HIS B N 1
ATOM 2604 C CA . HIS B 1 109 ? 8.266 -8.211 -13.953 1 84 109 HIS B CA 1
ATOM 2605 C C . HIS B 1 109 ? 6.789 -8.586 -13.961 1 84 109 HIS B C 1
ATOM 2607 O O . HIS B 1 109 ? 6.133 -8.516 -15 1 84 109 HIS B O 1
ATOM 2613 N N . ALA B 1 110 ? 6.375 -9.039 -12.836 1 85.62 110 ALA B N 1
ATOM 2614 C CA . ALA B 1 110 ? 4.969 -9.43 -12.742 1 85.62 110 ALA B CA 1
ATOM 2615 C C . ALA B 1 110 ? 4.492 -9.43 -11.297 1 85.62 110 ALA B C 1
ATOM 2617 O O . ALA B 1 110 ? 5.281 -9.648 -10.375 1 85.62 110 ALA B O 1
ATOM 2618 N N . VAL B 1 111 ? 3.254 -9.141 -11.18 1 89.12 111 VAL B N 1
ATOM 2619 C CA . VAL B 1 111 ? 2.561 -9.32 -9.914 1 89.12 111 VAL B CA 1
ATOM 2620 C C . VAL B 1 111 ? 1.511 -10.422 -10.047 1 89.12 111 VAL B C 1
ATOM 2622 O O . VAL B 1 111 ? 0.705 -10.406 -10.984 1 89.12 111 VAL B O 1
ATOM 2625 N N . VAL B 1 112 ? 1.567 -11.375 -9.125 1 85 112 VAL B N 1
ATOM 2626 C CA . VAL B 1 112 ? 0.602 -12.469 -9.141 1 85 112 VAL B CA 1
ATOM 2627 C C . VAL B 1 112 ? -0.106 -12.555 -7.789 1 85 112 VAL B C 1
ATOM 2629 O O . VAL B 1 112 ? 0.545 -12.594 -6.742 1 85 112 VAL B O 1
ATOM 2632 N N . VAL B 1 113 ? -1.423 -12.547 -7.859 1 87.75 113 VAL B N 1
ATOM 2633 C CA . VAL B 1 113 ? -2.211 -12.633 -6.633 1 87.75 113 VAL B CA 1
ATOM 2634 C C . VAL B 1 113 ? -3.268 -13.727 -6.773 1 87.75 113 VAL B C 1
ATOM 2636 O O . VAL B 1 113 ? -3.496 -14.242 -7.875 1 87.75 113 VAL B O 1
ATOM 2639 N N . GLY B 1 114 ? -3.865 -14.062 -5.613 1 84.69 114 GLY B N 1
ATOM 2640 C CA . GLY B 1 114 ? -4.992 -14.977 -5.617 1 84.69 114 GLY B CA 1
ATOM 2641 C C . GLY B 1 114 ? -6.332 -14.281 -5.766 1 84.69 114 GLY B C 1
ATOM 2642 O O . GLY B 1 114 ? -6.387 -13.102 -6.141 1 84.69 114 GLY B O 1
ATOM 2643 N N . ALA B 1 115 ? -7.352 -15.172 -5.551 1 90.19 115 ALA B N 1
ATOM 2644 C CA . ALA B 1 115 ? -8.711 -14.648 -5.574 1 90.19 115 ALA B CA 1
ATOM 2645 C C . ALA B 1 115 ? -9.594 -15.375 -4.562 1 90.19 115 ALA B C 1
ATOM 2647 O O . ALA B 1 115 ? -9.492 -16.594 -4.398 1 90.19 115 ALA B O 1
ATOM 2648 N N . ASP B 1 116 ? -10.32 -14.625 -3.879 1 90.12 116 ASP B N 1
ATOM 2649 C CA . ASP B 1 116 ? -11.398 -15.203 -3.078 1 90.12 116 ASP B CA 1
ATOM 2650 C C . ASP B 1 116 ? -12.656 -15.406 -3.918 1 90.12 116 ASP B C 1
ATOM 2652 O O . ASP B 1 116 ? -13.336 -16.422 -3.785 1 90.12 116 ASP B O 1
ATOM 2656 N N . ARG B 1 117 ? -12.906 -14.406 -4.766 1 95.5 117 ARG B N 1
ATOM 2657 C CA . ARG B 1 117 ? -14.039 -14.461 -5.684 1 95.5 117 ARG B CA 1
ATOM 2658 C C . ARG B 1 117 ? -13.781 -13.609 -6.926 1 95.5 117 ARG B C 1
ATOM 2660 O O . ARG B 1 117 ? -13.227 -12.516 -6.824 1 95.5 117 ARG B O 1
ATOM 2667 N N . ILE B 1 118 ? -14.18 -14.141 -8.062 1 96.88 118 ILE B N 1
ATOM 2668 C CA . ILE B 1 118 ? -14.094 -13.43 -9.328 1 96.88 118 ILE B CA 1
ATOM 2669 C C . ILE B 1 118 ? -15.492 -13.234 -9.914 1 96.88 118 ILE B C 1
ATOM 2671 O O . ILE B 1 118 ? -16.203 -14.211 -10.148 1 96.88 118 ILE B O 1
ATOM 2675 N N . ALA B 1 119 ? -15.867 -11.977 -10.133 1 98.44 119 ALA B N 1
ATOM 2676 C CA . ALA B 1 119 ? -17.188 -11.672 -10.68 1 98.44 119 ALA B CA 1
ATOM 2677 C C . ALA B 1 119 ? -17.266 -12.031 -12.164 1 98.44 119 ALA B C 1
ATOM 2679 O O . ALA B 1 119 ? -16.25 -12.328 -12.789 1 98.44 119 ALA B O 1
ATOM 2680 N N . ALA B 1 120 ? -18.453 -11.891 -12.711 1 97.56 120 ALA B N 1
ATOM 2681 C CA . ALA B 1 120 ? -18.688 -12.25 -14.102 1 97.56 120 ALA B CA 1
ATOM 2682 C C . ALA B 1 120 ? -17.828 -11.414 -15.047 1 97.56 120 ALA B C 1
ATOM 2684 O O . ALA B 1 120 ? -17.312 -11.922 -16.047 1 97.56 120 ALA B O 1
ATOM 2685 N N . ASN B 1 121 ? -17.672 -10.227 -14.742 1 97.56 121 ASN B N 1
ATOM 2686 C CA . ASN B 1 121 ? -16.938 -9.336 -15.625 1 97.56 121 ASN B CA 1
ATOM 2687 C C . ASN B 1 121 ? -15.43 -9.391 -15.359 1 97.56 121 ASN B C 1
ATOM 2689 O O . ASN B 1 121 ? -14.656 -8.664 -15.984 1 97.56 121 ASN B O 1
ATOM 2693 N N . GLY B 1 122 ? -15.031 -10.117 -14.32 1 98.12 122 GLY B N 1
ATOM 2694 C CA . GLY B 1 122 ? -13.609 -10.281 -14.062 1 98.12 122 GLY B CA 1
ATOM 2695 C C . GLY B 1 122 ? -13.141 -9.508 -12.844 1 98.12 122 GLY B C 1
ATOM 2696 O O . GLY B 1 122 ? -12.008 -9.688 -12.391 1 98.12 122 GLY B O 1
ATOM 2697 N N . ASP B 1 123 ? -14.031 -8.594 -12.328 1 98.62 123 ASP B N 1
ATOM 2698 C CA . ASP B 1 123 ? -13.672 -7.988 -11.055 1 98.62 123 ASP B CA 1
ATOM 2699 C C . ASP B 1 123 ? -13.328 -9.055 -10.016 1 98.62 123 ASP B C 1
ATOM 2701 O O . ASP B 1 123 ? -14.023 -10.07 -9.906 1 98.62 123 ASP B O 1
ATOM 2705 N N . THR B 1 124 ? -12.242 -8.789 -9.242 1 97.25 124 THR B N 1
ATOM 2706 C CA . THR B 1 124 ? -11.742 -9.859 -8.391 1 97.25 124 THR B CA 1
ATOM 2707 C C . THR B 1 124 ? -11.625 -9.391 -6.945 1 97.25 124 THR B C 1
ATOM 2709 O O . THR B 1 124 ? -10.984 -8.367 -6.664 1 97.25 124 THR B O 1
ATOM 2712 N N . ALA B 1 125 ? -12.273 -10.109 -6.062 1 96.94 125 ALA B N 1
ATOM 2713 C CA . ALA B 1 125 ? -12.062 -9.914 -4.629 1 96.94 125 ALA B CA 1
ATOM 2714 C C . ALA B 1 125 ? -10.922 -10.789 -4.121 1 96.94 125 ALA B C 1
ATOM 2716 O O . ALA B 1 125 ? -10.883 -11.992 -4.391 1 96.94 125 ALA B O 1
ATOM 2717 N N . ASN B 1 126 ? -10.008 -10.219 -3.479 1 94.31 126 ASN B N 1
ATOM 2718 C CA . ASN B 1 126 ? -8.891 -10.883 -2.814 1 94.31 126 ASN B CA 1
ATOM 2719 C C . ASN B 1 126 ? -8.469 -10.141 -1.551 1 94.31 126 ASN B C 1
ATOM 2721 O O . ASN B 1 126 ? -9.055 -9.117 -1.196 1 94.31 126 ASN B O 1
ATOM 2725 N N . LYS B 1 127 ? -7.547 -10.719 -0.882 1 91.94 127 LYS B N 1
ATOM 2726 C CA . LYS B 1 127 ? -7.082 -10.141 0.376 1 91.94 127 LYS B CA 1
ATOM 2727 C C . LYS B 1 127 ? -6.902 -8.633 0.252 1 91.94 127 LYS B C 1
ATOM 2729 O O . LYS B 1 127 ? -6.418 -8.141 -0.769 1 91.94 127 LYS B O 1
ATOM 2734 N N . VAL B 1 128 ? -7.332 -7.902 1.326 1 94.5 128 VAL B N 1
ATOM 2735 C CA . VAL B 1 128 ? -7.172 -6.453 1.354 1 94.5 128 VAL B CA 1
ATOM 2736 C C . VAL B 1 128 ? -5.73 -6.082 1.014 1 94.5 128 VAL B C 1
ATOM 2738 O O . VAL B 1 128 ? -4.793 -6.727 1.485 1 94.5 128 VAL B O 1
ATOM 2741 N N . GLY B 1 129 ? -5.574 -5.105 0.133 1 95.12 129 GLY B N 1
ATOM 2742 C CA . GLY B 1 129 ? -4.262 -4.703 -0.351 1 95.12 129 GLY B CA 1
ATOM 2743 C C . GLY B 1 129 ? -4.023 -5.062 -1.805 1 95.12 129 GLY B C 1
ATOM 2744 O O . GLY B 1 129 ? -3.117 -4.527 -2.443 1 95.12 129 GLY B O 1
ATOM 2745 N N . THR B 1 130 ? -4.844 -5.953 -2.287 1 95.31 130 THR B N 1
ATOM 2746 C CA . THR B 1 130 ? -4.715 -6.348 -3.686 1 95.31 130 THR B CA 1
ATOM 2747 C C . THR B 1 130 ? -5.02 -5.176 -4.613 1 95.31 130 THR B C 1
ATOM 2749 O O . THR B 1 130 ? -4.324 -4.965 -5.605 1 95.31 130 THR B O 1
ATOM 2752 N N . LEU B 1 131 ? -6.027 -4.398 -4.297 1 96.81 131 LEU B N 1
ATOM 2753 C CA . LEU B 1 131 ? -6.359 -3.217 -5.086 1 96.81 131 LEU B CA 1
ATOM 2754 C C . LEU B 1 131 ? -5.176 -2.256 -5.145 1 96.81 131 LEU B C 1
ATOM 2756 O O . LEU B 1 131 ? -4.828 -1.759 -6.219 1 96.81 131 LEU B O 1
ATOM 2760 N N . SER B 1 132 ? -4.559 -2.039 -4.008 1 96.19 132 SER B N 1
ATOM 2761 C CA . SER B 1 132 ? -3.383 -1.173 -3.969 1 96.19 132 SER B CA 1
ATOM 2762 C C . SER B 1 132 ? -2.27 -1.711 -4.863 1 96.19 132 SER B C 1
ATOM 2764 O O . SER B 1 132 ? -1.673 -0.96 -5.637 1 96.19 132 SER B O 1
ATOM 2766 N N . LEU B 1 133 ? -2.035 -3.016 -4.781 1 95.75 133 LEU B N 1
ATOM 2767 C CA . LEU B 1 133 ? -0.993 -3.633 -5.594 1 95.75 133 LEU B CA 1
ATOM 2768 C C . LEU B 1 133 ? -1.306 -3.486 -7.078 1 95.75 133 LEU B C 1
ATOM 2770 O O . LEU B 1 133 ? -0.411 -3.209 -7.883 1 95.75 133 LEU B O 1
ATOM 2774 N N . ALA B 1 134 ? -2.529 -3.645 -7.406 1 96.56 134 ALA B N 1
ATOM 2775 C CA . ALA B 1 134 ? -2.943 -3.541 -8.805 1 96.56 134 ALA B CA 1
ATOM 2776 C C . ALA B 1 134 ? -2.738 -2.125 -9.328 1 96.56 134 ALA B C 1
ATOM 2778 O O . ALA B 1 134 ? -2.262 -1.938 -10.453 1 96.56 134 ALA B O 1
ATOM 2779 N N . LEU B 1 135 ? -3.092 -1.181 -8.562 1 97.25 135 LEU B N 1
ATOM 2780 C CA . LEU B 1 135 ? -2.934 0.212 -8.961 1 97.25 135 LEU B CA 1
ATOM 2781 C C . LEU B 1 135 ? -1.459 0.565 -9.133 1 97.25 135 LEU B C 1
ATOM 2783 O O . LEU B 1 135 ? -1.084 1.253 -10.078 1 97.25 135 LEU B O 1
ATOM 2787 N N . LEU B 1 136 ? -0.667 0.08 -8.227 1 96.56 136 LEU B N 1
ATOM 2788 C CA . LEU B 1 136 ? 0.769 0.315 -8.328 1 96.56 136 LEU B CA 1
ATOM 2789 C C . LEU B 1 136 ? 1.342 -0.337 -9.578 1 96.56 136 LEU B C 1
ATOM 2791 O O . LEU B 1 136 ? 2.105 0.289 -10.32 1 96.56 136 LEU B O 1
ATOM 2795 N N . ALA B 1 137 ? 0.955 -1.539 -9.773 1 94.56 137 ALA B N 1
ATOM 2796 C CA . ALA B 1 137 ? 1.419 -2.268 -10.945 1 94.56 137 ALA B CA 1
ATOM 2797 C C . ALA B 1 137 ? 1.021 -1.545 -12.234 1 94.56 137 ALA B C 1
ATOM 2799 O O . ALA B 1 137 ? 1.822 -1.432 -13.164 1 94.56 137 ALA B O 1
ATOM 2800 N N . LEU B 1 138 ? -0.18 -1.087 -12.273 1 96.25 138 LEU B N 1
ATOM 2801 C CA . LEU B 1 138 ? -0.682 -0.362 -13.43 1 96.25 138 LEU B CA 1
ATOM 2802 C C . LEU B 1 138 ? 0.166 0.875 -13.711 1 96.25 138 LEU B C 1
ATOM 2804 O O . LEU B 1 138 ? 0.584 1.104 -14.844 1 96.25 138 LEU B O 1
ATOM 2808 N N . HIS B 1 139 ? 0.433 1.599 -12.695 1 95.31 139 HIS B N 1
ATOM 2809 C CA . HIS B 1 139 ? 1.213 2.82 -12.844 1 95.31 139 HIS B CA 1
ATOM 2810 C C . HIS B 1 139 ? 2.635 2.514 -13.297 1 95.31 139 HIS B C 1
ATOM 2812 O O . HIS B 1 139 ? 3.213 3.262 -14.094 1 95.31 139 HIS B O 1
ATOM 2818 N N . MET B 1 140 ? 3.15 1.393 -12.844 1 93.31 140 MET B N 1
ATOM 2819 C CA . MET B 1 140 ? 4.555 1.071 -13.094 1 93.31 140 MET B CA 1
ATOM 2820 C C . MET B 1 140 ? 4.707 0.24 -14.359 1 93.31 140 MET B C 1
ATOM 2822 O O . MET B 1 140 ? 5.824 -0.111 -14.75 1 93.31 140 MET B O 1
ATOM 2826 N N . GLY B 1 141 ? 3.615 -0.107 -14.922 1 93.12 141 GLY B N 1
ATOM 2827 C CA . GLY B 1 141 ? 3.652 -0.885 -16.156 1 93.12 141 GLY B CA 1
ATOM 2828 C C . GLY B 1 141 ? 3.996 -2.346 -15.922 1 93.12 141 GLY B C 1
ATOM 2829 O O . GLY B 1 141 ? 4.621 -2.982 -16.781 1 93.12 141 GLY B O 1
ATOM 2830 N N . VAL B 1 142 ? 3.727 -2.826 -14.789 1 90.31 142 VAL B N 1
ATOM 2831 C CA . VAL B 1 142 ? 3.977 -4.223 -14.445 1 90.31 142 VAL B CA 1
ATOM 2832 C C . VAL B 1 142 ? 2.715 -5.047 -14.68 1 90.31 142 VAL B C 1
ATOM 2834 O O . VAL B 1 142 ? 1.642 -4.715 -14.172 1 90.31 142 VAL B O 1
ATOM 2837 N N . PRO B 1 143 ? 2.775 -6.102 -15.461 1 90.19 143 PRO B N 1
ATOM 2838 C CA . PRO B 1 143 ? 1.595 -6.945 -15.648 1 90.19 143 PRO B CA 1
ATOM 2839 C C . PRO B 1 143 ? 1.068 -7.531 -14.344 1 90.19 143 PRO B C 1
ATOM 2841 O O . PRO B 1 143 ? 1.854 -7.957 -13.492 1 90.19 143 PRO B O 1
ATOM 2844 N N . PHE B 1 144 ? -0.234 -7.512 -14.227 1 91.44 144 PHE B N 1
ATOM 2845 C CA . PHE B 1 144 ? -0.909 -7.953 -13.016 1 91.44 144 PHE B CA 1
ATOM 2846 C C . PHE B 1 144 ? -1.788 -9.164 -13.297 1 91.44 144 PHE B C 1
ATOM 2848 O O . PHE B 1 144 ? -2.742 -9.086 -14.07 1 91.44 144 PHE B O 1
ATOM 2855 N N . TYR B 1 145 ? -1.471 -10.266 -12.547 1 87.56 145 TYR B N 1
ATOM 2856 C CA . TYR B 1 145 ? -2.168 -11.523 -12.789 1 87.56 145 TYR B CA 1
ATOM 2857 C C . TYR B 1 145 ? -2.969 -11.945 -11.562 1 87.56 145 TYR B C 1
ATOM 2859 O O . TYR B 1 145 ? -2.518 -11.766 -10.43 1 87.56 145 TYR B O 1
ATOM 2867 N N . VAL B 1 146 ? -4.113 -12.523 -11.875 1 89.19 146 VAL B N 1
ATOM 2868 C CA . VAL B 1 146 ? -4.875 -13.242 -10.859 1 89.19 146 VAL B CA 1
ATOM 2869 C C . VAL B 1 146 ? -4.816 -14.742 -11.133 1 89.19 146 VAL B C 1
ATOM 2871 O O . VAL B 1 146 ? -5.098 -15.188 -12.25 1 89.19 146 VAL B O 1
ATOM 2874 N N . ALA B 1 147 ? -4.348 -15.414 -10.148 1 83.56 147 ALA B N 1
ATOM 2875 C CA . ALA B 1 147 ? -4.293 -16.875 -10.258 1 83.56 147 ALA B CA 1
ATOM 2876 C C . ALA B 1 147 ? -5.273 -17.531 -9.297 1 83.56 147 ALA B C 1
ATOM 2878 O O . ALA B 1 147 ? -5.156 -17.375 -8.078 1 83.56 147 ALA B O 1
ATOM 2879 N N . ALA B 1 148 ? -6.238 -18.234 -9.875 1 84.44 148 ALA B N 1
ATOM 2880 C CA . ALA B 1 148 ? -7.281 -18.859 -9.062 1 84.44 148 ALA B CA 1
ATOM 2881 C C . ALA B 1 148 ? -7.969 -19.984 -9.836 1 84.44 148 ALA B C 1
ATOM 2883 O O . ALA B 1 148 ? -7.969 -19.984 -11.07 1 84.44 148 ALA B O 1
ATOM 2884 N N . PRO B 1 149 ? -8.523 -20.922 -9.086 1 83.25 149 PRO B N 1
ATOM 2885 C CA . PRO B 1 149 ? -9.32 -21.938 -9.781 1 83.25 149 PRO B CA 1
ATOM 2886 C C . PRO B 1 149 ? -10.508 -21.344 -10.539 1 83.25 149 PRO B C 1
ATOM 2888 O O . PRO B 1 149 ? -11.031 -20.297 -10.141 1 83.25 149 PRO B O 1
ATOM 2891 N N . SER B 1 150 ? -10.891 -22.016 -11.602 1 85.38 150 SER B N 1
ATOM 2892 C CA . SER B 1 150 ? -12.023 -21.547 -12.391 1 85.38 150 SER B CA 1
ATOM 2893 C C . SER B 1 150 ? -13.297 -21.484 -11.547 1 85.38 150 SER B C 1
ATOM 2895 O O . SER B 1 150 ? -14.188 -20.688 -11.82 1 85.38 150 SER B O 1
ATOM 2897 N N . SER B 1 151 ? -13.32 -22.234 -10.414 1 88.56 151 SER B N 1
ATOM 2898 C CA . SER B 1 151 ? -14.484 -22.266 -9.539 1 88.56 151 SER B CA 1
ATOM 2899 C C . SER B 1 151 ? -14.617 -20.969 -8.758 1 88.56 151 SER B C 1
ATOM 2901 O O . SER B 1 151 ? -15.664 -20.688 -8.164 1 88.56 151 SER B O 1
ATOM 2903 N N . SER B 1 152 ? -13.539 -20.125 -8.742 1 90.75 152 SER B N 1
ATOM 2904 C CA . SER B 1 152 ? -13.594 -18.828 -8.07 1 90.75 152 SER B CA 1
ATOM 2905 C C . SER B 1 152 ? -14.383 -17.828 -8.898 1 90.75 152 SER B C 1
ATOM 2907 O O . SER B 1 152 ? -14.75 -16.75 -8.391 1 90.75 152 SER B O 1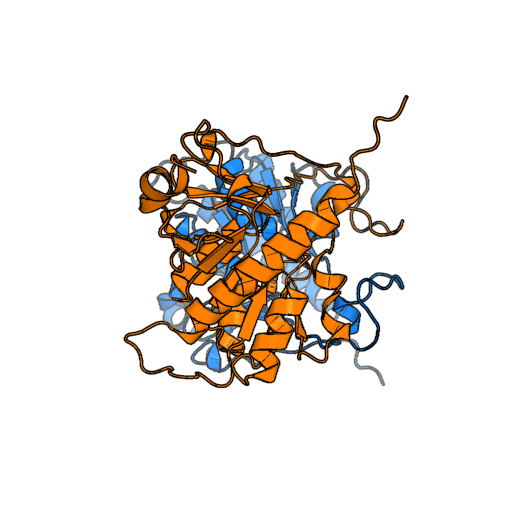
ATOM 2909 N N . TRP B 1 153 ? -14.648 -18.125 -10.117 1 95.25 153 TRP B N 1
ATOM 2910 C CA . TRP B 1 153 ? -15.438 -17.266 -10.992 1 95.25 153 TRP B CA 1
ATOM 2911 C C . TRP B 1 153 ? -16.938 -17.484 -10.766 1 95.25 153 TRP B C 1
ATOM 2913 O O . TRP B 1 153 ? -17.406 -18.609 -10.789 1 95.25 153 TRP B O 1
ATOM 2923 N N . ASP B 1 154 ? -17.594 -16.469 -10.445 1 96.25 154 ASP B N 1
ATOM 2924 C CA . ASP B 1 154 ? -19.016 -16.531 -10.148 1 96.25 154 ASP B CA 1
ATOM 2925 C C . ASP B 1 154 ? -19.828 -15.789 -11.203 1 96.25 154 ASP B C 1
ATOM 2927 O O . ASP B 1 154 ? -19.938 -14.562 -11.164 1 96.25 154 ASP B O 1
ATOM 2931 N N . PRO B 1 155 ? -20.516 -16.5 -12.133 1 95.88 155 PRO B N 1
ATOM 2932 C CA . PRO B 1 155 ? -21.281 -15.852 -13.211 1 95.88 155 PRO B CA 1
ATOM 2933 C C . PRO B 1 155 ? -22.516 -15.125 -12.703 1 95.88 155 PRO B C 1
ATOM 2935 O O . PRO B 1 155 ? -23.109 -14.336 -13.438 1 95.88 155 PRO B O 1
ATOM 2938 N N . ASN B 1 156 ? -22.875 -15.297 -11.414 1 96.19 156 ASN B N 1
ATOM 2939 C CA . ASN B 1 156 ? -24.078 -14.695 -10.867 1 96.19 156 ASN B CA 1
ATOM 2940 C C . ASN B 1 156 ? -23.812 -13.336 -10.242 1 96.19 156 ASN B C 1
ATOM 2942 O O . ASN B 1 156 ? -24.734 -12.633 -9.836 1 96.19 156 ASN B O 1
ATOM 2946 N N . VAL B 1 157 ? -22.625 -13.008 -10.133 1 97.5 157 VAL B N 1
ATOM 2947 C CA . VAL B 1 157 ? -22.219 -11.695 -9.633 1 97.5 157 VAL B CA 1
ATOM 2948 C C . VAL B 1 157 ? -21.688 -10.844 -10.781 1 97.5 157 VAL B C 1
ATOM 2950 O O . VAL B 1 157 ? -20.562 -11.047 -11.234 1 97.5 157 VAL B O 1
ATOM 2953 N N . PRO B 1 158 ? -22.469 -9.883 -11.234 1 97 158 PRO B N 1
ATOM 2954 C CA . PRO B 1 158 ? -22.125 -9.203 -12.484 1 97 158 PRO B CA 1
ATOM 2955 C C . PRO B 1 158 ? -20.797 -8.445 -12.391 1 97 158 PRO B C 1
ATOM 2957 O O . PRO B 1 158 ? -20.062 -8.359 -13.383 1 97 158 PRO B O 1
ATOM 2960 N N . ASN B 1 159 ? -20.562 -7.91 -11.227 1 98 159 ASN B N 1
ATOM 2961 C CA . ASN B 1 159 ? -19.344 -7.129 -11.047 1 98 159 ASN B CA 1
ATOM 2962 C C . ASN B 1 159 ? -18.922 -7.07 -9.586 1 98 159 ASN B C 1
ATOM 2964 O O . ASN B 1 159 ? -19.594 -7.648 -8.719 1 98 159 ASN B O 1
ATOM 2968 N N . GLY B 1 160 ? -17.875 -6.367 -9.312 1 97.94 160 GLY B N 1
ATOM 2969 C CA . GLY B 1 160 ? -17.266 -6.34 -7.988 1 97.94 160 GLY B CA 1
ATOM 2970 C C . GLY B 1 160 ? -18.156 -5.703 -6.938 1 97.94 160 GLY B C 1
ATOM 2971 O O . GLY B 1 160 ? -18.016 -5.98 -5.746 1 97.94 160 GLY B O 1
ATOM 2972 N N . ALA B 1 161 ? -19.031 -4.812 -7.375 1 96.94 161 ALA B N 1
ATOM 2973 C CA . ALA B 1 161 ? -19.922 -4.129 -6.434 1 96.94 161 ALA B CA 1
ATOM 2974 C C . ALA B 1 161 ? -20.844 -5.121 -5.734 1 96.94 161 ALA B C 1
ATOM 2976 O O . ALA B 1 161 ? -21.344 -4.848 -4.641 1 96.94 161 ALA B O 1
ATOM 2977 N N . GLY B 1 162 ? -20.969 -6.246 -6.355 1 97.19 162 GLY B N 1
ATOM 2978 C CA . GLY B 1 162 ? -21.859 -7.258 -5.805 1 97.19 162 GLY B CA 1
ATOM 2979 C C . GLY B 1 162 ? -21.156 -8.234 -4.883 1 97.19 162 GLY B C 1
ATOM 2980 O O . GLY B 1 162 ? -21.797 -9.125 -4.32 1 97.19 162 GLY B O 1
ATOM 2981 N N . ILE B 1 163 ? -19.891 -8.133 -4.703 1 97.06 163 ILE B N 1
ATOM 2982 C CA . ILE B 1 163 ? -19.141 -9.047 -3.846 1 97.06 163 ILE B CA 1
ATOM 2983 C C . ILE B 1 163 ? -19.141 -8.523 -2.41 1 97.06 163 ILE B C 1
ATOM 2985 O O . ILE B 1 163 ? -18.625 -7.441 -2.135 1 97.06 163 ILE B O 1
ATOM 2989 N N . PRO B 1 164 ? -19.719 -9.258 -1.531 1 95.31 164 PRO B N 1
ATOM 2990 C CA . PRO B 1 164 ? -19.672 -8.82 -0.135 1 95.31 164 PRO B CA 1
ATOM 2991 C C . PRO B 1 164 ? -18.266 -8.844 0.458 1 95.31 164 PRO B C 1
ATOM 2993 O O . PRO B 1 164 ? -17.516 -9.789 0.217 1 95.31 164 PRO B O 1
ATOM 2996 N N . ILE B 1 165 ? -17.969 -7.789 1.167 1 96 165 ILE B N 1
ATOM 2997 C CA . ILE B 1 165 ? -16.672 -7.699 1.811 1 96 165 ILE B CA 1
ATOM 2998 C C . ILE B 1 165 ? -16.828 -7.879 3.318 1 96 165 ILE B C 1
ATOM 3000 O O . ILE B 1 165 ? -17.516 -7.109 3.975 1 96 165 ILE B O 1
ATOM 3004 N N . GLU B 1 166 ? -16.172 -8.883 3.85 1 95.62 166 GLU B N 1
ATOM 3005 C CA . GLU B 1 166 ? -16.188 -9.156 5.285 1 95.62 166 GLU B CA 1
ATOM 3006 C C . GLU B 1 166 ? -15.289 -8.18 6.039 1 95.62 166 GLU B C 1
ATOM 3008 O O . GLU B 1 166 ? -14.195 -7.855 5.586 1 95.62 166 GLU B O 1
ATOM 3013 N N . GLU B 1 167 ? -15.812 -7.625 7.094 1 96.75 167 GLU B N 1
ATOM 3014 C CA . GLU B 1 167 ? -15 -6.848 8.023 1 96.75 167 GLU B CA 1
ATOM 3015 C C . GLU B 1 167 ? -14.656 -7.66 9.273 1 96.75 167 GLU B C 1
ATOM 3017 O O . GLU B 1 167 ? -15.531 -8.273 9.883 1 96.75 167 GLU B O 1
ATOM 3022 N N . ARG B 1 168 ? -13.422 -7.652 9.609 1 96.81 168 ARG B N 1
ATOM 3023 C CA . ARG B 1 168 ? -12.945 -8.5 10.695 1 96.81 168 ARG B CA 1
ATOM 3024 C C . ARG B 1 168 ? -12.75 -7.688 11.977 1 96.81 168 ARG B C 1
ATOM 3026 O O . ARG B 1 168 ? -12.852 -6.461 11.961 1 96.81 168 ARG B O 1
ATOM 3033 N N . ALA B 1 169 ? -12.484 -8.406 13.023 1 96.38 169 ALA B N 1
ATOM 3034 C CA . ALA B 1 169 ? -12.375 -7.801 14.344 1 96.38 169 ALA B CA 1
ATOM 3035 C C . ALA B 1 169 ? -11.188 -6.848 14.414 1 96.38 169 ALA B C 1
ATOM 3037 O O . ALA B 1 169 ? -10.125 -7.125 13.844 1 96.38 169 ALA B O 1
ATOM 3038 N N . ALA B 1 170 ? -11.336 -5.773 15.195 1 95.19 170 ALA B N 1
ATOM 3039 C CA . ALA B 1 170 ? -10.289 -4.773 15.406 1 95.19 170 ALA B CA 1
ATOM 3040 C C . ALA B 1 170 ? -9.023 -5.414 15.969 1 95.19 170 ALA B C 1
ATOM 3042 O O . ALA B 1 170 ? -7.91 -4.984 15.656 1 95.19 170 ALA B O 1
ATOM 3043 N N . THR B 1 171 ? -9.188 -6.461 16.75 1 95.31 171 THR B N 1
ATOM 3044 C CA . THR B 1 171 ? -8.078 -7.082 17.469 1 95.31 171 THR B CA 1
ATOM 3045 C C . THR B 1 171 ? -7.09 -7.715 16.5 1 95.31 171 THR B C 1
ATOM 3047 O O . THR B 1 171 ? -5.906 -7.844 16.797 1 95.31 171 THR B O 1
ATOM 3050 N N . GLU B 1 172 ? -7.527 -8.062 15.328 1 95.31 172 GLU B N 1
ATOM 3051 C CA . GLU B 1 172 ? -6.648 -8.633 14.312 1 95.31 172 GLU B CA 1
ATOM 3052 C C . GLU B 1 172 ? -5.574 -7.629 13.898 1 95.31 172 GLU B C 1
ATOM 3054 O O . GLU B 1 172 ? -4.453 -8.016 13.562 1 95.31 172 GLU B O 1
ATOM 3059 N N . LEU B 1 173 ? -5.961 -6.363 13.969 1 94.88 173 LEU B N 1
ATOM 3060 C CA . LEU B 1 173 ? -5.027 -5.305 13.594 1 94.88 173 LEU B CA 1
ATOM 3061 C C . LEU B 1 173 ? -4.301 -4.762 14.812 1 94.88 173 LEU B C 1
ATOM 3063 O O . LEU B 1 173 ? -3.111 -4.438 14.742 1 94.88 173 LEU B O 1
ATOM 3067 N N . THR B 1 174 ? -4.918 -4.77 15.945 1 94.56 174 THR B N 1
ATOM 3068 C CA . THR B 1 174 ? -4.383 -4.043 17.094 1 94.56 174 THR B CA 1
ATOM 3069 C C . THR B 1 174 ? -3.59 -4.977 18 1 94.56 174 THR B C 1
ATOM 3071 O O . THR B 1 174 ? -3.002 -4.531 19 1 94.56 174 THR B O 1
ATOM 3074 N N . GLN B 1 175 ? -3.654 -6.258 17.703 1 93.12 175 GLN B N 1
ATOM 3075 C CA . GLN B 1 175 ? -2.93 -7.211 18.531 1 93.12 175 GLN B CA 1
ATOM 3076 C C . GLN B 1 175 ? -2.273 -8.297 17.688 1 93.12 175 GLN B C 1
ATOM 3078 O O . GLN B 1 175 ? -2.822 -8.711 16.656 1 93.12 175 GLN B O 1
ATOM 3083 N N . ILE B 1 176 ? -1.085 -8.672 18.094 1 89.31 176 ILE B N 1
ATOM 3084 C CA . ILE B 1 176 ? -0.41 -9.828 17.516 1 89.31 176 ILE B CA 1
ATOM 3085 C C . ILE B 1 176 ? 0.097 -10.742 18.625 1 89.31 176 ILE B C 1
ATOM 3087 O O . ILE B 1 176 ? 0.939 -10.336 19.438 1 89.31 176 ILE B O 1
ATOM 3091 N N . ASN B 1 177 ? -0.408 -11.898 18.609 1 87.06 177 ASN B N 1
ATOM 3092 C CA . ASN B 1 177 ? -0.002 -12.891 19.609 1 87.06 177 ASN B CA 1
ATOM 3093 C C . ASN B 1 177 ? -0.024 -12.305 21.016 1 87.06 177 ASN B C 1
ATOM 3095 O O . ASN B 1 177 ? 0.945 -12.445 21.766 1 87.06 177 ASN B O 1
ATOM 3099 N N . GLY B 1 178 ? -1.018 -11.609 21.297 1 85.44 178 GLY B N 1
ATOM 3100 C CA . GLY B 1 178 ? -1.222 -11.094 22.641 1 85.44 178 GLY B CA 1
ATOM 3101 C C . GLY B 1 178 ? -0.547 -9.758 22.875 1 85.44 178 GLY B C 1
ATOM 3102 O O . GLY B 1 178 ? -0.745 -9.133 23.922 1 85.44 178 GLY B O 1
ATOM 3103 N N . VAL B 1 179 ? 0.261 -9.383 21.984 1 89.75 179 VAL B N 1
ATOM 3104 C CA . VAL B 1 179 ? 0.938 -8.094 22.094 1 89.75 179 VAL B CA 1
ATOM 3105 C C . VAL B 1 179 ? 0.076 -6.996 21.484 1 89.75 179 VAL B C 1
ATOM 3107 O O . VAL B 1 179 ? -0.337 -7.105 20.312 1 89.75 179 VAL B O 1
ATOM 3110 N N . ARG B 1 180 ? -0.147 -6.023 22.266 1 91.44 180 ARG B N 1
ATOM 3111 C CA . ARG B 1 180 ? -0.969 -4.91 21.797 1 91.44 180 ARG B CA 1
ATOM 3112 C C . ARG B 1 180 ? -0.146 -3.928 20.969 1 91.44 180 ARG B C 1
ATOM 3114 O O . ARG B 1 180 ? 0.95 -3.533 21.375 1 91.44 180 ARG B O 1
ATOM 3121 N N . LEU B 1 181 ? -0.714 -3.494 19.844 1 91.5 181 LEU B N 1
ATOM 3122 C CA . LEU B 1 181 ? 0.013 -2.643 18.906 1 91.5 181 LEU B CA 1
ATOM 3123 C C . LEU B 1 181 ? -0.59 -1.243 18.875 1 91.5 181 LEU B C 1
ATOM 3125 O O . LEU B 1 181 ? 0.03 -0.31 18.359 1 91.5 181 LEU B O 1
ATOM 3129 N N . ALA B 1 182 ? -1.763 -1.097 19.359 1 90.44 182 ALA B N 1
ATOM 3130 C CA . ALA B 1 182 ? -2.496 0.166 19.359 1 90.44 182 ALA B CA 1
ATOM 3131 C C . ALA B 1 182 ? -3.279 0.356 20.641 1 90.44 182 ALA B C 1
ATOM 3133 O O . ALA B 1 182 ? -3.58 -0.614 21.344 1 90.44 182 ALA B O 1
ATOM 3134 N N . PRO B 1 183 ? -3.57 1.589 21 1 87.62 183 PRO B N 1
ATOM 3135 C CA . PRO B 1 183 ? -4.309 1.834 22.234 1 87.62 183 PRO B CA 1
ATOM 3136 C C . PRO B 1 183 ? -5.668 1.135 22.266 1 87.62 183 PRO B C 1
ATOM 3138 O O . PRO B 1 183 ? -6.27 0.91 21.203 1 87.62 183 PRO B O 1
ATOM 3141 N N . HIS B 1 184 ? -6.066 0.875 23.516 1 87.94 184 HIS B N 1
ATOM 3142 C CA . HIS B 1 184 ? -7.387 0.286 23.703 1 87.94 184 HIS B CA 1
ATOM 3143 C C . HIS B 1 184 ? -8.477 1.193 23.156 1 87.94 184 HIS B C 1
ATOM 3145 O O . HIS B 1 184 ? -8.422 2.414 23.328 1 87.94 184 HIS B O 1
ATOM 3151 N N . GLY B 1 185 ? -9.383 0.578 22.453 1 85.31 185 GLY B N 1
ATOM 3152 C CA . GLY B 1 185 ? -10.57 1.312 22.062 1 85.31 185 GLY B CA 1
ATOM 3153 C C . GLY B 1 185 ? -10.398 2.064 20.75 1 85.31 185 GLY B C 1
ATOM 3154 O O . GLY B 1 185 ? -11.32 2.73 20.281 1 85.31 185 GLY B O 1
ATOM 3155 N N . VAL B 1 186 ? -9.266 1.935 20.172 1 88.56 186 VAL B N 1
ATOM 3156 C CA . VAL B 1 186 ? -9.062 2.607 18.891 1 88.56 186 VAL B CA 1
ATOM 3157 C C . VAL B 1 186 ? -10.07 2.082 17.875 1 88.56 186 VAL B C 1
ATOM 3159 O O . VAL B 1 186 ? -10.352 0.883 17.828 1 88.56 186 VAL B O 1
ATOM 3162 N N . ASP B 1 187 ? -10.633 3.057 17.125 1 91.12 187 ASP B N 1
ATOM 3163 C CA . ASP B 1 187 ? -11.5 2.674 16.016 1 91.12 187 ASP B CA 1
ATOM 3164 C C . ASP B 1 187 ? -10.688 2.082 14.859 1 91.12 187 ASP B C 1
ATOM 3166 O O . ASP B 1 187 ? -9.641 2.615 14.492 1 91.12 187 ASP B O 1
ATOM 3170 N N . VAL B 1 188 ? -11.188 0.896 14.398 1 94.06 188 VAL B N 1
ATOM 3171 C CA . VAL B 1 188 ? -10.453 0.181 13.359 1 94.06 188 VAL B CA 1
ATOM 3172 C C . VAL B 1 188 ? -11.391 -0.172 12.211 1 94.06 188 VAL B C 1
ATOM 3174 O O . VAL B 1 188 ? -12.531 -0.591 12.438 1 94.06 188 VAL B O 1
ATOM 3177 N N . TRP B 1 189 ? -10.984 0.12 11.016 1 95.12 189 TRP B N 1
ATOM 3178 C CA . TRP B 1 189 ? -11.609 -0.47 9.836 1 95.12 189 TRP B CA 1
ATOM 3179 C C . TRP B 1 189 ? -10.734 -1.571 9.25 1 95.12 189 TRP B C 1
ATOM 3181 O O . TRP B 1 189 ? -9.633 -1.303 8.766 1 95.12 189 TRP B O 1
ATOM 3191 N N . ASN B 1 190 ? -11.266 -2.781 9.328 1 97.38 190 ASN B N 1
ATOM 3192 C CA . ASN B 1 190 ? -10.469 -3.953 8.977 1 97.38 190 ASN B CA 1
ATOM 3193 C C . ASN B 1 190 ? -11.195 -4.844 7.973 1 97.38 190 ASN B C 1
ATOM 3195 O O . ASN B 1 190 ? -11.586 -5.965 8.297 1 97.38 190 ASN B O 1
ATOM 3199 N N . PRO B 1 191 ? -11.273 -4.355 6.691 1 97.44 191 PRO B N 1
ATOM 3200 C CA . PRO B 1 191 ? -11.844 -5.227 5.664 1 97.44 191 PRO B CA 1
ATOM 3201 C C . PRO B 1 191 ? -10.938 -6.406 5.312 1 97.44 191 PRO B C 1
ATOM 3203 O O . PRO B 1 191 ? -9.727 -6.23 5.156 1 97.44 191 PRO B O 1
ATOM 3206 N N . ALA B 1 192 ? -11.508 -7.559 5.188 1 94.38 192 ALA B N 1
ATOM 3207 C CA . ALA B 1 192 ? -10.719 -8.75 4.879 1 94.38 192 ALA B CA 1
ATOM 3208 C C . ALA B 1 192 ? -10.281 -8.758 3.418 1 94.38 192 ALA B C 1
ATOM 3210 O O . ALA B 1 192 ? -9.227 -9.297 3.082 1 94.38 192 ALA B O 1
ATOM 3211 N N . PHE B 1 193 ? -11.109 -8.172 2.58 1 94.38 193 PHE B N 1
ATOM 3212 C CA . PHE B 1 193 ? -10.883 -8.203 1.142 1 94.38 193 PHE B CA 1
ATOM 3213 C C . PHE B 1 193 ? -11.109 -6.824 0.529 1 94.38 193 PHE B C 1
ATOM 3215 O O . PHE B 1 193 ? -11.648 -5.93 1.185 1 94.38 193 PHE B O 1
ATOM 3222 N N . ASP B 1 194 ? -10.609 -6.68 -0.617 1 96.75 194 ASP B N 1
ATOM 3223 C CA . ASP B 1 194 ? -10.992 -5.578 -1.498 1 96.75 194 ASP B CA 1
ATOM 3224 C C . ASP B 1 194 ? -11.172 -6.062 -2.936 1 96.75 194 ASP B C 1
ATOM 3226 O O . ASP B 1 194 ? -10.93 -7.234 -3.234 1 96.75 194 ASP B O 1
ATOM 3230 N N . VAL B 1 195 ? -11.766 -5.172 -3.738 1 98.06 195 VAL B N 1
ATOM 3231 C CA . VAL B 1 195 ? -12.102 -5.566 -5.102 1 98.06 195 VAL B CA 1
ATOM 3232 C C . VAL B 1 195 ? -11.188 -4.848 -6.09 1 98.06 195 VAL B C 1
ATOM 3234 O O . VAL B 1 195 ? -11.062 -3.621 -6.055 1 98.06 195 VAL B O 1
ATOM 3237 N N . THR B 1 196 ? -10.531 -5.613 -6.887 1 97.94 196 THR B N 1
ATOM 3238 C CA . THR B 1 196 ? -9.734 -5.098 -7.992 1 97.94 196 THR B CA 1
ATOM 3239 C C . THR B 1 196 ? -10.555 -5.074 -9.281 1 97.94 196 THR B C 1
ATOM 3241 O O . THR B 1 196 ? -10.977 -6.121 -9.773 1 97.94 196 THR B O 1
ATOM 3244 N N . PRO B 1 197 ? -10.766 -3.924 -9.844 1 98.44 197 PRO B N 1
ATOM 3245 C CA . PRO B 1 197 ? -11.445 -3.867 -11.141 1 98.44 197 PRO B CA 1
ATOM 3246 C C . PRO B 1 197 ? -10.711 -4.652 -12.227 1 98.44 197 PRO B C 1
ATOM 3248 O O . PRO B 1 197 ? -9.477 -4.664 -12.258 1 98.44 197 PRO B O 1
ATOM 3251 N N . HIS B 1 198 ? -11.477 -5.25 -13.117 1 98.44 198 HIS B N 1
ATOM 3252 C CA . HIS B 1 198 ? -10.906 -6.156 -14.109 1 98.44 198 HIS B CA 1
ATOM 3253 C C . HIS B 1 198 ? -9.945 -5.422 -15.047 1 98.44 198 HIS B C 1
ATOM 3255 O O . HIS B 1 198 ? -9.016 -6.023 -15.586 1 98.44 198 HIS B O 1
ATOM 3261 N N . GLU B 1 199 ? -10.086 -4.113 -15.227 1 97.62 199 GLU B N 1
ATOM 3262 C CA . GLU B 1 199 ? -9.227 -3.34 -16.109 1 97.62 199 GLU B CA 1
ATOM 3263 C C . GLU B 1 199 ? -7.789 -3.314 -15.609 1 97.62 199 GLU B C 1
ATOM 3265 O O . GLU B 1 199 ? -6.855 -3.094 -16.375 1 97.62 199 GLU B O 1
ATOM 3270 N N . MET B 1 200 ? -7.641 -3.551 -14.328 1 97.25 200 MET B N 1
ATOM 3271 C CA . MET B 1 200 ? -6.312 -3.484 -13.727 1 97.25 200 MET B CA 1
ATOM 3272 C C . MET B 1 200 ? -5.617 -4.84 -13.789 1 97.25 200 MET B C 1
ATOM 3274 O O . MET B 1 200 ? -4.441 -4.957 -13.438 1 97.25 200 MET B O 1
ATOM 3278 N N . ILE B 1 201 ? -6.367 -5.801 -14.18 1 95.56 201 ILE B N 1
ATOM 3279 C CA . ILE B 1 201 ? -5.824 -7.145 -14.328 1 95.56 201 ILE B CA 1
ATOM 3280 C C . ILE B 1 201 ? -5.281 -7.328 -15.742 1 95.56 201 ILE B C 1
ATOM 3282 O O . ILE B 1 201 ? -5.867 -8.047 -16.547 1 95.56 201 ILE B O 1
ATOM 3286 N N . THR B 1 202 ? -4.09 -6.809 -15.969 1 94.69 202 THR B N 1
ATOM 3287 C CA . THR B 1 202 ? -3.545 -6.605 -17.312 1 94.69 202 THR B CA 1
ATOM 3288 C C . THR B 1 202 ? -2.877 -7.875 -17.812 1 94.69 202 THR B C 1
ATOM 3290 O O . THR B 1 202 ? -2.748 -8.07 -19.031 1 94.69 202 THR B O 1
ATOM 3293 N N . GLY B 1 203 ? -2.387 -8.648 -16.906 1 88.69 203 GLY B N 1
ATOM 3294 C CA . GLY B 1 203 ? -1.769 -9.898 -17.312 1 88.69 203 GLY B CA 1
ATOM 3295 C C . GLY B 1 203 ? -2.777 -11 -17.609 1 88.69 203 GLY B C 1
ATOM 3296 O O . GLY B 1 203 ? -2.482 -11.938 -18.359 1 88.69 203 GLY B O 1
ATOM 3297 N N . GLY B 1 204 ? -3.934 -10.891 -16.906 1 89.62 204 GLY B N 1
ATOM 3298 C CA . GLY B 1 204 ? -4.992 -11.859 -17.125 1 89.62 204 GLY B CA 1
ATOM 3299 C C . GLY B 1 204 ? -5.301 -12.695 -15.898 1 89.62 204 GLY B C 1
ATOM 3300 O O . GLY B 1 204 ? -4.648 -12.555 -14.859 1 89.62 204 GLY B O 1
ATOM 3301 N N . ILE B 1 205 ? -6.336 -13.477 -16.078 1 90.06 205 ILE B N 1
ATOM 3302 C CA . ILE B 1 205 ? -6.77 -14.422 -15.047 1 90.06 205 ILE B CA 1
ATOM 3303 C C . ILE B 1 205 ? -6.309 -15.828 -15.414 1 90.06 205 ILE B C 1
ATOM 3305 O O . ILE B 1 205 ? -6.688 -16.359 -16.453 1 90.06 205 ILE B O 1
ATOM 3309 N N . VAL B 1 206 ? -5.508 -16.344 -14.484 1 82.75 206 VAL B N 1
ATOM 3310 C CA . VAL B 1 206 ? -4.906 -17.656 -14.695 1 82.75 206 VAL B CA 1
ATOM 3311 C C . VAL B 1 206 ? -5.707 -18.719 -13.953 1 82.75 206 VAL B C 1
ATOM 3313 O O . VAL B 1 206 ? -5.906 -18.625 -12.734 1 82.75 206 VAL B O 1
ATOM 3316 N N . THR B 1 207 ? -6.211 -19.734 -14.711 1 80.75 207 THR B N 1
ATOM 3317 C CA . THR B 1 207 ? -6.906 -20.891 -14.125 1 80.75 207 THR B CA 1
ATOM 3318 C C . THR B 1 207 ? -6.328 -22.188 -14.648 1 80.75 207 THR B C 1
ATOM 3320 O O . THR B 1 207 ? -5.379 -22.188 -15.438 1 80.75 207 THR B O 1
ATOM 3323 N N . GLU B 1 208 ? -6.887 -23.25 -14.125 1 74.69 208 GLU B N 1
ATOM 3324 C CA . GLU B 1 208 ? -6.461 -24.562 -14.602 1 74.69 208 GLU B CA 1
ATOM 3325 C C . GLU B 1 208 ? -6.895 -24.781 -16.047 1 74.69 208 GLU B C 1
ATOM 3327 O O . GLU B 1 208 ? -6.406 -25.703 -16.719 1 74.69 208 GLU B O 1
ATOM 3332 N N . LEU B 1 209 ? -7.727 -23.906 -16.531 1 76 209 LEU B N 1
ATOM 3333 C CA . LEU B 1 209 ? -8.242 -24.047 -17.891 1 76 209 LEU B CA 1
ATOM 3334 C C . LEU B 1 209 ? -7.469 -23.172 -18.859 1 76 209 LEU B C 1
ATOM 3336 O O . LEU B 1 209 ? -7.656 -23.266 -20.078 1 76 209 LEU B O 1
ATOM 3340 N N . GLY B 1 210 ? -6.605 -22.297 -18.344 1 77.38 210 GLY B N 1
ATOM 3341 C CA . GLY B 1 210 ? -5.836 -21.391 -19.172 1 77.38 210 GLY B CA 1
ATOM 3342 C C . GLY B 1 210 ? -5.754 -19.984 -18.609 1 77.38 210 GLY B C 1
ATOM 3343 O O . GLY B 1 210 ? -6.078 -19.766 -17.438 1 77.38 210 GLY B O 1
ATOM 3344 N N . VAL B 1 211 ? -5.184 -19.094 -19.391 1 83.56 211 VAL B N 1
ATOM 3345 C CA . VAL B 1 211 ? -5.082 -17.672 -19.062 1 83.56 211 VAL B CA 1
ATOM 3346 C C . VAL B 1 211 ? -6.066 -16.875 -19.906 1 83.56 211 VAL B C 1
ATOM 3348 O O . VAL B 1 211 ? -6.094 -17 -21.125 1 83.56 211 VAL B O 1
ATOM 3351 N N . PHE B 1 212 ? -6.832 -16.062 -19.188 1 87.94 212 PHE B N 1
ATOM 3352 C CA . PHE B 1 212 ? -7.91 -15.359 -19.875 1 87.94 212 PHE B CA 1
ATOM 3353 C C . PHE B 1 212 ? -7.855 -13.867 -19.562 1 87.94 212 PHE B C 1
ATOM 3355 O O . PHE B 1 212 ? -7.555 -13.469 -18.438 1 87.94 212 PHE B O 1
ATOM 3362 N N . ARG B 1 213 ? -8.242 -13.133 -20.609 1 91.75 213 ARG B N 1
ATOM 3363 C CA . ARG B 1 213 ? -8.586 -11.75 -20.312 1 91.75 213 ARG B CA 1
ATOM 3364 C C . ARG B 1 213 ? -9.914 -11.656 -19.578 1 91.75 213 ARG B C 1
ATOM 3366 O O . ARG B 1 213 ? -10.812 -12.469 -19.812 1 91.75 213 ARG B O 1
ATOM 3373 N N . PRO B 1 214 ? -9.945 -10.703 -18.656 1 95.25 214 PRO B N 1
ATOM 3374 C CA . PRO B 1 214 ? -11.195 -10.609 -17.906 1 95.25 214 PRO B CA 1
ATOM 3375 C C . PRO B 1 214 ? -12.422 -10.578 -18.797 1 95.25 214 PRO B C 1
ATOM 3377 O O . PRO B 1 214 ? -13.438 -11.219 -18.5 1 95.25 214 PRO B O 1
ATOM 3380 N N . GLU B 1 215 ? -12.352 -10 -19.922 1 92.38 215 GLU B N 1
ATOM 3381 C CA . GLU B 1 215 ? -13.492 -9.828 -20.812 1 92.38 215 GLU B CA 1
ATOM 3382 C C . GLU B 1 215 ? -13.883 -11.141 -21.484 1 92.38 215 GLU B C 1
ATOM 3384 O O . GLU B 1 215 ? -14.984 -11.273 -22.016 1 92.38 215 GLU B O 1
ATOM 3389 N N . GLU B 1 216 ? -13.047 -12.109 -21.406 1 92.25 216 GLU B N 1
ATOM 3390 C CA . GLU B 1 216 ? -13.273 -13.367 -22.125 1 92.25 216 GLU B CA 1
ATOM 3391 C C . GLU B 1 216 ? -13.852 -14.43 -21.188 1 92.25 216 GLU B C 1
ATOM 3393 O O . GLU B 1 216 ? -14.219 -15.523 -21.625 1 92.25 216 GLU B O 1
ATOM 3398 N N . LEU B 1 217 ? -13.969 -14.117 -19.984 1 92.56 217 LEU B N 1
ATOM 3399 C CA . LEU B 1 217 ? -14.297 -15.125 -18.984 1 92.56 217 LEU B CA 1
ATOM 3400 C C . LEU B 1 217 ? -15.664 -15.742 -19.266 1 92.56 217 LEU B C 1
ATOM 3402 O O . LEU B 1 217 ? -15.812 -16.969 -19.266 1 92.56 217 LEU B O 1
ATOM 3406 N N . SER B 1 218 ? -16.625 -14.914 -19.453 1 91.19 218 SER B N 1
ATOM 3407 C CA . SER B 1 218 ? -17.984 -15.391 -19.656 1 91.19 218 SER B CA 1
ATOM 3408 C C . SER B 1 218 ? -18.078 -16.328 -20.859 1 91.19 218 SER B C 1
ATOM 3410 O O . SER B 1 218 ? -18.766 -17.344 -20.812 1 91.19 218 SER B O 1
ATOM 3412 N N . GLN B 1 219 ? -17.391 -16.016 -21.875 1 90.19 219 GLN B N 1
ATOM 3413 C CA . GLN B 1 219 ? -17.406 -16.812 -23.078 1 90.19 219 GLN B CA 1
ATOM 3414 C C . GLN B 1 219 ? -16.656 -18.125 -22.891 1 90.19 219 GLN B C 1
ATOM 3416 O O . GLN B 1 219 ? -17.062 -19.172 -23.391 1 90.19 219 GLN B O 1
ATOM 3421 N N . ARG B 1 220 ? -15.617 -18.078 -22.094 1 87.5 220 ARG B N 1
ATOM 3422 C CA . ARG B 1 220 ? -14.695 -19.219 -22.031 1 87.5 220 ARG B CA 1
ATOM 3423 C C . ARG B 1 220 ? -15.047 -20.141 -20.875 1 87.5 220 ARG B C 1
ATOM 3425 O O . ARG B 1 220 ? -14.797 -21.344 -20.938 1 87.5 220 ARG B O 1
ATOM 3432 N N . LEU B 1 221 ? -15.672 -19.547 -19.828 1 86.38 221 LEU B N 1
ATOM 3433 C CA . LEU B 1 221 ? -15.883 -20.344 -18.641 1 86.38 221 LEU B CA 1
ATOM 3434 C C . LEU B 1 221 ? -17.359 -20.703 -18.469 1 86.38 221 LEU B C 1
ATOM 3436 O O . LEU B 1 221 ? -17.688 -21.625 -17.734 1 86.38 221 LEU B O 1
ATOM 3440 N N . ALA B 1 222 ? -18.281 -19.969 -19 1 79.19 222 ALA B N 1
ATOM 3441 C CA . ALA B 1 222 ? -19.703 -20.25 -18.859 1 79.19 222 ALA B CA 1
ATOM 3442 C C . ALA B 1 222 ? -20.031 -21.688 -19.281 1 79.19 222 ALA B C 1
ATOM 3444 O O . ALA B 1 222 ? -20.938 -22.312 -18.734 1 79.19 222 ALA B O 1
ATOM 3445 N N . GLY B 1 223 ? -19.312 -22.188 -20.219 1 66.25 223 GLY B N 1
ATOM 3446 C CA . GLY B 1 223 ? -19.641 -23.5 -20.719 1 66.25 223 GLY B CA 1
ATOM 3447 C C . GLY B 1 223 ? -18.938 -24.625 -19.969 1 66.25 223 GLY B C 1
ATOM 3448 O O . GLY B 1 223 ? -19.109 -25.797 -20.312 1 66.25 223 GLY B O 1
ATOM 3449 N N . CYS B 1 224 ? -18.312 -24.281 -18.922 1 58.88 224 CYS B N 1
ATOM 3450 C CA . CYS B 1 224 ? -17.578 -25.344 -18.234 1 58.88 224 CYS B CA 1
ATOM 3451 C C . CYS B 1 224 ? -18.328 -25.797 -17 1 58.88 224 CYS B C 1
ATOM 3453 O O . CYS B 1 224 ? -19 -25 -16.344 1 58.88 224 CYS B O 1
#

pLDDT: mean 77.02, std 22.32, range [21.8, 98.62]

Sequence (448 aa):
HITPYIALYPLSITLLYRLLIPLILLYFLYIPYYPPIFLPYTSLILPYIPYTPLLLRDLFSRGRLSRVLVPETRPFLQGSRLTLLHDGIPCTLITDSAAAATMGHYGVHAVVVGADRIAANGDTANKVGTLSLALLALHMGVPFYVAAPSSSWDPNVPNGAGIPIEERAATELTQINGVRLAPHGVDVWNPAFDVTPHEMITGGIVTELGVFRPEELSQRLAGCHITPYIALYPLSITLLYRLLIPLILLYFLYIPYYPPIFLPYTSLILPYIPYTPLLLRDLFSRGRLSRVLVPETRPFLQGSRLTLLHDGIPCTLITDSAAAATMGHYGVHAVVVGADRIAANGDTANKVGTLSLALLALHMGVPFYVAAPSSSWDPNVPNGAGIPIEERAATELTQINGVRLAPHGVDVWNPAFDVTPHEMITGGIVTELGVFRPEELSQRLAGC

Foldseek 3Di:
DPPPPDPPCVVVVQVFLVLLLVQVCCCLCPPPPPPNVLVLAAEEEEEDDPSCQVSLLVCVVVSSYQEYEYALQPPQRSRVVVPNVVRVGHYDYDHLVCLLVCCVVRVHQAYEYEAQAAELLGKGKDFPSLQVNLVSCVVVVHAYEYEYALVRYDDVGHHDVRDDWDWDDPCSHQDDPRRGNDDPPDDDTGTGIDIHGLVSNRSAYTTSQHGHRSRCSCVPSVVD/DPPPPDPPCVVVVLVFLVLLLVQVCCLLCPPPPPPNVLPLAAEEEEEDDPSCQVSLLVCVVVSSHNEYEYALQPPQRSRVVVPNVVRVGHYDYDHLVCLLVCCVVRVHQAYEYEAQAAELLGKGKDFPSLQVNLVSCVVVVHAYEYEYALVRYDDVGHHDVRDDWDWDDPCSHQDDPRRGNDDPPDDDTGTGIDIHGLVSNRSAYTTSQHGDRSRCSCVPSVVD

InterPro domains:
  IPR000649 Initiation factor 2B-related [PF01008] (56-214)
  IPR011559 Initiation factor 2B alpha/beta/delta [TIGR00524] (56-214)
  IPR037171 NagB/RpiA transferase-like [SSF100950] (55-220)
  IPR042529 Initiation factor 2B-like, C-terminal [G3DSA:3.40.50.10470] (52-223)

Organism: Coturnix japonica (NCBI:txid93934)

Radius of gyration: 22.67 Å; Cα contacts (8 Å, |Δi|>4): 948; chains: 2; bounding box: 54×66×54 Å

Secondary structure (DSSP, 8-state):
------S-HHHHHHHHHHHHHHHHHHHHH--SSS-----S--EEE----TTHHHHHHHHHHTT---EEEEE--TTTTTTTT-GGGGGT--EEEE-GGGHHHHHHHHTEEEEEE--SEEETTS-EEEETTHHHHHHHHHHHT--EEEE--GGGEETT--SGGGS--PBPPTHHHHEETTEE-S-TT-EE--BSEEEE-GGG--SEEEETTEEE-GGGHHHHHTT-/------S-HHHHHHHHHHHHHHHHHHHHH---SS-----S--EEE----TTHHHHHHHHHHTT---EEEEE--TTTTTTTT-GGGGGT--EEEE-GGGHHHHHHHHTEEEEEE--SEEETTS-EEEETTHHHHHHHHHHHT--EEEE--GGGEETT--SGGGS--PBPPTHHHHEETTEE-S-TT-EE--BSEEEE-GGG--SEEEETTEEE-GGGHHHHHTT-